Protein AF-0000000076197130 (afdb_homodimer)

Radius of gyration: 29.04 Å; Cα contacts (8 Å, |Δi|>4): 1076; chains: 2; bounding box: 96×72×107 Å

Secondary structure (DSSP, 8-state):
----------------------------GGG--HHHHHHTTEEE-SSPPPHHHHHHHHHT--SS----THHHHHHHHHHHH------GGG-----SSS-HHHHHHHHHHHHHHHHHHHHHHHHHHHTT--TTTTHHHHHHHHHHHHHHHHHHHHHHHHHHHHHHHHHH--S--SS---TTTTS-HHHHHHHHHHHHHTTT---EE----EEEETTEEEE--S-EEEE----TT--SPP-EEEEEEESPPP---SS-SSHHHHHS-HHHHHHHHHHHHHHHHH-TTTTEEEEEEEETTEEEEEEEE--HHHHHHHHTT---TT--EEEEE---EETTSHHHHHHHHHHHHHHHHHH-HHHHHHHHT-/----------------------------GGG--HHHHHHTTEEE-SSPPPHHHHHHHHHT--SS----HHHHHHHHHHHHH------GGG-----SSSSHHHHHHHHHHHHHHHHHHHHHHHHHHHTTS-TTTTHHHHHHHHHHHHHHHHHHHHHHHHHHHHHHHHHH--S---S---TTTTS-HHHHHHHHHHHHHTTT---BPPPEEEEEETTEEEEEE-SEEE-----TT--SPP-EEEEEEESSPP---SS-SSHHHHHS-HHHHHHHHHHHHHHHHH-TTTTEEEEEEEETTEEEEEEEE--HHHHHHHHTT---TT--EEEEE---EETTSHHHHHHHHHHHHHHHHHSIIIIIHHHHT-

Foldseek 3Di:
DCCVVPPPVVPPPPPCPVVPPCPVPPFELLPFFQVNCVQLFEAADQDADALVVVVVVLVPAPDPFDDDPCLVVLLVVCLVQVPFFDDQQPQQAPDPPPPSVVSLVVLLVVLVVSLVSLVVVLVVVVVPDDCVVCVLVNVLSVQLSVLSNVLSVLVSVLSVVLRVVVVVPPPDPPDPPGRCLVPDQVSLVVSVQSLLVSLVFHWDFDDFDWDDQDPHTNTDDGKTWFWQDDDPPRPGATEIEIEDTDQAFQAAAPPDNGPVVRGDPSSVVSNVSSVQLRCQQPPPRDDWYWYWYHHSQKIKIKIKDADPVSNVCSVVVHDSPPDHIYIHMHDIAGSSGSVRCSSCSSVSNSVSSRRPCPSCVSVPVD/DCVVVVPPVVPPPPPCCVVPPCPVPPQALLPFAQVNCVVLFEAADQDADALVVVVVVLVPAPPPQDDDPCLVVLLVVCLVQVPFFDDQQPQQAPPPPDPSVVSLVVLLVVLVVSLVSLVVVLVVVVVPDDCVVCVLVNVLSVQLSVLSNVLSVLVSVLSVVLRVVVVVPPPDPPDPPGRCLVPDQVSLLVSVQSLLVSLVFHWDQDDWDWDDQDPHINTDRFRTKTWADDPPPRPAAIEIETEDTDQAFQAQAPPDNGPNVRGDPSSVVSNVSSVQLRCQQPPPRDDKYWYWYHHSQKIKIKIKGADPVSNVCRVVVHDSPPGHIYIHMHDIAGSSGSVRCSSCSSVSNSVSSSNCPTSVVSVVVD

Organism: Mytilus galloprovincialis (NCBI:txid29158)

Solvent-accessible surface area (backbone atoms only — not comparable to full-atom values): 40113 Å² total; per-residue (Å²): 133,76,72,68,68,72,73,70,74,74,72,76,73,74,75,72,75,71,68,83,74,70,71,64,66,81,54,57,16,81,64,49,42,60,67,56,35,48,73,71,27,40,40,72,51,70,58,75,37,56,66,64,58,56,39,47,53,60,68,62,46,83,58,94,56,63,80,54,77,66,52,57,56,51,47,53,44,46,60,71,61,55,62,67,64,51,56,78,87,68,53,74,61,76,50,90,85,58,79,24,68,51,55,48,44,43,49,47,46,50,47,48,48,48,46,50,49,46,52,54,46,48,56,57,54,57,70,70,54,49,68,83,85,34,40,65,58,50,53,52,45,42,45,31,51,51,25,47,43,50,33,46,51,48,50,41,48,52,53,50,48,51,51,48,51,54,60,68,47,67,64,68,74,80,60,95,62,61,78,55,71,79,48,42,44,46,44,32,43,47,50,50,48,33,50,42,29,46,34,58,36,70,73,37,46,38,52,62,49,68,35,74,56,88,94,37,26,33,37,43,72,72,26,38,29,36,64,37,65,65,61,87,84,58,85,63,68,31,56,39,35,34,32,47,64,36,67,47,70,76,39,89,44,85,86,45,90,32,62,66,59,15,31,40,59,67,72,56,52,18,45,52,53,41,41,52,52,41,47,46,70,71,32,92,26,39,54,44,39,38,36,34,42,27,29,43,58,29,35,28,49,33,37,41,50,50,53,70,66,53,50,47,18,61,73,68,68,41,81,60,78,90,55,73,26,41,33,40,31,34,64,78,33,37,69,45,26,41,74,41,38,60,72,45,40,64,50,45,38,51,50,11,28,49,28,32,53,39,69,40,50,71,50,59,75,103,130,85,74,70,72,70,72,70,72,72,74,73,75,70,75,71,76,73,71,83,74,71,72,65,66,81,56,57,18,78,66,46,42,62,68,54,35,48,73,72,27,39,40,71,52,71,59,75,38,56,67,65,56,54,39,49,53,60,69,63,44,83,58,92,58,66,82,55,76,64,52,57,54,52,48,52,44,45,58,70,61,56,63,66,64,52,56,76,86,65,53,75,62,75,53,88,86,59,81,24,71,52,54,49,44,43,50,48,46,50,46,49,50,48,47,50,49,47,50,54,46,48,58,57,55,57,69,72,53,50,67,81,85,33,39,66,58,50,52,52,46,44,47,32,52,50,25,47,44,50,33,47,51,49,50,41,48,52,52,50,48,49,50,47,51,55,60,68,47,68,64,69,76,79,61,95,62,62,78,54,71,77,48,38,43,46,42,35,45,46,50,49,46,33,50,42,29,47,34,42,36,71,73,36,44,39,52,71,48,68,35,76,55,88,93,38,32,30,23,45,66,39,56,28,26,36,67,37,72,63,61,86,85,56,86,65,62,28,62,39,36,34,29,43,61,38,67,47,69,76,36,90,46,83,85,46,90,30,62,66,58,15,32,41,58,68,71,55,51,17,46,51,53,38,38,50,52,38,47,49,70,70,33,92,26,40,53,45,39,38,35,33,42,24,29,44,57,29,34,27,49,33,37,41,51,46,52,70,67,52,50,48,19,61,73,67,67,42,81,60,77,88,51,74,27,40,33,41,32,36,63,80,34,37,70,45,25,41,76,39,38,58,71,46,40,63,48,44,38,52,52,8,32,52,24,33,80,46,49,30,52,65,52,63,76,102

Sequence (732 aa):
MAKLGTKRKEDSDRDHSSSFNCKKKQLSSSLMNQEDLNVIGVFYDTEVTAVTDLLKLLKNRKSRTSFPEVAQYFIDLTDEQLKFSLDLDNIPTLDEESAPAIEERELVEYLEEDSLNLEKFRLNEMNKWDYEKDALKLVLFSEWISSAKKFIELTRIMITQSILSKMENHEPPKSKTVANQDVGENIFSDIFTRFTEIFFLLPVTGRRKSVWMDDKIVGSINNTRYYEYIPRGAPNPVLLMFCEVKRFQVQESEDTDTWINRKLPKTVLEQVGAELVAECFSSAFLPNVLEVICMRTEIIFVYLTITSDHVKAIRNKEEIGNQKAYIHYTEAFDIMKRENRKQISELLFWLGCVQKCNLQGYYLKQMAKLGTKRKEDSDRDHSSSFNCKKKQLSSSLMNQEDLNVIGVFYDTEVTAVTDLLKLLKNRKSRTSFPEVAQYFIDLTDEQLKFSLDLDNIPTLDEESAPAIEERELVEYLEEDSLNLEKFRLNEMNKWDYEKDALKLVLFSEWISSAKKFIELTRIMITQSILSKMENHEPPKSKTVANQDVGENIFSDIFTRFTEIFFLLPVTGRRKSVWMDDKIVGSINNTRYYEYIPRGAPNPVLLMFCEVKRFQVQESEDTDTWINRKLPKTVLEQVGAELVAECFSSAFLPNVLEVICMRTEIIFVYLTITSDHVKAIRNKEEIGNQKAYIHYTEAFDIMKRENRKQISELLFWLGCVQKCNLQGYYLKQ

Nearest PDB structures (foldseek):
  7nqh-assembly1_Bw  TM=4.357E-01  e=1.958E-02  Sus scrofa
  7o9m-assembly1_s  TM=4.265E-01  e=1.199E-01  Homo sapiens

Structure (mmCIF, N/CA/C/O backbone):
data_AF-0000000076197130-model_v1
#
loop_
_entity.id
_entity.type
_entity.pdbx_description
1 polymer 'Uncharacterized protein'
#
loop_
_atom_site.group_PDB
_atom_site.id
_atom_site.type_symbol
_atom_site.label_atom_id
_atom_site.label_alt_id
_atom_site.label_comp_id
_atom_site.label_asym_id
_atom_site.label_entity_id
_atom_site.label_seq_id
_atom_site.pdbx_PDB_ins_code
_atom_site.Cartn_x
_atom_site.Cartn_y
_atom_site.Cartn_z
_atom_site.occupancy
_atom_site.B_iso_or_equiv
_atom_site.auth_seq_id
_atom_site.auth_comp_id
_atom_site.auth_asym_id
_atom_site.auth_atom_id
_atom_site.pdbx_PDB_model_num
ATOM 1 N N . MET A 1 1 ? 46.062 24.719 -75.688 1 21.23 1 MET A N 1
ATOM 2 C CA . MET A 1 1 ? 46.688 23.938 -74.625 1 21.23 1 MET A CA 1
ATOM 3 C C . MET A 1 1 ? 46.062 24.234 -73.312 1 21.23 1 MET A C 1
ATOM 5 O O . MET A 1 1 ? 46.312 25.281 -72.688 1 21.23 1 MET A O 1
ATOM 9 N N . ALA A 1 2 ? 44.906 24.156 -73.375 1 19.05 2 ALA A N 1
ATOM 10 C CA . ALA A 1 2 ? 43.688 24.719 -72.812 1 19.05 2 ALA A CA 1
ATOM 11 C C . ALA A 1 2 ? 43.531 24.359 -71.312 1 19.05 2 ALA A C 1
ATOM 13 O O . ALA A 1 2 ? 43.5 23.172 -71 1 19.05 2 ALA A O 1
ATOM 14 N N . LYS A 1 3 ? 44.375 25.141 -70.625 1 20.2 3 LYS A N 1
ATOM 15 C CA . LYS A 1 3 ? 44.656 25.141 -69.188 1 20.2 3 LYS A CA 1
ATOM 16 C C . LYS A 1 3 ? 43.344 25.016 -68.375 1 20.2 3 LYS A C 1
ATOM 18 O O . LYS A 1 3 ? 42.875 25.984 -67.75 1 20.2 3 LYS A O 1
ATOM 23 N N . LEU A 1 4 ? 42.406 24.562 -69.188 1 21.73 4 LEU A N 1
ATOM 24 C CA . LEU A 1 4 ? 41.094 24.781 -68.562 1 21.73 4 LEU A CA 1
ATOM 25 C C . LEU A 1 4 ? 41.062 24.203 -67.188 1 21.73 4 LEU A C 1
ATOM 27 O O . LEU A 1 4 ? 41.25 23.016 -67 1 21.73 4 LEU A O 1
ATOM 31 N N . GLY A 1 5 ? 41.75 24.984 -66.438 1 21.52 5 GLY A N 1
ATOM 32 C CA . GLY A 1 5 ? 42 24.781 -65 1 21.52 5 GLY A CA 1
ATOM 33 C C . GLY A 1 5 ? 40.781 24.234 -64.25 1 21.52 5 GLY A C 1
ATOM 34 O O . GLY A 1 5 ? 39.688 24.812 -64.312 1 21.52 5 GLY 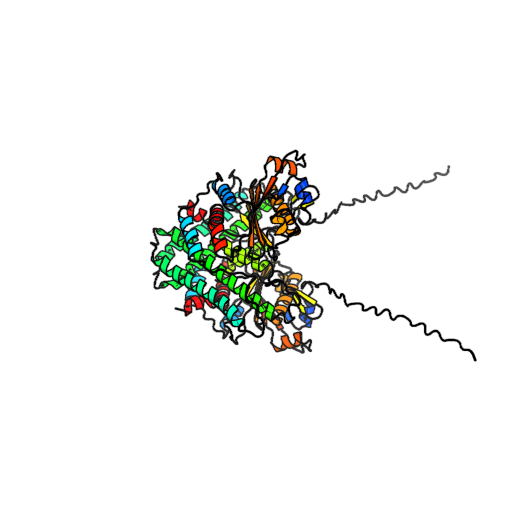A O 1
ATOM 35 N N . THR A 1 6 ? 40.656 22.984 -64.438 1 22.86 6 THR A N 1
ATOM 36 C CA . THR A 1 6 ? 39.5 22.203 -63.969 1 22.86 6 THR A CA 1
ATOM 37 C C . THR A 1 6 ? 39.219 22.438 -62.5 1 22.86 6 THR A C 1
ATOM 39 O O . THR A 1 6 ? 40.031 22.094 -61.625 1 22.86 6 THR A O 1
ATOM 42 N N . LYS A 1 7 ? 39 23.688 -62.219 1 22.41 7 LYS A N 1
ATOM 43 C CA . LYS A 1 7 ? 38.656 24.094 -60.844 1 22.41 7 LYS A CA 1
ATOM 44 C C . LYS A 1 7 ? 37.812 23.031 -60.156 1 22.41 7 LYS A C 1
ATOM 46 O O . LYS A 1 7 ? 36.719 22.688 -60.594 1 22.41 7 LYS A O 1
ATOM 51 N N . ARG A 1 8 ? 38.5 22.141 -59.531 1 22.95 8 ARG A N 1
ATOM 52 C CA . ARG A 1 8 ? 38.031 21 -58.75 1 22.95 8 ARG A CA 1
ATOM 53 C C . ARG A 1 8 ? 37 21.453 -57.719 1 22.95 8 ARG A C 1
ATOM 55 O O . ARG A 1 8 ? 37.312 22.219 -56.812 1 22.95 8 ARG A O 1
ATOM 62 N N . LYS A 1 9 ? 35.938 21.953 -58.156 1 23.62 9 LYS A N 1
ATOM 63 C CA . LYS A 1 9 ? 34.875 22.391 -57.25 1 23.62 9 LYS A CA 1
ATOM 64 C C . LYS A 1 9 ? 34.781 21.5 -56.031 1 23.62 9 LYS A C 1
ATOM 66 O O . LYS A 1 9 ? 34.5 20.297 -56.156 1 23.62 9 LYS A O 1
ATOM 71 N N . GLU A 1 10 ? 35.656 21.562 -55.156 1 22.7 10 GLU A N 1
ATOM 72 C CA . GLU A 1 10 ? 35.781 20.812 -53.906 1 22.7 10 GLU A CA 1
ATOM 73 C C . GLU A 1 10 ? 34.469 20.703 -53.188 1 22.7 10 GLU A C 1
ATOM 75 O O . GLU A 1 10 ? 33.906 21.719 -52.75 1 22.7 10 GLU A O 1
ATOM 80 N N . ASP A 1 11 ? 33.531 20.203 -53.688 1 21.42 11 ASP A N 1
ATOM 81 C CA . ASP A 1 11 ? 32.188 20 -53.188 1 21.42 11 ASP A CA 1
ATOM 82 C C . ASP A 1 11 ? 32.188 19.562 -51.719 1 21.42 11 ASP A C 1
ATOM 84 O O . ASP A 1 11 ? 32.812 18.547 -51.375 1 21.42 11 ASP A O 1
ATOM 88 N N . SER A 1 12 ? 32.438 20.5 -50.875 1 23.16 12 SER A N 1
ATOM 89 C CA . SER A 1 12 ? 32.375 20.5 -49.406 1 23.16 12 SER A CA 1
ATOM 90 C C . SER A 1 12 ? 31.359 19.484 -48.906 1 23.16 12 SER A C 1
ATOM 92 O O . SER A 1 12 ? 30.172 19.609 -49.188 1 23.16 12 SER A O 1
ATOM 94 N N . ASP A 1 13 ? 31.594 18.328 -48.844 1 23.7 13 ASP A N 1
ATOM 95 C CA . ASP A 1 13 ? 30.953 17.094 -48.406 1 23.7 13 ASP A CA 1
ATOM 96 C C . ASP A 1 13 ? 30.219 17.312 -47.094 1 23.7 13 ASP A C 1
ATOM 98 O O . ASP A 1 13 ? 30.844 17.578 -46.062 1 23.7 13 ASP A O 1
ATOM 102 N N . ARG A 1 14 ? 29.25 18.125 -47.094 1 24.67 14 ARG A N 1
ATOM 103 C CA . ARG A 1 14 ? 28.281 18.312 -46.031 1 24.67 14 ARG A CA 1
ATOM 104 C C . ARG A 1 14 ? 28.047 17.016 -45.25 1 24.67 14 ARG A C 1
ATOM 106 O O . ARG A 1 14 ? 27.422 16.094 -45.781 1 24.67 14 ARG A O 1
ATOM 113 N N . ASP A 1 15 ? 28.938 16.484 -44.688 1 23.64 15 ASP A N 1
ATOM 114 C CA . ASP A 1 15 ? 28.922 15.328 -43.781 1 23.64 15 ASP A CA 1
ATOM 115 C C . ASP A 1 15 ? 27.688 15.367 -42.875 1 23.64 15 ASP A C 1
ATOM 117 O O . ASP A 1 15 ? 27.625 16.188 -41.938 1 23.64 15 ASP A O 1
ATOM 121 N N . HIS A 1 16 ? 26.531 15.438 -43.406 1 23.92 16 HIS A N 1
ATOM 122 C CA . HIS A 1 16 ? 25.234 15.336 -42.75 1 23.92 16 HIS A CA 1
ATOM 123 C C . HIS A 1 16 ? 25.234 14.234 -41.688 1 23.92 16 HIS A C 1
ATOM 125 O O . HIS A 1 16 ? 25.031 13.062 -42 1 23.92 16 HIS A O 1
ATOM 131 N N . SER A 1 17 ? 26.219 14.141 -40.906 1 24.12 17 SER A N 1
ATOM 132 C CA . SER A 1 17 ? 26.203 13.289 -39.75 1 24.12 17 SER A CA 1
ATOM 133 C C . SER A 1 17 ? 24.828 13.281 -39.094 1 24.12 17 SER A C 1
ATOM 135 O O . SER A 1 17 ? 24.469 14.219 -38.375 1 24.12 17 SER A O 1
ATOM 137 N N . SER A 1 18 ? 23.797 13.125 -39.781 1 24.66 18 SER A N 1
ATOM 138 C CA . SER A 1 18 ? 22.422 12.82 -39.375 1 24.66 18 SER A CA 1
ATOM 139 C C . SER A 1 18 ? 22.391 11.891 -38.188 1 24.66 18 SER A C 1
ATOM 141 O O . SER A 1 18 ? 22.625 10.688 -38.312 1 24.66 18 SER A O 1
ATOM 143 N N . SER A 1 19 ? 23.016 12.234 -37.156 1 24.81 19 SER A N 1
ATOM 144 C CA . SER A 1 19 ? 22.938 11.711 -35.812 1 24.81 19 SER A CA 1
ATOM 145 C C . SER A 1 19 ? 21.562 11.094 -35.531 1 24.81 19 SER A C 1
ATOM 147 O O . SER A 1 19 ? 20.547 11.758 -35.656 1 24.81 19 SER A O 1
ATOM 149 N N . PHE A 1 20 ? 21.312 9.852 -35.844 1 25.47 20 PHE A N 1
ATOM 150 C CA . PHE A 1 20 ? 20.203 8.938 -35.594 1 25.47 20 PHE A CA 1
ATOM 151 C C . PHE A 1 20 ? 19.516 9.273 -34.281 1 25.47 20 PHE A C 1
ATOM 153 O O . PHE A 1 20 ? 20.031 8.961 -33.219 1 25.47 20 PHE A O 1
ATOM 160 N N . ASN A 1 21 ? 19.031 10.383 -33.906 1 27.27 21 ASN A N 1
ATOM 161 C CA . ASN A 1 21 ? 17.984 10.961 -33.062 1 27.27 21 ASN A CA 1
ATOM 162 C C . ASN A 1 21 ? 16.797 10.016 -32.938 1 27.27 21 ASN A C 1
ATOM 164 O O . ASN A 1 21 ? 15.703 10.297 -33.438 1 27.27 21 ASN A O 1
ATOM 168 N N . CYS A 1 22 ? 16.828 8.82 -33.375 1 25.91 22 CYS A N 1
ATOM 169 C CA . CYS A 1 22 ? 15.883 7.742 -33.156 1 25.91 22 CYS A CA 1
ATOM 170 C C . CYS A 1 22 ? 15.328 7.77 -31.75 1 25.91 22 CYS A C 1
ATOM 172 O O . CYS A 1 22 ? 15.922 7.195 -30.828 1 25.91 22 CYS A O 1
ATOM 174 N N . LYS A 1 23 ? 15.148 8.82 -31.172 1 29.02 23 LYS A N 1
ATOM 175 C CA . LYS A 1 23 ? 14.203 8.875 -30.078 1 29.02 23 LYS A CA 1
ATOM 176 C C . LYS A 1 23 ? 13.031 7.922 -30.297 1 29.02 23 LYS A C 1
ATOM 178 O O . LYS A 1 23 ? 12.031 8.297 -30.906 1 29.02 23 LYS A O 1
ATOM 183 N N . LYS A 1 24 ? 13.305 6.742 -30.922 1 30.88 24 LYS A N 1
ATOM 184 C CA . LYS A 1 24 ? 12.234 5.758 -31.047 1 30.88 24 LYS A CA 1
ATOM 185 C C . LYS A 1 24 ? 11.242 5.875 -29.891 1 30.88 24 LYS A C 1
ATOM 187 O O . LYS A 1 24 ? 11.633 5.891 -28.719 1 30.88 24 LYS A O 1
ATOM 192 N N . LYS A 1 25 ? 10.18 6.523 -30.125 1 31.22 25 LYS A N 1
ATOM 193 C CA . LYS A 1 25 ? 9.016 6.68 -29.25 1 31.22 25 LYS A CA 1
ATOM 194 C C . LYS A 1 25 ? 8.938 5.539 -28.234 1 31.22 25 LYS A C 1
ATOM 196 O O . LYS A 1 25 ? 8.977 4.367 -28.609 1 31.22 25 LYS A O 1
ATOM 201 N N . GLN A 1 26 ? 9.547 5.652 -27.172 1 33.91 26 GLN A N 1
ATOM 202 C CA . GLN A 1 26 ? 9.219 4.742 -26.078 1 33.91 26 GLN A CA 1
ATOM 203 C C . GLN A 1 26 ? 7.84 4.121 -26.266 1 33.91 26 GLN A C 1
ATOM 205 O O . GLN A 1 26 ? 6.82 4.77 -26.031 1 33.91 26 GLN A O 1
ATOM 210 N N . LEU A 1 27 ? 7.613 3.533 -27.438 1 34.81 27 LEU A N 1
ATOM 211 C CA . LEU A 1 27 ? 6.41 2.766 -27.734 1 34.81 27 LEU A CA 1
ATOM 212 C C . LEU A 1 27 ? 5.949 1.979 -26.516 1 34.81 27 LEU A C 1
ATOM 214 O O . LEU A 1 27 ? 6.73 1.247 -25.906 1 34.81 27 LEU A O 1
ATOM 218 N N . SER A 1 28 ? 5.066 2.463 -25.75 1 35.66 28 SER A N 1
ATOM 219 C CA . SER A 1 28 ? 4.379 1.931 -24.578 1 35.66 28 SER A CA 1
ATOM 220 C C . SER A 1 28 ? 4.047 0.452 -24.75 1 35.66 28 SER A C 1
ATOM 222 O O . SER A 1 28 ? 3.82 -0.008 -25.875 1 35.66 28 SER A O 1
ATOM 224 N N . SER A 1 29 ? 4.527 -0.44 -23.953 1 40.44 29 SER A N 1
ATOM 225 C CA . SER A 1 29 ? 4.156 -1.828 -23.703 1 40.44 29 SER A CA 1
ATOM 226 C C . SER A 1 29 ? 2.75 -2.127 -24.203 1 40.44 29 SER A C 1
ATOM 228 O O . SER A 1 29 ? 2.359 -3.289 -24.328 1 40.44 29 SER A O 1
ATOM 230 N N . SER A 1 30 ? 1.942 -1.109 -24.406 1 45.84 30 SER A N 1
ATOM 231 C CA . SER A 1 30 ? 0.511 -1.123 -24.688 1 45.84 30 SER A CA 1
ATOM 232 C C . SER A 1 30 ? 0.235 -1.561 -26.125 1 45.84 30 SER A C 1
ATOM 234 O O . SER A 1 30 ? -0.92 -1.625 -26.547 1 45.84 30 SER A O 1
ATOM 236 N N . LEU A 1 31 ? 1.382 -2.23 -26.703 1 56.78 31 LEU A N 1
ATOM 237 C CA . LEU A 1 31 ? 1 -2.316 -28.109 1 56.78 31 LEU A CA 1
ATOM 238 C C . LEU A 1 31 ? 0.925 -3.77 -28.562 1 56.78 31 LEU A C 1
ATOM 240 O O . LEU A 1 31 ? 0.643 -4.043 -29.734 1 56.78 31 LEU A O 1
ATOM 244 N N . MET A 1 32 ? 1.358 -4.777 -27.672 1 67.25 32 MET A N 1
ATOM 245 C CA . MET A 1 32 ? 1.181 -6.141 -28.156 1 67.25 32 MET A CA 1
ATOM 246 C C . MET A 1 32 ? -0.284 -6.559 -28.078 1 67.25 32 MET A C 1
ATOM 248 O O . MET A 1 32 ? -0.976 -6.234 -27.109 1 67.25 32 MET A O 1
ATOM 252 N N . ASN A 1 33 ? -0.602 -7.152 -29.156 1 75.31 33 ASN A N 1
ATOM 253 C CA . ASN A 1 33 ? -1.951 -7.711 -29.156 1 75.31 33 ASN A CA 1
ATOM 254 C C . ASN A 1 33 ? -1.928 -9.234 -29.188 1 75.31 33 ASN A C 1
ATOM 256 O O . ASN A 1 33 ? -0.86 -9.844 -29.109 1 75.31 33 ASN A O 1
ATOM 260 N N . GLN A 1 34 ? -3.049 -9.82 -29.188 1 78.69 34 GLN A N 1
ATOM 261 C CA . GLN A 1 34 ? -3.178 -11.273 -29.125 1 78.69 34 GLN A CA 1
ATOM 262 C C . GLN A 1 34 ? -2.533 -11.93 -30.344 1 78.69 34 GLN A C 1
ATOM 264 O O . GLN A 1 34 ? -1.962 -13.016 -30.234 1 78.69 34 GLN A O 1
ATOM 269 N N . GLU A 1 35 ? -2.611 -11.234 -31.453 1 82.12 35 GLU A N 1
ATOM 270 C CA . GLU A 1 35 ? -1.991 -11.766 -32.656 1 82.12 35 GLU A CA 1
ATOM 271 C C . GLU A 1 35 ? -0.475 -11.852 -32.531 1 82.12 35 GLU A C 1
ATOM 273 O O . GLU A 1 35 ? 0.148 -12.805 -32.969 1 82.12 35 GLU A O 1
ATOM 278 N N . ASP A 1 36 ? 0.008 -10.906 -31.875 1 82.44 36 ASP A N 1
ATOM 279 C CA . ASP A 1 36 ? 1.443 -10.906 -31.609 1 82.44 36 ASP A CA 1
ATOM 280 C C . ASP A 1 36 ? 1.834 -12.086 -30.719 1 82.44 36 ASP A C 1
ATOM 282 O O . ASP A 1 36 ? 2.867 -12.719 -30.938 1 82.44 36 ASP A O 1
ATOM 286 N N . LEU A 1 37 ? 1.056 -12.375 -29.766 1 87.19 37 LEU A N 1
ATOM 287 C CA . LEU A 1 37 ? 1.3 -13.508 -28.875 1 87.19 37 LEU A CA 1
ATOM 288 C C . LEU A 1 37 ? 1.247 -14.82 -29.641 1 87.19 37 LEU A C 1
ATOM 290 O O . LEU A 1 37 ? 2.111 -15.688 -29.469 1 87.19 37 LEU A O 1
ATOM 294 N N . ASN A 1 38 ? 0.361 -14.82 -30.531 1 86.69 38 ASN A N 1
ATOM 295 C CA . ASN A 1 38 ? 0.204 -16.031 -31.344 1 86.69 38 ASN A CA 1
ATOM 296 C C . ASN A 1 38 ? 1.412 -16.25 -32.25 1 86.69 38 ASN A C 1
ATOM 298 O O . ASN A 1 38 ? 1.825 -17.391 -32.469 1 86.69 38 ASN A O 1
ATOM 302 N N . VAL A 1 39 ? 1.951 -15.211 -32.656 1 85.94 39 VAL A N 1
ATOM 303 C CA . VAL A 1 39 ? 3.094 -15.281 -33.562 1 85.94 39 VAL A CA 1
ATOM 304 C C . VAL A 1 39 ? 4.289 -15.898 -32.844 1 85.94 39 VAL A C 1
ATOM 306 O O . VAL A 1 39 ? 5.082 -16.625 -33.438 1 85.94 39 VAL A O 1
ATOM 309 N N . ILE A 1 40 ? 4.32 -15.68 -31.594 1 86.94 40 ILE A N 1
ATOM 310 C CA . ILE A 1 40 ? 5.469 -16.203 -30.859 1 86.94 40 ILE A CA 1
ATOM 311 C C . ILE A 1 40 ? 5.086 -17.516 -30.172 1 86.94 40 ILE A C 1
ATOM 313 O O . ILE A 1 40 ? 5.781 -17.969 -29.266 1 86.94 40 ILE A O 1
ATOM 317 N N . GLY A 1 41 ? 3.98 -18.031 -30.484 1 90.69 41 GLY A N 1
ATOM 318 C CA . GLY A 1 41 ? 3.588 -19.344 -30.031 1 90.69 41 GLY A CA 1
ATOM 319 C C . GLY A 1 41 ? 3.045 -19.359 -28.609 1 90.69 41 GLY A C 1
ATOM 320 O O . GLY A 1 41 ? 3.189 -20.344 -27.891 1 90.69 41 GLY A O 1
ATOM 321 N N . VAL A 1 42 ? 2.549 -18.234 -28.141 1 91.12 42 VAL A N 1
ATOM 322 C CA . VAL A 1 42 ? 1.951 -18.141 -26.812 1 91.12 42 VAL A CA 1
ATOM 323 C C . VAL A 1 42 ? 0.445 -17.922 -26.938 1 91.12 42 VAL A C 1
ATOM 325 O O . VAL A 1 42 ? 0.001 -16.953 -27.562 1 91.12 42 VAL A O 1
ATOM 328 N N . PHE A 1 43 ? -0.352 -18.859 -26.281 1 92.69 43 PHE A N 1
ATOM 329 C CA . PHE A 1 43 ? -1.801 -18.844 -26.453 1 92.69 43 PHE A CA 1
ATOM 330 C C . PHE A 1 43 ? -2.494 -18.922 -25.094 1 92.69 43 PHE A C 1
ATOM 332 O O . PHE A 1 43 ? -1.996 -19.562 -24.172 1 92.69 43 PHE A O 1
ATOM 339 N N . TYR A 1 44 ? -3.605 -18.203 -24.984 1 93.62 44 TYR A N 1
ATOM 340 C CA . TYR A 1 44 ? -4.477 -18.5 -23.844 1 93.62 44 TYR A CA 1
ATOM 341 C C . TYR A 1 44 ? -5.141 -19.859 -24.016 1 93.62 44 TYR A C 1
ATOM 343 O O . TYR A 1 44 ? -5.57 -20.219 -25.109 1 93.62 44 TYR A O 1
ATOM 351 N N . ASP A 1 45 ? -5.27 -20.484 -22.922 1 93.75 45 ASP A N 1
ATOM 352 C CA . ASP A 1 45 ? -5.957 -21.781 -22.938 1 93.75 45 ASP A CA 1
ATOM 353 C C . ASP A 1 45 ? -7.438 -21.609 -23.281 1 93.75 45 ASP A C 1
ATOM 355 O O . ASP A 1 45 ? -7.992 -20.516 -23.125 1 93.75 45 ASP A O 1
ATOM 359 N N . THR A 1 46 ? -8.047 -22.641 -23.797 1 91.06 46 THR A N 1
ATOM 360 C CA . THR A 1 46 ? -9.445 -22.578 -24.188 1 91.06 46 THR A CA 1
ATOM 361 C C . THR A 1 46 ? -10.352 -22.906 -23 1 91.06 46 THR A C 1
ATOM 363 O O . THR A 1 46 ? -11.531 -22.531 -23 1 91.06 46 THR A O 1
ATOM 366 N N . GLU A 1 47 ? -9.758 -23.609 -22.141 1 91.88 47 GLU A N 1
ATOM 367 C CA . GLU A 1 47 ? -10.555 -24.047 -21 1 91.88 47 GLU A CA 1
ATOM 368 C C . GLU A 1 47 ? -10.047 -23.422 -19.703 1 91.88 47 GLU A C 1
ATOM 370 O O . GLU A 1 47 ? -8.867 -23.094 -19.578 1 91.88 47 GLU A O 1
ATOM 375 N N . VAL A 1 48 ? -10.992 -23.375 -18.797 1 95 48 VAL A N 1
ATOM 376 C CA . VAL A 1 48 ? -10.672 -22.891 -17.469 1 95 48 VAL A CA 1
ATOM 377 C C . VAL A 1 48 ? -9.906 -23.953 -16.688 1 95 48 VAL A C 1
ATOM 379 O O . VAL A 1 48 ? -10.25 -25.141 -16.734 1 95 48 VAL A O 1
ATOM 382 N N . THR A 1 49 ? -8.836 -23.547 -16.078 1 95.19 49 THR A N 1
ATOM 383 C CA . THR A 1 49 ? -8.07 -24.422 -15.188 1 95.19 49 THR A CA 1
ATOM 384 C C . THR A 1 49 ? -8.594 -24.328 -13.758 1 95.19 49 THR A C 1
ATOM 386 O O . THR A 1 49 ? -8.781 -23.234 -13.227 1 95.19 49 THR A O 1
ATOM 389 N N . ALA A 1 50 ? -8.742 -25.516 -13.203 1 94.81 50 ALA A N 1
ATOM 390 C CA . ALA A 1 50 ? -9.203 -25.516 -11.82 1 94.81 50 ALA A CA 1
ATOM 391 C C . ALA A 1 50 ? -8.133 -24.953 -10.883 1 94.81 50 ALA A C 1
ATOM 393 O O . ALA A 1 50 ? -6.945 -25.234 -11.047 1 94.81 50 ALA A O 1
ATOM 394 N N . VAL A 1 51 ? -8.562 -24.219 -9.891 1 94.62 51 VAL A N 1
ATOM 395 C CA . VAL A 1 51 ? -7.641 -23.641 -8.922 1 94.62 51 VAL A CA 1
ATOM 396 C C . VAL A 1 51 ? -6.844 -24.766 -8.242 1 94.62 51 VAL A C 1
ATOM 398 O O . VAL A 1 51 ? -5.672 -24.578 -7.906 1 94.62 51 VAL A O 1
ATOM 401 N N . THR A 1 52 ? -7.371 -25.938 -8.148 1 93.5 52 THR A N 1
ATOM 402 C CA . THR A 1 52 ? -6.711 -27.078 -7.527 1 93.5 52 THR A CA 1
ATOM 403 C C . THR A 1 52 ? -5.523 -27.531 -8.367 1 93.5 52 THR A C 1
ATOM 405 O O . THR A 1 52 ? -4.547 -28.062 -7.832 1 93.5 52 THR A O 1
ATOM 408 N N . ASP A 1 53 ? -5.617 -27.344 -9.609 1 91.31 53 ASP A N 1
ATOM 409 C CA . ASP A 1 53 ? -4.496 -27.719 -10.477 1 91.31 53 ASP A CA 1
ATOM 410 C C . ASP A 1 53 ? -3.307 -26.797 -10.258 1 91.31 53 ASP A C 1
ATOM 412 O O . ASP A 1 53 ? -2.156 -27.234 -10.25 1 91.31 53 ASP A O 1
ATOM 416 N N . LEU A 1 54 ? -3.639 -25.516 -10.047 1 89.38 54 LEU A N 1
ATOM 417 C CA . LEU A 1 54 ? -2.582 -24.562 -9.719 1 89.38 54 LEU A CA 1
ATOM 418 C C . LEU A 1 54 ? -1.951 -24.906 -8.367 1 89.38 54 LEU A C 1
ATOM 420 O O . LEU A 1 54 ? -0.73 -24.828 -8.219 1 89.38 54 LEU A O 1
ATOM 424 N N . LEU A 1 55 ? -2.758 -25.281 -7.477 1 90.75 55 LEU A N 1
ATOM 425 C CA . LEU A 1 55 ? -2.283 -25.672 -6.16 1 90.75 55 LEU A CA 1
ATOM 426 C C . LEU A 1 55 ? -1.369 -26.891 -6.258 1 90.75 55 LEU A C 1
ATOM 428 O O . LEU A 1 55 ? -0.325 -26.938 -5.605 1 90.75 55 LEU A O 1
ATOM 432 N N . LYS A 1 56 ? -1.729 -27.812 -7.082 1 87.81 56 LYS A N 1
ATOM 433 C CA . LYS A 1 56 ? -0.909 -29 -7.297 1 87.81 56 LYS A CA 1
ATOM 434 C C . LYS A 1 56 ? 0.455 -28.625 -7.871 1 87.81 56 LYS A C 1
ATOM 436 O O . LYS A 1 56 ? 1.476 -29.188 -7.48 1 87.81 56 LYS A O 1
ATOM 441 N N . LEU A 1 57 ? 0.381 -27.703 -8.727 1 80.94 57 LEU A N 1
ATOM 442 C CA . LEU A 1 57 ? 1.631 -27.234 -9.312 1 80.94 57 LEU A CA 1
ATOM 443 C C . LEU A 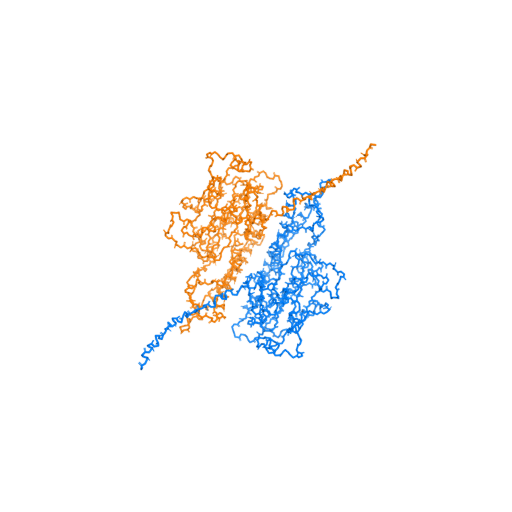1 57 ? 2.553 -26.656 -8.25 1 80.94 57 LEU A C 1
ATOM 445 O O . LEU A 1 57 ? 3.756 -26.922 -8.25 1 80.94 57 LEU A O 1
ATOM 449 N N . LEU A 1 58 ? 2.012 -25.906 -7.367 1 81.25 58 LEU A N 1
ATOM 450 C CA . LEU A 1 58 ? 2.797 -25.312 -6.293 1 81.25 58 LEU A CA 1
ATOM 451 C C . LEU A 1 58 ? 3.314 -26.375 -5.34 1 81.25 58 LEU A C 1
ATOM 453 O O . LEU A 1 58 ? 4.473 -26.328 -4.918 1 81.25 58 LEU A O 1
ATOM 457 N N . LYS A 1 59 ? 2.537 -27.312 -5.074 1 81.88 59 LYS A N 1
ATOM 458 C CA . LYS A 1 59 ? 2.877 -28.375 -4.141 1 81.88 59 LYS A CA 1
ATOM 459 C C . LYS A 1 59 ? 3.943 -29.297 -4.727 1 81.88 59 LYS A C 1
ATOM 461 O O . LYS A 1 59 ? 4.699 -29.938 -3.986 1 81.88 59 LYS A O 1
ATOM 466 N N . ASN A 1 60 ? 4.035 -29.328 -5.938 1 76.81 60 ASN A N 1
ATOM 467 C CA . ASN A 1 60 ? 4.969 -30.219 -6.617 1 76.81 60 ASN A CA 1
ATOM 468 C C . ASN A 1 60 ? 6.32 -29.562 -6.84 1 76.81 60 ASN A C 1
ATOM 470 O O . ASN A 1 60 ? 7.262 -30.188 -7.316 1 76.81 60 ASN A O 1
ATOM 474 N N . ARG A 1 61 ? 6.293 -28.281 -6.535 1 68.31 61 ARG A N 1
ATOM 475 C CA . ARG A 1 61 ? 7.574 -27.594 -6.68 1 68.31 61 ARG A CA 1
ATOM 476 C C . ARG A 1 61 ? 8.625 -28.203 -5.75 1 68.31 61 ARG A C 1
ATOM 478 O O . ARG A 1 61 ? 8.336 -28.484 -4.59 1 68.31 61 ARG A O 1
ATOM 485 N N . LYS A 1 62 ? 9.586 -28.812 -6.289 1 58.91 62 LYS A N 1
ATOM 486 C CA . LYS A 1 62 ? 10.68 -29.438 -5.555 1 58.91 62 LYS A CA 1
ATOM 487 C C . LYS A 1 62 ? 11.312 -28.453 -4.574 1 58.91 62 LYS A C 1
ATOM 489 O O . LYS A 1 62 ? 12.133 -28.844 -3.736 1 58.91 62 LYS A O 1
ATOM 494 N N . SER A 1 63 ? 10.992 -27.219 -4.938 1 55.56 63 SER A N 1
ATOM 495 C CA . SER A 1 63 ? 11.672 -26.203 -4.129 1 55.56 63 SER A CA 1
ATOM 496 C C . SER A 1 63 ? 11.383 -26.391 -2.645 1 55.56 63 SER A C 1
ATOM 498 O O . SER A 1 63 ? 10.414 -27.062 -2.277 1 55.56 63 SER A O 1
ATOM 500 N N . ARG A 1 64 ? 12.273 -25.828 -1.78 1 58.12 64 ARG A N 1
ATOM 501 C CA . ARG A 1 64 ? 12.523 -25.812 -0.343 1 58.12 64 ARG A CA 1
ATOM 502 C C . ARG A 1 64 ? 11.383 -25.125 0.407 1 58.12 64 ARG A C 1
ATOM 504 O O . ARG A 1 64 ? 11.602 -24.516 1.455 1 58.12 64 ARG A O 1
ATOM 511 N N . THR A 1 65 ? 10.227 -25.312 -0.343 1 61.94 65 THR A N 1
ATOM 512 C CA . THR A 1 65 ? 9.164 -24.672 0.419 1 61.94 65 THR A CA 1
ATOM 513 C C . THR A 1 65 ? 8.383 -25.688 1.241 1 61.94 65 THR A C 1
ATOM 515 O O . THR A 1 65 ? 7.98 -26.734 0.723 1 61.94 65 THR A O 1
ATOM 518 N N . SER A 1 66 ? 8.469 -25.625 2.545 1 70.19 66 SER A N 1
ATOM 519 C CA . SER A 1 66 ? 7.598 -26.422 3.414 1 70.19 66 SER A CA 1
ATOM 520 C C . SER A 1 66 ? 6.344 -25.641 3.789 1 70.19 66 SER A C 1
ATOM 522 O O . SER A 1 66 ? 6.398 -24.438 4.008 1 70.19 66 SER A O 1
ATOM 524 N N . PHE A 1 67 ? 5.254 -26.375 3.527 1 77.75 67 PHE A N 1
ATOM 525 C CA . PHE A 1 67 ? 3.988 -25.844 4.027 1 77.75 67 PHE A CA 1
ATOM 526 C C . PHE A 1 67 ? 3.848 -26.109 5.52 1 77.75 67 PHE A C 1
ATOM 528 O O . PHE A 1 67 ? 3.682 -27.25 5.945 1 77.75 67 PHE A O 1
ATOM 535 N N . PRO A 1 68 ? 3.924 -25.156 6.301 1 76.69 68 PRO A N 1
ATOM 536 C CA . PRO A 1 68 ? 3.906 -25.375 7.75 1 76.69 68 PRO A CA 1
ATOM 537 C C . PRO A 1 68 ? 2.566 -25.922 8.242 1 76.69 68 PRO A C 1
ATOM 539 O O . PRO A 1 68 ? 1.517 -25.578 7.688 1 76.69 68 PRO A O 1
ATOM 542 N N . GLU A 1 69 ? 2.688 -26.688 9.242 1 77.81 69 GLU A N 1
ATOM 543 C CA . GLU A 1 69 ? 1.482 -27.234 9.867 1 77.81 69 GLU A CA 1
ATOM 544 C C . GLU A 1 69 ? 0.561 -26.109 10.352 1 77.81 69 GLU A C 1
ATOM 546 O O . GLU A 1 69 ? -0.664 -26.234 10.273 1 77.81 69 GLU A O 1
ATOM 551 N N . VAL A 1 70 ? 1.176 -25.078 10.664 1 81.44 70 VAL A N 1
ATOM 552 C CA . VAL A 1 70 ? 0.431 -23.953 11.227 1 81.44 70 VAL A CA 1
ATOM 553 C C . VAL A 1 70 ? -0.419 -23.297 10.141 1 81.44 70 VAL A C 1
ATOM 555 O O . VAL A 1 70 ? -1.369 -22.578 10.438 1 81.44 70 VAL A O 1
ATOM 558 N N . ALA A 1 71 ? -0.049 -23.609 8.867 1 84.5 71 ALA A N 1
ATOM 559 C CA . ALA A 1 71 ? -0.762 -22.984 7.762 1 84.5 71 ALA A CA 1
ATOM 560 C C . ALA A 1 71 ? -2.24 -23.359 7.77 1 84.5 71 ALA A C 1
ATOM 562 O O . ALA A 1 71 ? -3.104 -22.531 7.477 1 84.5 71 ALA A O 1
ATOM 563 N N . GLN A 1 72 ? -2.514 -24.625 8.219 1 88.56 72 GLN A N 1
ATOM 564 C CA . GLN A 1 72 ? -3.9 -25.078 8.25 1 88.56 72 GLN A CA 1
ATOM 565 C C . GLN A 1 72 ? -4.711 -24.281 9.281 1 88.56 72 GLN A C 1
ATOM 567 O O . GLN A 1 72 ? -5.875 -23.969 9.047 1 88.56 72 GLN A O 1
ATOM 572 N N . TYR A 1 73 ? -4.113 -24 10.305 1 88.25 73 TYR A N 1
ATOM 573 C CA . TYR A 1 73 ? -4.766 -23.203 11.336 1 88.25 73 TYR A CA 1
ATOM 574 C C . TYR A 1 73 ? -5.23 -21.859 10.773 1 88.25 73 TYR A C 1
ATOM 576 O O . TYR A 1 73 ? -6.355 -21.422 11.039 1 88.25 73 TYR A O 1
ATOM 584 N N . PHE A 1 74 ? -4.453 -21.266 9.992 1 90.38 74 PHE A N 1
ATOM 585 C CA . PHE A 1 74 ? -4.777 -19.938 9.492 1 90.38 74 PHE A CA 1
ATOM 586 C C . PHE A 1 74 ? -5.766 -20.016 8.336 1 90.38 74 PHE A C 1
ATOM 588 O O . PHE A 1 74 ? -6.57 -19.094 8.133 1 90.38 74 PHE A O 1
ATOM 595 N N . ILE A 1 75 ? -5.719 -21.109 7.641 1 92.94 75 ILE A N 1
ATOM 596 C CA . ILE A 1 75 ? -6.742 -21.344 6.625 1 92.94 75 ILE A CA 1
ATOM 597 C C . ILE A 1 75 ? -8.117 -21.438 7.289 1 92.94 75 ILE A C 1
ATOM 599 O O . ILE A 1 75 ? -9.047 -20.719 6.895 1 92.94 75 ILE A O 1
ATOM 603 N N . ASP A 1 76 ? -8.211 -22.219 8.328 1 92.38 76 ASP A N 1
ATOM 604 C CA . ASP A 1 76 ? -9.453 -22.375 9.062 1 92.38 76 ASP A CA 1
ATOM 605 C C . ASP A 1 76 ? -9.883 -21.078 9.734 1 92.38 76 ASP A C 1
ATOM 607 O O . ASP A 1 76 ? -11.055 -20.703 9.695 1 92.38 76 ASP A O 1
ATOM 611 N N . LEU A 1 77 ? -8.867 -20.438 10.258 1 91.81 77 LEU A N 1
ATOM 612 C CA . LEU A 1 77 ? -9.117 -19.172 10.93 1 91.81 77 LEU A CA 1
ATOM 613 C C . LEU A 1 77 ? -9.711 -18.156 9.969 1 91.81 77 LEU A C 1
ATOM 615 O O . LEU A 1 77 ? -10.648 -17.422 10.32 1 91.81 77 LEU A O 1
ATOM 619 N N . THR A 1 78 ? -9.164 -18.016 8.828 1 92.69 78 THR A N 1
ATOM 620 C CA . THR A 1 78 ? -9.633 -17.078 7.82 1 92.69 78 THR A CA 1
ATOM 621 C C . THR A 1 78 ? -11.078 -17.391 7.43 1 92.69 78 THR A C 1
ATOM 623 O O . THR A 1 78 ? -11.906 -16.484 7.336 1 92.69 78 THR A O 1
ATOM 626 N N . ASP A 1 79 ? -11.352 -18.578 7.293 1 92.75 79 ASP A N 1
ATOM 627 C CA . ASP A 1 79 ? -12.703 -18.984 6.926 1 92.75 79 ASP A CA 1
ATOM 628 C C . ASP A 1 79 ? -13.688 -18.719 8.062 1 92.75 79 ASP A C 1
ATOM 630 O O . ASP A 1 79 ? -14.812 -18.266 7.82 1 92.75 79 ASP A O 1
ATOM 634 N N . GLU A 1 80 ? -13.312 -18.859 9.258 1 91 80 GLU A N 1
ATOM 635 C CA . GLU A 1 80 ? -14.195 -18.781 10.414 1 91 80 GLU A CA 1
ATOM 636 C C . GLU A 1 80 ? -14.383 -17.344 10.867 1 91 80 GLU A C 1
ATOM 638 O O . GLU A 1 80 ? -15.453 -16.984 11.367 1 91 80 GLU A O 1
ATOM 643 N N . GLN A 1 81 ? -13.32 -16.578 10.68 1 89.75 81 GLN A N 1
ATOM 644 C CA . GLN A 1 81 ? -13.359 -15.289 11.352 1 89.75 81 GLN A CA 1
ATOM 645 C C . GLN A 1 81 ? -13.516 -14.148 10.352 1 89.75 81 GLN A C 1
ATOM 647 O O . GLN A 1 81 ? -13.93 -13.047 10.719 1 89.75 81 GLN A O 1
ATOM 652 N N . LEU A 1 82 ? -13.023 -14.305 9.164 1 89.56 82 LEU A N 1
ATOM 653 C CA . LEU A 1 82 ? -13.297 -13.312 8.133 1 89.56 82 LEU A CA 1
ATOM 654 C C . LEU A 1 82 ? -14.633 -13.594 7.449 1 89.56 82 LEU A C 1
ATOM 656 O O . LEU A 1 82 ? -14.664 -14.078 6.316 1 89.56 82 LEU A O 1
ATOM 660 N N . LYS A 1 83 ? -15.703 -13.125 7.977 1 87.12 83 LYS A N 1
ATOM 661 C CA . LYS A 1 83 ? -17.031 -13.664 7.691 1 87.12 83 LYS A CA 1
ATOM 662 C C . LYS A 1 83 ? -17.781 -12.773 6.703 1 87.12 83 LYS A C 1
ATOM 664 O O . LYS A 1 83 ? -18.75 -13.211 6.074 1 87.12 83 LYS A O 1
ATOM 669 N N . PHE A 1 84 ? -17.344 -11.609 6.602 1 86.5 84 PHE A N 1
ATOM 670 C CA . PHE A 1 84 ? -18.141 -10.719 5.758 1 86.5 84 PHE A CA 1
ATOM 671 C C . PHE A 1 84 ? -18.188 -11.234 4.324 1 86.5 84 PHE A C 1
ATOM 673 O O . PHE A 1 84 ? -17.25 -11.906 3.867 1 86.5 84 PHE A O 1
ATOM 680 N N . SER A 1 85 ? -19.359 -11.023 3.703 1 88.12 85 SER A N 1
ATOM 681 C CA . SER A 1 85 ? -19.578 -11.32 2.291 1 88.12 85 SER A CA 1
ATOM 682 C C . SER A 1 85 ? -20.359 -10.211 1.604 1 88.12 85 SER A C 1
ATOM 684 O O . SER A 1 85 ? -21.5 -9.922 1.976 1 88.12 85 SER A O 1
ATOM 686 N N . LEU A 1 86 ? -19.609 -9.617 0.672 1 86.56 86 LEU A N 1
ATOM 687 C CA . LEU A 1 86 ? -20.156 -8.438 0.014 1 86.56 86 LEU A CA 1
ATOM 688 C C . LEU A 1 86 ? -20.172 -8.617 -1.5 1 86.56 86 LEU A C 1
ATOM 690 O O . LEU A 1 86 ? -19.266 -9.234 -2.062 1 86.56 86 LEU A O 1
ATOM 694 N N . ASP A 1 87 ? -21.266 -8.133 -2.072 1 81.31 87 ASP A N 1
ATOM 695 C CA . ASP A 1 87 ? -21.359 -7.977 -3.521 1 81.31 87 ASP A CA 1
ATOM 696 C C . ASP A 1 87 ? -21.359 -6.504 -3.918 1 81.31 87 ASP A C 1
ATOM 698 O O . ASP A 1 87 ? -22.375 -5.812 -3.754 1 81.31 87 ASP A O 1
ATOM 702 N N . LEU A 1 88 ? -20.219 -6.117 -4.461 1 76.5 88 LEU A N 1
ATOM 703 C CA . LEU A 1 88 ? -20.047 -4.691 -4.73 1 76.5 88 LEU A CA 1
ATOM 704 C C . LEU A 1 88 ? -21.031 -4.211 -5.793 1 76.5 88 LEU A C 1
ATOM 706 O O . LEU A 1 88 ? -21.328 -3.018 -5.879 1 76.5 88 LEU A O 1
ATOM 710 N N . ASP A 1 89 ? -21.422 -5.023 -6.629 1 72.75 89 ASP A N 1
ATOM 711 C CA . ASP A 1 89 ? -22.344 -4.633 -7.688 1 72.75 89 ASP A CA 1
ATOM 712 C C . ASP A 1 89 ? -23.766 -4.484 -7.148 1 72.75 89 ASP A C 1
ATOM 714 O O . ASP A 1 89 ? -24.625 -3.891 -7.801 1 72.75 89 ASP A O 1
ATOM 718 N N . ASN A 1 90 ? -23.953 -4.945 -6.074 1 68.56 90 ASN A N 1
ATOM 719 C CA . ASN A 1 90 ? -25.281 -4.879 -5.488 1 68.56 90 ASN A CA 1
ATOM 720 C C . ASN A 1 90 ? -25.297 -4.082 -4.188 1 68.56 90 ASN A C 1
ATOM 722 O O . ASN A 1 90 ? -26.016 -4.422 -3.25 1 68.56 90 ASN A O 1
ATOM 726 N N . ILE A 1 91 ? -24.328 -3.203 -4.16 1 59.97 91 ILE A N 1
ATOM 727 C CA . ILE A 1 91 ? -24.375 -2.32 -3 1 59.97 91 ILE A CA 1
ATOM 728 C C . ILE A 1 91 ? -25.531 -1.328 -3.145 1 59.97 91 ILE A C 1
ATOM 730 O O . ILE A 1 91 ? -25.656 -0.662 -4.176 1 59.97 91 ILE A O 1
ATOM 734 N N . PRO A 1 92 ? -26.562 -1.462 -2.363 1 50.53 92 PRO A N 1
ATOM 735 C CA . PRO A 1 92 ? -27.719 -0.568 -2.484 1 50.53 92 PRO A CA 1
ATOM 736 C C . PRO A 1 92 ? -27.312 0.896 -2.654 1 50.53 92 PRO A C 1
ATOM 738 O O . PRO A 1 92 ? -26.391 1.37 -1.975 1 50.53 92 PRO A O 1
ATOM 741 N N . THR A 1 93 ? -27.5 1.383 -3.836 1 43.69 93 THR A N 1
ATOM 742 C CA . THR A 1 93 ? -27.25 2.777 -4.18 1 43.69 93 THR A CA 1
ATOM 743 C C . THR A 1 93 ? -28.125 3.709 -3.359 1 43.69 93 THR A C 1
ATOM 745 O O . THR A 1 93 ? -29.203 3.309 -2.9 1 43.69 93 THR A O 1
ATOM 748 N N . LEU A 1 94 ? -27.547 5 -2.977 1 38.12 94 LEU A N 1
ATOM 749 C CA . LEU A 1 94 ? -28.328 6.082 -2.395 1 38.12 94 LEU A CA 1
ATOM 750 C C . LEU A 1 94 ? -29.562 6.391 -3.25 1 38.12 94 LEU A C 1
ATOM 752 O O . LEU A 1 94 ? -29.453 7.066 -4.277 1 38.12 94 LEU A O 1
ATOM 756 N N . ASP A 1 95 ? -30.328 5.695 -3.766 1 36.88 95 ASP A N 1
ATOM 757 C CA . ASP A 1 95 ? -31.531 6.344 -4.297 1 36.88 95 ASP A CA 1
ATOM 758 C C . ASP A 1 95 ? -32.188 7.234 -3.244 1 36.88 95 ASP A C 1
ATOM 760 O O . ASP A 1 95 ? -32.219 6.883 -2.061 1 36.88 95 ASP A O 1
ATOM 764 N N . GLU A 1 96 ? -32.469 8.578 -3.572 1 38.19 96 GLU A N 1
ATOM 765 C CA . GLU A 1 96 ? -33.094 9.688 -2.859 1 38.19 96 GLU A CA 1
ATOM 766 C C . GLU A 1 96 ? -34.188 9.195 -1.893 1 38.19 96 GLU A C 1
ATOM 768 O O . GLU A 1 96 ? -34.344 9.734 -0.795 1 38.19 96 GLU A O 1
ATOM 773 N N . GLU A 1 97 ? -35.281 8.625 -2.402 1 36.72 97 GLU A N 1
ATOM 774 C CA . GLU A 1 97 ? -36.531 8.438 -1.68 1 36.72 97 GLU A CA 1
ATOM 775 C C . GLU A 1 97 ? -36.406 7.379 -0.594 1 36.72 97 GLU A C 1
ATOM 777 O O . GLU A 1 97 ? -37.219 7.312 0.329 1 36.72 97 GLU A O 1
ATOM 782 N N . SER A 1 98 ? -36.031 6.207 -0.942 1 35.75 98 SER A N 1
ATOM 783 C CA . SER A 1 98 ? -36.062 5.133 0.044 1 35.75 98 SER A CA 1
ATOM 784 C C . SER A 1 98 ? -34.812 5.184 0.943 1 35.75 98 SER A C 1
ATOM 786 O O . SER A 1 98 ? -33.781 5.66 0.527 1 35.75 98 SER A O 1
ATOM 788 N N . ALA A 1 99 ? -34.812 4.875 2.377 1 35.44 99 ALA A N 1
ATOM 789 C CA . ALA A 1 99 ? -33.906 4.902 3.543 1 35.44 99 ALA A CA 1
ATOM 790 C C . ALA A 1 99 ? -32.531 4.383 3.191 1 35.44 99 ALA A C 1
ATOM 792 O O . ALA A 1 99 ? -32.25 3.191 3.355 1 35.44 99 ALA A O 1
ATOM 793 N N . PRO A 1 100 ? -31.844 4.52 2.084 1 43.5 100 PRO A N 1
ATOM 794 C CA . PRO A 1 100 ? -30.578 4.117 1.468 1 43.5 1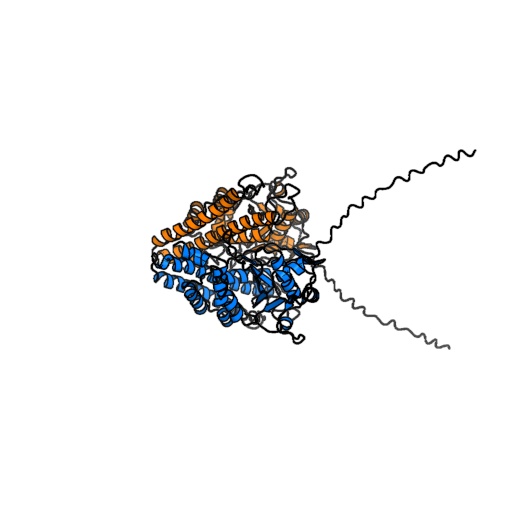00 PRO A CA 1
ATOM 795 C C . PRO A 1 100 ? -29.391 4.223 2.428 1 43.5 100 PRO A C 1
ATOM 797 O O . PRO A 1 100 ? -28.469 3.404 2.373 1 43.5 100 PRO A O 1
ATOM 800 N N . ALA A 1 101 ? -29.344 5.316 3.131 1 45.06 101 ALA A N 1
ATOM 801 C CA . ALA A 1 101 ? -28.422 5.633 4.215 1 45.06 101 ALA A CA 1
ATOM 802 C C . ALA A 1 101 ? -28.406 4.531 5.27 1 45.06 101 ALA A C 1
ATOM 804 O O . ALA A 1 101 ? -27.375 4.266 5.883 1 45.06 101 ALA A O 1
ATOM 805 N N . ILE A 1 102 ? -29.594 3.877 5.215 1 43.06 102 ILE A N 1
ATOM 806 C CA . ILE A 1 102 ? -29.719 2.857 6.254 1 43.06 102 ILE A CA 1
ATOM 807 C C . ILE A 1 102 ? -28.906 1.623 5.863 1 43.06 102 ILE A C 1
ATOM 809 O O . ILE A 1 102 ? -28.156 1.083 6.68 1 43.06 102 ILE A O 1
ATOM 813 N N . GLU A 1 103 ? -29.031 1.241 4.438 1 53.38 103 GLU A N 1
ATOM 814 C CA . GLU A 1 103 ? -28.359 0.001 4.055 1 53.38 103 GLU A CA 1
ATOM 815 C C . GLU A 1 103 ? -26.844 0.185 4 1 53.38 103 GLU A C 1
ATOM 817 O O . GLU A 1 103 ? -26.094 -0.693 4.43 1 53.38 103 GLU A O 1
ATOM 822 N N . GLU A 1 104 ? -26.484 1.373 3.527 1 57.69 104 GLU A N 1
ATOM 823 C CA . GLU A 1 104 ? -25.062 1.7 3.592 1 57.69 104 GLU A CA 1
ATOM 824 C C . GLU A 1 104 ? -24.562 1.71 5.031 1 57.69 104 GLU A C 1
ATOM 826 O O . GLU A 1 104 ? -23.5 1.173 5.328 1 57.69 104 GLU A O 1
ATOM 831 N N . ARG A 1 105 ? -25.422 2.275 5.766 1 61 105 ARG A N 1
ATOM 832 C CA . ARG A 1 105 ? -25.094 2.33 7.184 1 61 105 ARG A CA 1
ATOM 833 C C . ARG A 1 105 ? -25.031 0.932 7.789 1 61 105 ARG A C 1
ATOM 835 O O . ARG A 1 105 ? -24.156 0.635 8.594 1 61 105 ARG A O 1
ATOM 842 N N . GLU A 1 106 ? -25.922 0.252 7.117 1 66.56 106 GLU A N 1
ATOM 843 C CA . GLU A 1 106 ? -25.953 -1.114 7.633 1 66.56 106 GLU A CA 1
ATOM 844 C C . GLU A 1 106 ? -24.703 -1.891 7.234 1 66.56 106 GLU A C 1
ATOM 846 O O . GLU A 1 106 ? -24.156 -2.646 8.039 1 66.56 106 GLU A O 1
ATOM 851 N N . LEU A 1 107 ? -24.188 -1.528 5.988 1 71.62 107 LEU A N 1
ATOM 852 C CA . LEU A 1 107 ? -22.984 -2.223 5.531 1 71.62 107 LEU A CA 1
ATOM 853 C C . LEU A 1 107 ? -21.766 -1.755 6.305 1 71.62 107 LEU A C 1
ATOM 855 O O . LEU A 1 107 ? -20.906 -2.564 6.668 1 71.62 107 LEU A O 1
ATOM 859 N N . VAL A 1 108 ? -21.75 -0.524 6.527 1 71.56 108 VAL A N 1
ATOM 860 C CA . VAL A 1 108 ? -20.641 0.037 7.293 1 71.56 108 VAL A CA 1
ATOM 861 C C . VAL A 1 108 ? -20.672 -0.491 8.727 1 71.56 108 VAL A C 1
ATOM 863 O O . VAL A 1 108 ? -19.641 -0.878 9.281 1 71.56 108 VAL A O 1
ATOM 866 N N . GLU A 1 109 ? -21.844 -0.621 9.211 1 72.25 109 GLU A N 1
ATOM 867 C CA . GLU A 1 109 ? -22.016 -1.139 10.562 1 72.25 109 GLU A CA 1
ATOM 868 C C . GLU A 1 109 ? -21.672 -2.623 10.633 1 72.25 109 GLU A C 1
ATOM 870 O O . GLU A 1 109 ? -21.047 -3.074 11.594 1 72.25 109 GLU A O 1
ATOM 875 N N . TYR A 1 110 ? -22.047 -3.262 9.586 1 77.12 110 TYR A N 1
ATOM 876 C CA . TYR A 1 110 ? -21.719 -4.684 9.508 1 77.12 110 TYR A CA 1
ATOM 877 C C . TYR A 1 110 ? -20.219 -4.902 9.492 1 77.12 110 TYR A C 1
ATOM 879 O O . TYR A 1 110 ? -19.703 -5.766 10.211 1 77.12 110 TYR A O 1
ATOM 887 N N . LEU A 1 111 ? -19.531 -4.098 8.773 1 78.69 111 LEU A N 1
ATOM 888 C CA . LEU A 1 111 ? -18.094 -4.223 8.688 1 78.69 111 LEU A CA 1
ATOM 889 C C . LEU A 1 111 ? -17.438 -3.785 9.992 1 78.69 111 LEU A C 1
ATOM 891 O O . LEU A 1 111 ? -16.422 -4.359 10.406 1 78.69 111 LEU A O 1
ATOM 895 N N . GLU A 1 112 ? -18.047 -2.867 10.625 1 75.19 112 GLU A N 1
ATOM 896 C CA . GLU A 1 112 ? -17.547 -2.443 11.93 1 75.19 112 GLU A CA 1
ATOM 897 C C . GLU A 1 112 ? -17.719 -3.547 12.969 1 75.19 112 GLU A C 1
ATOM 899 O O . GLU A 1 112 ? -16.812 -3.799 13.766 1 75.19 112 GLU A O 1
ATOM 904 N N . GLU A 1 113 ? -18.797 -4.148 12.906 1 77.19 113 GLU A N 1
ATOM 905 C CA . GLU A 1 113 ? -19.078 -5.254 13.82 1 77.19 113 GLU A CA 1
ATOM 906 C C . GLU A 1 113 ? -18.125 -6.422 13.578 1 77.19 113 GLU A C 1
ATOM 908 O O . GLU A 1 113 ? -17.625 -7.035 14.523 1 77.19 113 GLU A O 1
ATOM 913 N N . ASP A 1 114 ? -17.875 -6.668 12.344 1 79.44 114 ASP A N 1
ATOM 914 C CA . ASP A 1 114 ? -16.922 -7.727 12 1 79.44 114 ASP A CA 1
ATOM 915 C C . ASP A 1 114 ? -15.531 -7.418 12.539 1 79.44 114 ASP A C 1
ATOM 917 O O . ASP A 1 114 ? -14.844 -8.305 13.039 1 79.44 114 ASP A O 1
ATOM 921 N N . SER A 1 115 ? -15.164 -6.215 12.445 1 76.12 115 SER A N 1
ATOM 922 C CA . SER A 1 115 ? -13.867 -5.781 12.961 1 76.12 115 SER A CA 1
ATOM 923 C C . SER A 1 115 ? -13.797 -5.918 14.477 1 76.12 115 SER A C 1
ATOM 925 O O . SER A 1 115 ? -12.789 -6.371 15.016 1 76.12 115 SER A O 1
ATOM 927 N N . LEU A 1 116 ? -14.906 -5.602 15.102 1 76.56 116 LEU A N 1
ATOM 928 C CA . LEU A 1 116 ? -14.977 -5.723 16.562 1 76.56 116 LEU A CA 1
ATOM 929 C C . LEU A 1 116 ? -14.938 -7.184 16.984 1 76.56 116 LEU A C 1
ATOM 931 O O . LEU A 1 116 ? -14.297 -7.531 17.969 1 76.56 116 LEU A O 1
ATOM 935 N N . ASN A 1 117 ? -15.578 -7.949 16.25 1 80.56 117 ASN A N 1
ATOM 936 C CA . ASN A 1 117 ? -15.578 -9.383 16.531 1 80.56 117 ASN A CA 1
ATOM 937 C C . ASN A 1 117 ? -14.18 -9.984 16.391 1 80.56 117 ASN A C 1
ATOM 939 O O . ASN A 1 117 ? -13.797 -10.844 17.188 1 80.56 117 ASN A O 1
ATOM 943 N N . LEU A 1 118 ? -13.492 -9.461 15.461 1 81.56 118 LEU A N 1
ATOM 944 C CA . LEU A 1 118 ? -12.125 -9.922 15.281 1 81.56 118 LEU A CA 1
ATOM 945 C C . LEU A 1 118 ? -11.258 -9.531 16.469 1 81.56 118 LEU A C 1
ATOM 947 O O . LEU A 1 118 ? -10.414 -10.312 16.906 1 81.56 118 LEU A O 1
ATOM 951 N N . GLU A 1 119 ? -11.523 -8.398 17 1 76.06 119 GLU A N 1
ATOM 952 C CA . GLU A 1 119 ? -10.758 -7.945 18.156 1 76.06 119 GLU A CA 1
ATOM 953 C C . GLU A 1 119 ? -11.094 -8.766 19.391 1 76.06 119 GLU A C 1
ATOM 955 O O . GLU A 1 119 ? -10.203 -9.109 20.172 1 76.06 119 GLU A O 1
ATOM 960 N N . LYS A 1 120 ? -12.297 -9.047 19.578 1 76.12 120 LYS A N 1
ATOM 961 C CA . LYS A 1 120 ? -12.719 -9.898 20.672 1 76.12 120 LYS A CA 1
ATOM 962 C C . LYS A 1 120 ? -12.117 -11.297 20.547 1 76.12 120 LYS A C 1
ATOM 964 O O . LYS A 1 120 ? -11.672 -11.883 21.531 1 76.12 120 LYS A O 1
ATOM 969 N N . PHE A 1 121 ? -12.133 -11.734 19.344 1 82.25 121 PHE A N 1
ATOM 970 C CA . PHE A 1 121 ? -11.531 -13.039 19.062 1 82.25 121 PHE A CA 1
ATOM 971 C C . PHE A 1 121 ? -10.047 -13.023 19.391 1 82.25 121 PHE A C 1
ATOM 973 O O . PHE A 1 121 ? -9.523 -13.977 19.969 1 82.25 121 PHE A O 1
ATOM 980 N N . ARG A 1 122 ? -9.383 -11.961 19 1 79.06 122 ARG A N 1
ATOM 981 C CA . ARG A 1 122 ? -7.957 -11.805 19.281 1 79.06 122 ARG A CA 1
ATOM 982 C C . ARG A 1 122 ? -7.664 -11.984 20.766 1 79.06 122 ARG A C 1
ATOM 984 O O . ARG A 1 122 ? -6.82 -12.797 21.141 1 79.06 122 ARG A O 1
ATOM 991 N N . LEU A 1 123 ? -8.375 -11.32 21.562 1 75.31 123 LEU A N 1
ATOM 992 C CA . LEU A 1 123 ? -8.156 -11.344 23 1 75.31 123 LEU A CA 1
ATOM 993 C C . LEU A 1 123 ? -8.43 -12.727 23.578 1 75.31 123 LEU A C 1
ATOM 995 O O . LEU A 1 123 ? -7.648 -13.234 24.391 1 75.31 123 LEU A O 1
ATOM 999 N N . ASN A 1 124 ? -9.461 -13.32 23.094 1 79.38 124 ASN A N 1
ATOM 1000 C CA . ASN A 1 124 ? -9.82 -14.656 23.562 1 79.38 124 ASN A CA 1
ATOM 1001 C C . ASN A 1 124 ? -8.805 -15.703 23.125 1 79.38 124 ASN A C 1
ATOM 1003 O O . ASN A 1 124 ? -8.453 -16.594 23.906 1 79.38 124 ASN A O 1
ATOM 1007 N N . GLU A 1 125 ? -8.375 -15.562 21.906 1 80 125 GLU A N 1
ATOM 1008 C CA . GLU A 1 125 ? -7.418 -16.516 21.359 1 80 125 GLU A CA 1
ATOM 1009 C C . GLU A 1 125 ? -6.055 -16.391 22.031 1 80 125 GLU A C 1
ATOM 1011 O O . GLU A 1 125 ? -5.398 -17.391 22.328 1 80 125 GLU A O 1
ATOM 1016 N N . MET A 1 126 ? -5.629 -15.195 22.312 1 74.38 126 MET A N 1
ATOM 1017 C CA . MET A 1 126 ? -4.32 -14.945 22.922 1 74.38 126 MET A CA 1
ATOM 1018 C C . MET A 1 126 ? -4.262 -15.492 24.344 1 74.38 126 MET A C 1
ATOM 1020 O O . MET A 1 126 ? -3.203 -15.906 24.797 1 74.38 126 MET A O 1
ATOM 1024 N N . ASN A 1 127 ? -5.367 -15.586 24.906 1 75.5 127 ASN A N 1
ATOM 1025 C CA . ASN A 1 127 ? -5.445 -16.094 26.281 1 75.5 127 ASN A CA 1
ATOM 1026 C C . ASN A 1 127 ? -5.227 -17.594 26.328 1 75.5 127 ASN A C 1
ATOM 1028 O O . ASN A 1 127 ? -4.918 -18.141 27.391 1 75.5 127 ASN A O 1
ATOM 1032 N N . LYS A 1 128 ? -5.293 -18.188 25.234 1 77.5 128 LYS A N 1
ATOM 1033 C CA . LYS A 1 128 ? -5.195 -19.641 25.188 1 77.5 128 LYS A CA 1
ATOM 1034 C C . LYS A 1 128 ? -3.75 -20.094 24.984 1 77.5 128 LYS A C 1
ATOM 1036 O O . LYS A 1 128 ? -3.418 -21.266 25.203 1 77.5 128 LYS A O 1
ATOM 1041 N N . TRP A 1 129 ? -2.91 -19.234 24.641 1 73.19 129 TRP A N 1
ATOM 1042 C CA . TRP A 1 129 ? -1.602 -19.672 24.172 1 73.19 129 TRP A CA 1
ATOM 1043 C C . TRP A 1 129 ? -0.533 -19.438 25.234 1 73.19 129 TRP A C 1
ATOM 1045 O O . TRP A 1 129 ? -0.608 -18.469 26 1 73.19 129 TRP A O 1
ATOM 1055 N N . ASP A 1 130 ? 0.299 -20.469 25.219 1 73.31 130 ASP A N 1
ATOM 1056 C CA . ASP A 1 130 ? 1.524 -20.344 26 1 73.31 130 ASP A CA 1
ATOM 1057 C C . ASP A 1 130 ? 2.592 -19.578 25.234 1 73.31 130 ASP A C 1
ATOM 1059 O O . ASP A 1 130 ? 3.051 -20.016 24.172 1 73.31 130 ASP A O 1
ATOM 1063 N N . TYR A 1 131 ? 2.979 -18.484 25.719 1 66.88 131 TYR A N 1
ATOM 1064 C CA . TYR A 1 131 ? 3.846 -17.547 25.016 1 66.88 131 TYR A CA 1
ATOM 1065 C C . TYR A 1 131 ? 5.176 -18.188 24.656 1 66.88 131 TYR A C 1
ATOM 1067 O O . TYR A 1 131 ? 5.773 -17.859 23.625 1 66.88 131 TYR A O 1
ATOM 1075 N N . GLU A 1 132 ? 5.664 -19.078 25.562 1 69.12 132 GLU A N 1
ATOM 1076 C CA . GLU A 1 132 ? 6.934 -19.734 25.297 1 69.12 132 GLU A CA 1
ATOM 1077 C C . GLU A 1 132 ? 6.762 -20.859 24.266 1 69.12 132 GLU A C 1
ATOM 1079 O O . GLU A 1 132 ? 7.492 -20.922 23.281 1 69.12 132 GLU A O 1
ATOM 1084 N N . LYS A 1 133 ? 5.742 -21.625 24.406 1 75.25 133 LYS A N 1
ATOM 1085 C CA . LYS A 1 133 ? 5.559 -22.812 23.578 1 75.25 133 LYS A CA 1
ATOM 1086 C C . LYS A 1 133 ? 4.914 -22.453 22.25 1 75.25 133 LYS A C 1
ATOM 1088 O O . LYS A 1 133 ? 5.148 -23.125 21.234 1 75.25 133 LYS A O 1
ATOM 1093 N N . ASP A 1 134 ? 4.172 -21.375 22.281 1 75.38 134 ASP A N 1
ATOM 1094 C CA . ASP A 1 134 ? 3.389 -21.047 21.094 1 75.38 134 ASP A CA 1
ATOM 1095 C C . ASP A 1 134 ? 3.848 -19.719 20.484 1 75.38 134 ASP A C 1
ATOM 1097 O O . ASP A 1 134 ? 3.051 -19.016 19.859 1 75.38 134 ASP A O 1
ATOM 1101 N N . ALA A 1 135 ? 5.055 -19.469 20.656 1 71.38 135 ALA A N 1
ATOM 1102 C CA . ALA A 1 135 ? 5.586 -18.156 20.266 1 71.38 135 ALA A CA 1
ATOM 1103 C C . ALA A 1 135 ? 5.332 -17.906 18.781 1 71.38 135 ALA A C 1
ATOM 1105 O O . ALA A 1 135 ? 4.848 -16.828 18.406 1 71.38 135 ALA A O 1
ATOM 1106 N N . LEU A 1 136 ? 5.562 -18.891 17.938 1 72.88 136 LEU A N 1
ATOM 1107 C CA . LEU A 1 136 ? 5.387 -18.734 16.5 1 72.88 136 LEU A CA 1
ATOM 1108 C C . LEU A 1 136 ? 3.92 -18.5 16.156 1 72.88 136 LEU A C 1
ATOM 1110 O O . LEU A 1 136 ? 3.602 -17.594 15.367 1 72.88 136 LEU A O 1
ATOM 1114 N N . LYS A 1 137 ? 3.152 -19.25 16.719 1 78.44 137 LYS A N 1
ATOM 1115 C CA . LYS A 1 137 ? 1.72 -19.125 16.469 1 78.44 137 LYS A CA 1
ATOM 1116 C C . LYS A 1 137 ? 1.215 -17.734 16.891 1 78.44 137 LYS A C 1
ATOM 1118 O O . LYS A 1 137 ? 0.4 -17.141 16.188 1 78.44 137 LYS A O 1
ATOM 1123 N N . LEU A 1 138 ? 1.759 -17.328 17.938 1 77.94 138 LEU A N 1
ATOM 1124 C CA . LEU A 1 138 ? 1.34 -16.031 18.453 1 77.94 138 LEU A CA 1
ATOM 1125 C C . LEU A 1 138 ? 1.765 -14.906 17.516 1 77.94 138 LEU A C 1
ATOM 1127 O O . LEU A 1 138 ? 0.988 -13.984 17.25 1 77.94 138 LEU A O 1
ATOM 1131 N N . VAL A 1 139 ? 2.934 -15.023 16.984 1 77.75 139 VAL A N 1
ATOM 1132 C CA . VAL A 1 139 ? 3.453 -14.008 16.078 1 77.75 139 VAL A CA 1
ATOM 1133 C C . VAL A 1 139 ? 2.623 -14 14.789 1 77.75 139 VAL A C 1
ATOM 1135 O O . VAL A 1 139 ? 2.164 -12.945 14.352 1 77.75 139 VAL A O 1
ATOM 1138 N N . LEU A 1 140 ? 2.398 -15.172 14.266 1 82.19 140 LEU A N 1
ATOM 1139 C CA . LEU A 1 140 ? 1.649 -15.289 13.023 1 82.19 140 LEU A CA 1
ATOM 1140 C C . LEU A 1 140 ? 0.198 -14.867 13.219 1 82.19 140 LEU A C 1
ATOM 1142 O O . LEU A 1 140 ? -0.391 -14.227 12.344 1 82.19 140 LEU A O 1
ATOM 1146 N N . PHE A 1 141 ? -0.239 -15.219 14.367 1 86.44 141 PHE A N 1
ATOM 1147 C CA . PHE A 1 141 ? -1.613 -14.844 14.688 1 86.44 141 PHE A CA 1
ATOM 1148 C C . PHE A 1 141 ? -1.762 -13.328 14.758 1 86.44 141 PHE A C 1
ATOM 1150 O O . PHE A 1 141 ? -2.711 -12.773 14.203 1 86.44 141 PHE A O 1
ATOM 1157 N N . SER A 1 142 ? -0.898 -12.711 15.359 1 80.19 142 SER A N 1
ATOM 1158 C CA . SER A 1 142 ? -0.922 -11.258 15.461 1 80.19 142 SER A CA 1
ATOM 1159 C C . SER A 1 142 ? -0.826 -10.602 14.094 1 80.19 142 SER A C 1
ATOM 1161 O O . SER A 1 142 ? -1.513 -9.617 13.82 1 80.19 142 SER A O 1
ATOM 1163 N N . GLU A 1 143 ? -0.006 -11.141 13.289 1 83.56 143 GLU A N 1
ATOM 1164 C CA . GLU A 1 143 ? 0.135 -10.625 11.938 1 83.56 143 GLU A CA 1
ATOM 1165 C C . GLU A 1 143 ? -1.146 -10.828 11.133 1 83.56 143 GLU A C 1
ATOM 1167 O O . GLU A 1 143 ? -1.583 -9.93 10.406 1 83.56 143 GLU A O 1
ATOM 1172 N N . TRP A 1 144 ? -1.671 -11.984 11.297 1 89.56 144 TRP A N 1
ATOM 1173 C CA . TRP A 1 144 ? -2.896 -12.312 10.578 1 89.56 144 TRP A CA 1
ATOM 1174 C C . TRP A 1 144 ? -4.035 -11.383 10.984 1 89.56 144 TRP A C 1
ATOM 1176 O O . TRP A 1 144 ? -4.715 -10.812 10.133 1 89.56 144 TRP A O 1
ATOM 1186 N N . ILE A 1 145 ? -4.207 -11.188 12.266 1 88.06 145 ILE A N 1
ATOM 1187 C CA . ILE A 1 145 ? -5.305 -10.375 12.766 1 88.06 145 ILE A CA 1
ATOM 1188 C C . ILE A 1 145 ? -5.133 -8.93 12.305 1 88.06 145 ILE A C 1
ATOM 1190 O O . ILE A 1 145 ? -6.105 -8.273 11.922 1 88.06 145 ILE A O 1
ATOM 1194 N N . SER A 1 146 ? -3.961 -8.453 12.398 1 83.94 146 SER A N 1
ATOM 1195 C CA . SER A 1 146 ? -3.678 -7.09 11.953 1 83.94 146 SER A CA 1
ATOM 1196 C C . SER A 1 146 ? -4.004 -6.91 10.477 1 83.94 146 SER A C 1
ATOM 1198 O O . SER A 1 146 ? -4.609 -5.91 10.086 1 83.94 146 SER A O 1
ATOM 1200 N N . SER A 1 147 ? -3.611 -7.848 9.711 1 88.69 147 SER A N 1
ATOM 1201 C CA . SER A 1 147 ? -3.859 -7.789 8.273 1 88.69 147 SER A CA 1
ATOM 1202 C C . SER A 1 147 ? -5.348 -7.879 7.965 1 88.69 147 SER A C 1
ATOM 1204 O O . SER A 1 147 ? -5.859 -7.137 7.121 1 88.69 147 SER A O 1
ATOM 1206 N N . ALA A 1 148 ? -6.008 -8.781 8.648 1 90.88 148 ALA A N 1
ATOM 1207 C CA . ALA A 1 148 ? -7.445 -8.953 8.445 1 90.88 148 ALA A CA 1
ATOM 1208 C C . ALA A 1 148 ? -8.211 -7.688 8.812 1 90.88 148 ALA A C 1
ATOM 1210 O O . ALA A 1 148 ? -9.086 -7.246 8.062 1 90.88 148 ALA A O 1
ATOM 1211 N N . LYS A 1 149 ? -7.879 -7.094 9.852 1 85.44 149 LYS A N 1
ATOM 1212 C CA . LYS A 1 149 ? -8.531 -5.863 10.297 1 85.44 149 LYS A CA 1
ATOM 1213 C C . LYS A 1 149 ? -8.32 -4.734 9.289 1 85.44 149 LYS A C 1
ATOM 1215 O O . LYS A 1 149 ? -9.258 -4 8.969 1 85.44 149 LYS A O 1
ATOM 1220 N N . LYS A 1 150 ? -7.141 -4.613 8.891 1 85 150 LYS A N 1
ATOM 1221 C CA . LYS A 1 150 ? -6.836 -3.574 7.918 1 85 150 LYS A CA 1
ATOM 1222 C C . LYS A 1 150 ? -7.621 -3.779 6.625 1 85 150 LYS A C 1
ATOM 1224 O O . LYS A 1 150 ? -8.062 -2.814 6 1 85 150 LYS A O 1
ATOM 1229 N N . PHE A 1 151 ? -7.781 -5 6.172 1 90.44 151 PHE A N 1
ATOM 1230 C CA . PHE A 1 151 ? -8.562 -5.328 4.988 1 90.44 151 PHE A CA 1
ATOM 1231 C C . PHE A 1 151 ? -10.016 -4.898 5.164 1 90.44 151 PHE A C 1
ATOM 1233 O O . PHE A 1 151 ? -10.594 -4.262 4.277 1 90.44 151 PHE A O 1
ATOM 1240 N N . ILE A 1 152 ? -10.555 -5.164 6.344 1 87.88 152 ILE A N 1
ATOM 1241 C CA . ILE A 1 152 ? -11.938 -4.805 6.645 1 87.88 152 ILE A CA 1
ATOM 1242 C C . ILE A 1 152 ? -12.078 -3.285 6.684 1 87.88 152 ILE A C 1
ATOM 1244 O O . ILE A 1 152 ? -13.023 -2.73 6.121 1 87.88 152 ILE A O 1
ATOM 1248 N N . GLU A 1 153 ? -11.156 -2.697 7.301 1 82.12 153 GLU A N 1
ATOM 1249 C CA . GLU A 1 153 ? -11.203 -1.244 7.426 1 82.12 153 GLU A CA 1
ATOM 1250 C C . GLU A 1 153 ? -11.125 -0.571 6.059 1 82.12 153 GLU A C 1
ATOM 1252 O O . GLU A 1 153 ? -11.859 0.382 5.789 1 82.12 153 GLU A O 1
ATOM 1257 N N . LEU A 1 154 ? -10.25 -1.026 5.211 1 83.75 154 LEU A N 1
ATOM 1258 C CA . LEU A 1 154 ? -10.125 -0.455 3.877 1 83.75 154 LEU A CA 1
ATOM 1259 C C . LEU A 1 154 ? -11.383 -0.709 3.057 1 83.75 154 LEU A C 1
ATOM 1261 O O . LEU A 1 154 ? -11.781 0.132 2.248 1 83.75 154 LEU A O 1
ATOM 1265 N N . THR A 1 155 ? -11.898 -1.862 3.236 1 84.44 155 THR A N 1
ATOM 1266 C CA . THR A 1 155 ? -13.156 -2.168 2.566 1 84.44 155 THR A CA 1
ATOM 1267 C C . THR A 1 155 ? -14.25 -1.19 2.996 1 84.44 155 THR A C 1
ATOM 1269 O O . THR A 1 155 ? -14.984 -0.667 2.156 1 84.44 155 THR A O 1
ATOM 1272 N N . ARG A 1 156 ? -14.297 -0.921 4.199 1 80.38 156 ARG A N 1
ATOM 1273 C CA . ARG A 1 156 ? -15.25 0.043 4.734 1 80.38 156 ARG A CA 1
ATOM 1274 C C . ARG A 1 156 ? -15.039 1.424 4.125 1 80.38 156 ARG A C 1
ATOM 1276 O O . ARG A 1 156 ? -15.992 2.086 3.721 1 80.38 156 ARG A O 1
ATOM 1283 N N . ILE A 1 157 ? -13.859 1.826 4.117 1 75 157 ILE A N 1
ATOM 1284 C CA . ILE A 1 157 ? -13.516 3.133 3.568 1 75 157 ILE A CA 1
ATOM 1285 C C . ILE A 1 157 ? -13.914 3.197 2.096 1 75 157 ILE A C 1
ATOM 1287 O O . ILE A 1 157 ? -14.477 4.195 1.64 1 75 157 ILE A O 1
ATOM 1291 N N . MET A 1 158 ? -13.562 2.186 1.37 1 77.12 158 MET A N 1
ATOM 1292 C CA . MET A 1 158 ? -13.906 2.129 -0.048 1 77.12 158 MET A CA 1
ATOM 1293 C C . MET A 1 158 ? -15.414 2.268 -0.251 1 77.12 158 MET A C 1
ATOM 1295 O O . MET A 1 158 ? -15.859 3.008 -1.13 1 77.12 158 MET A O 1
ATOM 1299 N N . ILE A 1 159 ? -16.156 1.601 0.555 1 75.81 159 ILE A N 1
ATOM 1300 C CA . ILE A 1 159 ? -17.609 1.661 0.469 1 75.81 159 ILE A CA 1
ATOM 1301 C C . ILE A 1 159 ? -18.078 3.074 0.794 1 75.81 159 ILE A C 1
ATOM 1303 O O . ILE A 1 159 ? -18.922 3.629 0.087 1 75.81 159 ILE A O 1
ATOM 1307 N N . THR A 1 160 ? -17.531 3.574 1.818 1 69.12 160 THR A N 1
ATOM 1308 C CA . THR A 1 160 ? -17.891 4.922 2.23 1 69.12 160 THR A CA 1
ATOM 1309 C C . THR A 1 160 ? -17.562 5.934 1.137 1 69.12 160 THR A C 1
ATOM 1311 O O . THR A 1 160 ? -18.359 6.816 0.835 1 69.12 160 THR A O 1
ATOM 1314 N N . GLN A 1 161 ? -16.391 5.836 0.598 1 66.44 161 GLN A N 1
ATOM 1315 C CA . GLN A 1 161 ? -15.984 6.73 -0.476 1 66.44 161 GLN A CA 1
ATOM 1316 C C . GLN A 1 161 ? -16.875 6.57 -1.703 1 66.44 161 GLN A C 1
ATOM 1318 O O . GLN A 1 161 ? -17.172 7.547 -2.395 1 66.44 161 GLN A O 1
ATOM 1323 N N . SER A 1 162 ? -17.188 5.438 -2.016 1 62.69 162 SER A N 1
ATOM 1324 C CA . SER A 1 162 ? -18.078 5.176 -3.135 1 62.69 162 SER A CA 1
ATOM 1325 C C . SER A 1 162 ? -19.422 5.859 -2.938 1 62.69 162 SER A C 1
ATOM 1327 O O . SER A 1 162 ? -20.016 6.383 -3.889 1 62.69 162 SER A O 1
ATOM 1329 N N . ILE A 1 163 ? -19.734 5.891 -1.733 1 60.09 163 ILE A N 1
ATOM 1330 C CA . ILE A 1 163 ? -21.016 6.52 -1.385 1 60.09 163 ILE A CA 1
ATOM 1331 C C . ILE A 1 163 ? -20.875 8.039 -1.469 1 60.09 163 ILE A C 1
ATOM 1333 O O . ILE A 1 163 ? -21.734 8.711 -2.047 1 60.09 163 ILE A O 1
ATOM 1337 N N . LEU A 1 164 ? -19.844 8.547 -0.903 1 57.53 164 LEU A N 1
ATOM 1338 C CA . LEU A 1 164 ? -19.609 9.984 -0.874 1 57.53 164 LEU A CA 1
ATOM 1339 C C . LEU A 1 164 ? -19.422 10.531 -2.285 1 57.53 164 LEU A C 1
ATOM 1341 O O . LEU A 1 164 ? -19.906 11.625 -2.598 1 57.53 164 LEU A O 1
ATOM 1345 N N . SER A 1 165 ? -18.703 9.938 -3.078 1 56.03 165 SER A N 1
ATOM 1346 C CA . SER A 1 165 ? -18.5 10.367 -4.457 1 56.03 165 SER A CA 1
ATOM 1347 C C . SER A 1 165 ? -19.812 10.492 -5.203 1 56.03 165 SER A C 1
ATOM 1349 O O . SER A 1 165 ? -19.984 11.398 -6.023 1 56.03 165 SER A O 1
ATOM 1351 N N . LYS A 1 166 ? -20.641 9.695 -4.945 1 55.94 166 LYS A N 1
ATOM 1352 C CA . LYS A 1 166 ? -21.953 9.758 -5.559 1 55.94 166 LYS A CA 1
ATOM 1353 C C . LYS A 1 166 ? -22.734 10.984 -5.07 1 55.94 166 LYS A C 1
ATOM 1355 O O . LYS A 1 166 ? -23.531 11.555 -5.816 1 55.94 166 LYS A O 1
ATOM 1360 N N . MET A 1 167 ? -22.406 11.219 -3.852 1 48.41 167 MET A N 1
ATOM 1361 C CA . MET A 1 167 ? -23.078 12.375 -3.273 1 48.41 167 MET A CA 1
ATOM 1362 C C . MET A 1 167 ? -22.531 13.672 -3.852 1 48.41 167 MET A C 1
ATOM 1364 O O . MET A 1 167 ? -23.266 14.641 -4.027 1 48.41 167 MET A O 1
ATOM 1368 N N . GLU A 1 168 ? -21.266 13.719 -3.893 1 48.25 168 GLU A N 1
ATOM 1369 C CA . GLU A 1 168 ? -20.625 14.922 -4.422 1 48.25 168 GLU A CA 1
ATOM 1370 C C . GLU A 1 168 ? -20.969 15.125 -5.895 1 48.25 168 GLU A C 1
ATOM 1372 O O . GLU A 1 168 ? -21 16.266 -6.379 1 48.25 168 GLU A O 1
ATOM 1377 N N . ASN A 1 169 ? -20.906 14.023 -6.633 1 46.34 169 ASN A N 1
ATOM 1378 C CA . ASN A 1 169 ? -21.234 14.164 -8.047 1 46.34 169 ASN A CA 1
ATOM 1379 C C . ASN A 1 169 ? -22.734 14.398 -8.242 1 46.34 169 ASN A C 1
ATOM 1381 O O . ASN A 1 169 ? -23.547 13.484 -8.039 1 46.34 169 ASN A O 1
ATOM 1385 N N . HIS A 1 170 ? -23.062 15.555 -7.965 1 41.69 170 HIS A N 1
ATOM 1386 C CA . HIS A 1 170 ? -24.422 16.047 -8.148 1 41.69 170 HIS A CA 1
ATOM 1387 C C . HIS A 1 170 ? -24.984 15.633 -9.5 1 41.69 170 HIS A C 1
ATOM 1389 O O . HIS A 1 170 ? -26.156 15.891 -9.797 1 41.69 170 HIS A O 1
ATOM 1395 N N . GLU A 1 171 ? -24.172 15.562 -10.523 1 40.09 171 GLU A N 1
ATOM 1396 C CA . GLU A 1 171 ? -24.922 15.305 -11.758 1 40.09 171 GLU A CA 1
ATOM 1397 C C . GLU A 1 171 ? -25.484 13.891 -11.781 1 40.09 171 GLU A C 1
ATOM 1399 O O . GLU A 1 171 ? -24.797 12.938 -11.398 1 40.09 171 GLU A O 1
ATOM 1404 N N . PRO A 1 172 ? -26.812 13.805 -11.797 1 40.72 172 PRO A N 1
ATOM 1405 C CA . PRO A 1 172 ? -27.453 12.492 -11.953 1 40.72 172 PRO A CA 1
ATOM 1406 C C . PRO A 1 172 ? -26.656 11.555 -12.859 1 40.72 172 PRO A C 1
ATOM 1408 O O . PRO A 1 172 ? -26.172 11.977 -13.906 1 40.72 172 PRO A O 1
ATOM 1411 N N . PRO A 1 173 ? -26.078 10.516 -12.203 1 39.22 173 PRO A N 1
ATOM 1412 C CA . PRO A 1 173 ? -25.422 9.633 -13.164 1 39.22 173 PRO A CA 1
ATOM 1413 C C . PRO A 1 173 ? -26.219 9.469 -14.453 1 39.22 173 PRO A C 1
ATOM 1415 O O . PRO A 1 173 ? -27.422 9.195 -14.406 1 39.22 173 PRO A O 1
ATOM 1418 N N . LYS A 1 174 ? -26 10.242 -15.391 1 37.09 174 LYS A N 1
ATOM 1419 C CA . LYS A 1 174 ? -26.812 10 -16.594 1 37.09 174 LYS A CA 1
ATOM 1420 C C . LYS A 1 174 ? -27.031 8.5 -16.812 1 37.09 174 LYS A C 1
ATOM 1422 O O . LYS A 1 174 ? -28.031 8.094 -17.391 1 37.09 174 LYS A O 1
ATOM 1427 N N . SER A 1 175 ? -26.047 7.742 -17.375 1 34.84 175 SER A N 1
ATOM 1428 C CA . SER A 1 175 ? -26.203 6.336 -17.734 1 34.84 175 SER A CA 1
ATOM 1429 C C . SER A 1 175 ? -25.906 5.422 -16.547 1 34.84 175 SER A C 1
ATOM 1431 O O . SER A 1 175 ? -25.203 5.82 -15.609 1 34.84 175 SER A O 1
ATOM 1433 N N . LYS A 1 176 ? -26.734 4.383 -16.406 1 37.28 176 LYS A N 1
ATOM 1434 C CA . LYS A 1 176 ? -26.531 3.246 -15.516 1 37.28 176 LYS A CA 1
ATOM 1435 C C . LYS A 1 176 ? -25.047 3.002 -15.258 1 37.28 176 LYS A C 1
ATOM 1437 O O . LYS A 1 176 ? -24.438 2.146 -15.906 1 37.28 176 LYS A O 1
ATOM 1442 N N . THR A 1 177 ? -24.25 3.92 -15.18 1 38.97 177 THR A N 1
ATOM 1443 C CA . THR A 1 177 ? -22.812 3.668 -15.086 1 38.97 177 THR A CA 1
ATOM 1444 C C . THR A 1 177 ? -22.484 2.875 -13.828 1 38.97 177 THR A C 1
ATOM 1446 O O . THR A 1 177 ? -23.094 3.068 -12.781 1 38.97 177 THR A O 1
ATOM 1449 N N . VAL A 1 178 ? -21.703 1.806 -14.016 1 40.19 178 VAL A N 1
ATOM 1450 C CA . VAL A 1 178 ? -21.203 0.791 -13.086 1 40.19 178 VAL A CA 1
ATOM 1451 C C . VAL A 1 178 ? -20.844 1.438 -11.75 1 40.19 178 VAL A C 1
ATOM 1453 O O . VAL A 1 178 ? -20.219 2.502 -11.719 1 40.19 178 VAL A O 1
ATOM 1456 N N . ALA A 1 179 ? -21.625 0.933 -10.852 1 43.59 179 ALA A N 1
ATOM 1457 C CA . ALA A 1 179 ? -21.312 1.271 -9.469 1 43.59 179 ALA A CA 1
ATOM 1458 C C . ALA A 1 179 ? -19.812 1.296 -9.234 1 43.59 179 ALA A C 1
ATOM 1460 O O . ALA A 1 179 ? -19.094 0.409 -9.695 1 43.59 179 ALA A O 1
ATOM 1461 N N . ASN A 1 180 ? -19.25 2.383 -8.695 1 48.59 180 ASN A N 1
ATOM 1462 C CA . ASN A 1 180 ? -17.859 2.588 -8.289 1 48.59 180 ASN A CA 1
ATOM 1463 C C . ASN A 1 180 ? -16.984 2.986 -9.477 1 48.59 180 ASN A C 1
ATOM 1465 O O . ASN A 1 180 ? -15.781 2.715 -9.477 1 48.59 180 ASN A O 1
ATOM 1469 N N . GLN A 1 181 ? -17.609 3.289 -10.578 1 53.47 181 GLN A N 1
ATOM 1470 C CA . GLN A 1 181 ? -16.859 3.744 -11.742 1 53.47 181 GLN A CA 1
ATOM 1471 C C . GLN A 1 181 ? -15.906 4.875 -11.383 1 53.47 181 GLN A C 1
ATOM 1473 O O . GLN A 1 181 ? -14.875 5.051 -12.031 1 53.47 181 GLN A O 1
ATOM 1478 N N . ASP A 1 182 ? -16.297 5.395 -10.281 1 52.59 182 ASP A N 1
ATOM 1479 C CA . ASP A 1 182 ? -15.508 6.574 -9.938 1 52.59 182 ASP A CA 1
ATOM 1480 C C . ASP A 1 182 ? -14.359 6.215 -8.992 1 52.59 182 ASP A C 1
ATOM 1482 O O . ASP A 1 182 ? -13.523 7.062 -8.672 1 52.59 182 ASP A O 1
ATOM 1486 N N . VAL A 1 183 ? -14.477 4.887 -8.742 1 62.88 183 VAL A N 1
ATOM 1487 C CA . VAL A 1 183 ? -13.375 4.477 -7.879 1 62.88 183 VAL A CA 1
ATOM 1488 C C . VAL A 1 183 ? -12.148 4.156 -8.727 1 62.88 183 VAL A C 1
ATOM 1490 O O . VAL A 1 183 ? -12.227 3.389 -9.688 1 62.88 183 VAL A O 1
ATOM 1493 N N . GLY A 1 184 ? -11.102 4.773 -8.422 1 66.31 184 GLY A N 1
ATOM 1494 C CA . GLY A 1 184 ? -9.883 4.602 -9.195 1 66.31 184 GLY A CA 1
ATOM 1495 C C . GLY A 1 184 ? -9.242 3.242 -9 1 66.31 184 GLY A C 1
ATOM 1496 O O . GLY A 1 184 ? -9.492 2.564 -8.008 1 66.31 184 GLY A O 1
ATOM 1497 N N . GLU A 1 185 ? -8.484 2.84 -9.953 1 73.94 185 GLU A N 1
ATOM 1498 C CA . GLU A 1 185 ? -7.77 1.567 -9.961 1 73.94 185 GLU A CA 1
ATOM 1499 C C . GLU A 1 185 ? -6.891 1.422 -8.719 1 73.94 185 GLU A C 1
ATOM 1501 O O . GLU A 1 185 ? -6.703 0.315 -8.211 1 73.94 185 GLU A O 1
ATOM 1506 N N . ASN A 1 186 ? -6.535 2.475 -8.188 1 73.31 186 ASN A N 1
ATOM 1507 C CA . ASN A 1 186 ? -5.605 2.465 -7.066 1 73.31 186 ASN A CA 1
ATOM 1508 C C . ASN A 1 186 ? -6.266 1.939 -5.793 1 73.31 186 ASN A C 1
ATOM 1510 O O . ASN A 1 186 ? -5.617 1.286 -4.977 1 73.31 186 ASN A O 1
ATOM 1514 N N . ILE A 1 187 ? -7.48 2.234 -5.672 1 77.88 187 ILE A N 1
ATOM 1515 C CA . ILE A 1 187 ? -8.188 1.766 -4.484 1 77.88 187 ILE A CA 1
ATOM 1516 C C . ILE A 1 187 ? -8.273 0.241 -4.504 1 77.88 187 ILE A C 1
ATOM 1518 O O . ILE A 1 187 ? -8.086 -0.411 -3.475 1 77.88 187 ILE A O 1
ATOM 1522 N N . PHE A 1 188 ? -8.484 -0.266 -5.66 1 82.62 188 PHE A N 1
ATOM 1523 C CA . PHE A 1 188 ? -8.578 -1.717 -5.781 1 82.62 188 PHE A CA 1
ATOM 1524 C C . PHE A 1 188 ? -7.215 -2.369 -5.594 1 82.62 188 PHE A C 1
ATOM 1526 O O . PHE A 1 188 ? -7.113 -3.457 -5.027 1 82.62 188 PHE A O 1
ATOM 1533 N N . SER A 1 189 ? -6.211 -1.714 -6.012 1 83.94 189 SER A N 1
ATOM 1534 C CA . SER A 1 189 ? -4.852 -2.191 -5.77 1 83.94 189 SER A CA 1
ATOM 1535 C C . SER A 1 189 ? -4.547 -2.252 -4.277 1 83.94 189 SER A C 1
ATOM 1537 O O . SER A 1 189 ? -3.951 -3.221 -3.799 1 83.94 189 SER A O 1
ATOM 1539 N N . ASP A 1 190 ? -5.043 -1.299 -3.574 1 82.44 190 ASP A N 1
ATOM 1540 C CA . ASP A 1 190 ? -4.824 -1.26 -2.131 1 82.44 190 ASP A CA 1
ATOM 1541 C C . ASP A 1 190 ? -5.586 -2.383 -1.429 1 82.44 190 ASP A C 1
ATOM 1543 O O . ASP A 1 190 ? -5.039 -3.055 -0.551 1 82.44 190 ASP A O 1
ATOM 1547 N N . ILE A 1 191 ? -6.746 -2.502 -1.865 1 88.69 191 ILE A N 1
ATOM 1548 C CA . ILE A 1 191 ? -7.582 -3.539 -1.271 1 88.69 191 ILE A CA 1
ATOM 1549 C C . ILE A 1 191 ? -6.961 -4.91 -1.526 1 88.69 191 ILE A C 1
ATOM 1551 O O . ILE A 1 191 ? -6.863 -5.734 -0.613 1 88.69 191 ILE A O 1
ATOM 1555 N N . PHE A 1 192 ? -6.504 -5.082 -2.689 1 90.88 192 PHE A N 1
ATOM 1556 C CA . PHE A 1 192 ? -5.891 -6.363 -3.027 1 90.88 192 PHE A CA 1
ATOM 1557 C C . PHE A 1 192 ? -4.617 -6.582 -2.219 1 90.88 192 PHE A C 1
ATOM 1559 O O . PHE A 1 192 ? -4.367 -7.688 -1.734 1 90.88 192 PHE A O 1
ATOM 1566 N N . THR A 1 193 ? -3.836 -5.594 -2.086 1 88.12 193 THR A N 1
ATOM 1567 C CA . THR A 1 193 ? -2.596 -5.672 -1.321 1 88.12 193 THR A CA 1
ATOM 1568 C C . THR A 1 193 ? -2.877 -6.062 0.126 1 88.12 193 THR A C 1
ATOM 1570 O O . THR A 1 193 ? -2.215 -6.949 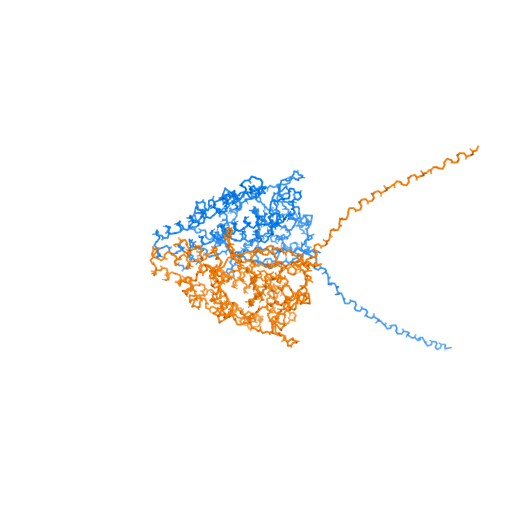0.673 1 88.12 193 THR A O 1
ATOM 1573 N N . ARG A 1 194 ? -3.842 -5.414 0.686 1 89.56 194 ARG A N 1
ATOM 1574 C CA . ARG A 1 194 ? -4.188 -5.734 2.068 1 89.56 194 ARG A CA 1
ATOM 1575 C C . ARG A 1 194 ? -4.766 -7.141 2.178 1 89.56 194 ARG A C 1
ATOM 1577 O O . ARG A 1 194 ? -4.516 -7.848 3.158 1 89.56 194 ARG A O 1
ATOM 1584 N N . PHE A 1 195 ? -5.52 -7.562 1.227 1 94.56 195 PHE A N 1
ATOM 1585 C CA . PHE A 1 195 ? -6.074 -8.906 1.18 1 94.56 195 PHE A CA 1
ATOM 1586 C C . PHE A 1 195 ? -4.961 -9.953 1.157 1 94.56 195 PHE A C 1
ATOM 1588 O O . PHE A 1 195 ? -4.996 -10.922 1.92 1 94.56 195 PHE A O 1
ATOM 1595 N N . THR A 1 196 ? -3.984 -9.766 0.338 1 93.62 196 THR A N 1
ATOM 1596 C CA . THR A 1 196 ? -2.943 -10.773 0.187 1 93.62 196 THR A CA 1
ATOM 1597 C C . THR A 1 196 ? -2.088 -10.867 1.448 1 93.62 196 THR A C 1
ATOM 1599 O O . THR A 1 196 ? -1.56 -11.93 1.773 1 93.62 196 THR A O 1
ATOM 1602 N N . GLU A 1 197 ? -2.029 -9.797 2.201 1 90.44 197 GLU A N 1
ATOM 1603 C CA . GLU A 1 197 ? -1.255 -9.797 3.439 1 90.44 197 GLU A CA 1
ATOM 1604 C C . GLU A 1 197 ? -1.857 -10.75 4.465 1 90.44 197 GLU A C 1
ATOM 1606 O O . GLU A 1 197 ? -1.153 -11.25 5.348 1 90.44 197 GLU A O 1
ATOM 1611 N N . ILE A 1 198 ? -3.117 -10.992 4.387 1 93.38 198 ILE A N 1
ATOM 1612 C CA . ILE A 1 198 ? -3.77 -11.969 5.246 1 93.38 198 ILE A CA 1
ATOM 1613 C C . ILE A 1 198 ? -3.113 -13.336 5.062 1 93.38 198 ILE A C 1
ATOM 1615 O O . ILE A 1 198 ? -3.059 -14.141 5.996 1 93.38 198 ILE A O 1
ATOM 1619 N N . PHE A 1 199 ? -2.613 -13.531 3.908 1 92.62 199 PHE A N 1
ATOM 1620 C CA . PHE A 1 199 ? -2.023 -14.82 3.562 1 92.62 199 PHE A CA 1
ATOM 1621 C C . PHE A 1 199 ? -0.502 -14.758 3.627 1 92.62 199 PHE A C 1
ATOM 1623 O O . PHE A 1 199 ? 0.187 -15.57 3.008 1 92.62 199 PHE A O 1
ATOM 1630 N N . PHE A 1 200 ? 0.039 -13.68 4.266 1 87.94 200 PHE A N 1
ATOM 1631 C CA . PHE A 1 200 ? 1.443 -13.453 4.59 1 87.94 200 PHE A CA 1
ATOM 1632 C C . PHE A 1 200 ? 2.248 -13.156 3.332 1 87.94 200 PHE A C 1
ATOM 1634 O O . PHE A 1 200 ? 3.441 -13.461 3.266 1 87.94 200 PHE A O 1
ATOM 1641 N N . LEU A 1 201 ? 1.54 -12.758 2.32 1 88.38 201 LEU A N 1
ATOM 1642 C CA . LEU A 1 201 ? 2.229 -12.234 1.146 1 88.38 201 LEU A CA 1
ATOM 1643 C C . LEU A 1 201 ? 2.648 -10.781 1.365 1 88.38 201 LEU A C 1
ATOM 1645 O O . LEU A 1 201 ? 1.892 -9.992 1.932 1 88.38 201 LEU A O 1
ATOM 1649 N N . LEU A 1 202 ? 3.855 -10.477 0.977 1 82.44 202 LEU A N 1
ATOM 1650 C CA . LEU A 1 202 ? 4.355 -9.109 1.077 1 82.44 202 LEU A CA 1
ATOM 1651 C C . LEU A 1 202 ? 4.43 -8.453 -0.299 1 82.44 202 LEU A C 1
ATOM 1653 O O . LEU A 1 202 ? 5.438 -8.578 -0.996 1 82.44 202 LEU A O 1
ATOM 1657 N N . PRO A 1 203 ? 3.377 -7.75 -0.581 1 79.81 203 PRO A N 1
ATOM 1658 C CA . PRO A 1 203 ? 3.354 -7.102 -1.895 1 79.81 203 PRO A CA 1
ATOM 1659 C C . PRO A 1 203 ? 4.32 -5.922 -1.988 1 79.81 203 PRO A C 1
ATOM 1661 O O . PRO A 1 203 ? 4.469 -5.164 -1.025 1 79.81 203 PRO A O 1
ATOM 1664 N N . VAL A 1 204 ? 5.031 -5.93 -3.076 1 71.88 204 VAL A N 1
ATOM 1665 C CA . VAL A 1 204 ? 5.895 -4.797 -3.4 1 71.88 204 VAL A CA 1
ATOM 1666 C C . VAL A 1 204 ? 5.527 -4.242 -4.773 1 71.88 204 VAL A C 1
ATOM 1668 O O . VAL A 1 204 ? 5.348 -5 -5.73 1 71.88 204 VAL A O 1
ATOM 1671 N N . THR A 1 205 ? 5.246 -2.939 -4.734 1 65 205 THR A N 1
ATOM 1672 C CA . THR A 1 205 ? 4.969 -2.379 -6.055 1 65 205 THR A CA 1
ATOM 1673 C C . THR A 1 205 ? 6.25 -2.287 -6.879 1 65 205 THR A C 1
ATOM 1675 O O . THR A 1 205 ? 7.301 -1.907 -6.363 1 65 205 THR A O 1
ATOM 1678 N N . GLY A 1 206 ? 6.328 -3.055 -7.961 1 59.25 206 GLY A N 1
ATOM 1679 C CA . GLY A 1 206 ? 7.504 -3.076 -8.812 1 59.25 206 GLY A CA 1
ATOM 1680 C C . GLY A 1 206 ? 7.539 -1.935 -9.812 1 59.25 206 GLY A C 1
ATOM 1681 O O . GLY A 1 206 ? 6.719 -1.016 -9.742 1 59.25 206 GLY A O 1
ATOM 1682 N N . ARG A 1 207 ? 8.719 -1.848 -10.492 1 53.94 207 ARG A N 1
ATOM 1683 C CA . ARG A 1 207 ? 8.938 -0.905 -11.586 1 53.94 207 ARG A CA 1
ATOM 1684 C C . ARG A 1 207 ? 8.141 -1.308 -12.82 1 53.94 207 ARG A C 1
ATOM 1686 O O . ARG A 1 207 ? 7.883 -2.494 -13.047 1 53.94 207 ARG A O 1
ATOM 1693 N N . ARG A 1 208 ? 7.77 -0.241 -13.414 1 52.78 208 ARG A N 1
ATOM 1694 C CA . ARG A 1 208 ? 7.281 -0.511 -14.758 1 52.78 208 ARG A CA 1
ATOM 1695 C C . ARG A 1 208 ? 8.375 -1.133 -15.625 1 52.78 208 ARG A C 1
ATOM 1697 O O . ARG A 1 208 ? 9.508 -0.654 -15.641 1 52.78 208 ARG A O 1
ATOM 1704 N N . LYS A 1 209 ? 8.289 -2.396 -15.922 1 55.5 209 LYS A N 1
ATOM 1705 C CA . LYS A 1 209 ? 9.258 -2.994 -16.844 1 55.5 209 LYS A CA 1
ATOM 1706 C C . LYS A 1 209 ? 8.742 -2.963 -18.281 1 55.5 209 LYS A C 1
ATOM 1708 O O . LYS A 1 209 ? 7.539 -3.102 -18.516 1 55.5 209 LYS A O 1
ATOM 1713 N N . SER A 1 210 ? 9.578 -2.355 -19.062 1 54.88 210 SER A N 1
ATOM 1714 C CA . SER A 1 210 ? 9.266 -2.449 -20.484 1 54.88 210 SER A CA 1
ATOM 1715 C C . SER A 1 210 ? 10.242 -3.379 -21.203 1 54.88 210 SER A C 1
ATOM 1717 O O . SER A 1 210 ? 11.438 -3.387 -20.906 1 54.88 210 SER A O 1
ATOM 1719 N N . VAL A 1 211 ? 9.797 -4.352 -21.766 1 56.12 211 VAL A N 1
ATOM 1720 C CA . VAL A 1 211 ? 10.641 -5.25 -22.562 1 56.12 211 VAL A CA 1
ATOM 1721 C C . VAL A 1 211 ? 10.352 -5.059 -24.047 1 56.12 211 VAL A C 1
ATOM 1723 O O . VAL A 1 211 ? 9.195 -4.867 -24.438 1 56.12 211 VAL A O 1
ATOM 1726 N N . TRP A 1 212 ? 11.469 -4.965 -24.656 1 55.09 212 TRP A N 1
ATOM 1727 C CA . TRP A 1 212 ? 11.359 -4.934 -26.109 1 55.09 212 TRP A CA 1
ATOM 1728 C C . TRP A 1 212 ? 11.172 -6.336 -26.672 1 55.09 212 TRP A C 1
ATOM 1730 O O . TRP A 1 212 ? 11.93 -7.25 -26.359 1 55.09 212 TRP A O 1
ATOM 1740 N N . MET A 1 213 ? 10.094 -6.539 -27.156 1 56.75 213 MET A N 1
ATOM 1741 C CA . MET A 1 213 ? 9.906 -7.766 -27.922 1 56.75 213 MET A CA 1
ATOM 1742 C C . MET A 1 213 ? 9.742 -7.457 -29.406 1 56.75 213 MET A C 1
ATOM 1744 O O . MET A 1 213 ? 8.672 -7.023 -29.844 1 56.75 213 MET A O 1
ATOM 1748 N N . ASP A 1 214 ? 10.766 -7.668 -30.125 1 58.44 214 ASP A N 1
ATOM 1749 C CA . ASP A 1 214 ? 10.859 -7.297 -31.531 1 58.44 214 ASP A CA 1
ATOM 1750 C C . ASP A 1 214 ? 10.781 -5.785 -31.703 1 58.44 214 ASP A C 1
ATOM 1752 O O . ASP A 1 214 ? 11.664 -5.055 -31.266 1 58.44 214 ASP A O 1
ATOM 1756 N N . ASP A 1 215 ? 9.734 -5.422 -32.281 1 58.31 215 ASP A N 1
ATOM 1757 C CA . ASP A 1 215 ? 9.602 -3.996 -32.562 1 58.31 215 ASP A CA 1
ATOM 1758 C C . ASP A 1 215 ? 8.57 -3.344 -31.656 1 58.31 215 ASP A C 1
ATOM 1760 O O . ASP A 1 215 ? 8.164 -2.201 -31.875 1 58.31 215 ASP A O 1
ATOM 1764 N N . LYS A 1 216 ? 8.297 -4.309 -30.734 1 62.69 216 LYS A N 1
ATOM 1765 C CA . LYS A 1 216 ? 7.254 -3.799 -29.859 1 62.69 216 LYS A CA 1
ATOM 1766 C C . LYS A 1 216 ? 7.754 -3.703 -28.406 1 62.69 216 LYS A C 1
ATOM 1768 O O . LYS A 1 216 ? 8.641 -4.457 -28 1 62.69 216 LYS A O 1
ATOM 1773 N N . ILE A 1 217 ? 7.367 -2.672 -27.75 1 57.16 217 ILE A N 1
ATOM 1774 C CA . ILE A 1 217 ? 7.684 -2.516 -26.328 1 57.16 217 ILE A CA 1
ATOM 1775 C C . ILE A 1 217 ? 6.496 -2.967 -25.484 1 57.16 217 ILE A C 1
ATOM 1777 O O . ILE A 1 217 ? 5.363 -2.531 -25.719 1 57.16 217 ILE A O 1
ATOM 1781 N N . VAL A 1 218 ? 6.734 -4.012 -24.781 1 53.72 218 VAL A N 1
ATOM 1782 C CA . VAL A 1 218 ? 5.742 -4.523 -23.844 1 53.72 218 VAL A CA 1
ATOM 1783 C C . VAL A 1 218 ? 6.023 -3.967 -22.453 1 53.72 218 VAL A C 1
ATOM 1785 O O . VAL A 1 218 ? 7.141 -4.078 -21.938 1 53.72 218 VAL A O 1
ATOM 1788 N N . GLY A 1 219 ? 5.121 -2.977 -21.922 1 53.69 219 GLY A N 1
ATOM 1789 C CA . GLY A 1 219 ? 5.375 -2.477 -20.578 1 53.69 219 GLY A CA 1
ATOM 1790 C C . GLY A 1 219 ? 4.219 -2.713 -19.625 1 53.69 219 GLY A C 1
ATOM 1791 O O . GLY A 1 219 ? 3.088 -2.943 -20.062 1 53.69 219 GLY A O 1
ATOM 1792 N N . SER A 1 220 ? 4.527 -3.297 -18.531 1 51 220 SER A N 1
ATOM 1793 C CA . SER A 1 220 ? 3.543 -3.426 -17.453 1 51 220 SER A CA 1
ATOM 1794 C C . SER A 1 220 ? 3.48 -2.16 -16.609 1 51 220 SER A C 1
ATOM 1796 O O . SER A 1 220 ? 4.492 -1.479 -16.422 1 51 220 SER A O 1
ATOM 1798 N N . ILE A 1 221 ? 2.287 -1.553 -16.5 1 51.97 221 ILE A N 1
ATOM 1799 C CA . ILE A 1 221 ? 2.098 -0.493 -15.516 1 51.97 221 ILE A CA 1
ATOM 1800 C C . ILE A 1 221 ? 2.074 -1.092 -14.109 1 51.97 221 ILE A C 1
ATOM 1802 O O . ILE A 1 221 ? 1.471 -2.143 -13.883 1 51.97 221 ILE A O 1
ATOM 1806 N N . ASN A 1 222 ? 2.52 -0.465 -13.109 1 55.53 222 ASN A N 1
ATOM 1807 C CA . ASN A 1 222 ? 2.646 -0.59 -11.664 1 55.53 222 ASN A CA 1
ATOM 1808 C C . ASN A 1 222 ? 2.045 -1.898 -11.156 1 55.53 222 ASN A C 1
ATOM 1810 O O . ASN A 1 222 ? 0.955 -1.903 -10.586 1 55.53 222 ASN A O 1
ATOM 1814 N N . ASN A 1 223 ? 2.678 -2.99 -11.414 1 65.12 223 ASN A N 1
ATOM 1815 C CA . ASN A 1 223 ? 2.264 -4.301 -10.922 1 65.12 223 ASN A CA 1
ATOM 1816 C C . ASN A 1 223 ? 2.719 -4.527 -9.477 1 65.12 223 ASN A C 1
ATOM 1818 O O . ASN A 1 223 ? 3.73 -3.971 -9.047 1 65.12 223 ASN A O 1
ATOM 1822 N N . THR A 1 224 ? 1.72 -5.062 -8.781 1 76.12 224 THR A N 1
ATOM 1823 C CA . THR A 1 224 ? 2.164 -5.637 -7.512 1 76.12 224 THR A CA 1
ATOM 1824 C C . THR A 1 224 ? 2.99 -6.898 -7.75 1 76.12 224 THR A C 1
ATOM 1826 O O . THR A 1 224 ? 2.635 -7.73 -8.586 1 76.12 224 THR A O 1
ATOM 1829 N N . ARG A 1 225 ? 4.156 -6.98 -7.121 1 78.88 225 ARG A N 1
ATOM 1830 C CA . ARG A 1 225 ? 5.039 -8.133 -7.289 1 78.88 225 ARG A CA 1
ATOM 1831 C C . ARG A 1 225 ? 5.281 -8.836 -5.961 1 78.88 225 ARG A C 1
ATOM 1833 O O . ARG A 1 225 ? 5.297 -8.195 -4.906 1 78.88 225 ARG A O 1
ATOM 1840 N N . TYR A 1 226 ? 5.355 -10.094 -6.16 1 77.88 226 TYR A N 1
ATOM 1841 C CA . TYR A 1 226 ? 5.77 -10.977 -5.074 1 77.88 226 TYR A CA 1
ATOM 1842 C C . TYR A 1 226 ? 7.016 -11.766 -5.453 1 77.88 226 TYR A C 1
ATOM 1844 O O . TYR A 1 226 ? 7.027 -12.469 -6.461 1 77.88 226 TYR A O 1
ATOM 1852 N N . TYR A 1 227 ? 8.102 -11.547 -4.676 1 70.69 227 TYR A N 1
ATOM 1853 C CA . TYR A 1 227 ? 9.359 -12.227 -4.977 1 70.69 227 TYR A CA 1
ATOM 1854 C C . TYR A 1 227 ? 9.602 -13.375 -4.012 1 70.69 227 TYR A C 1
ATOM 1856 O O . TYR A 1 227 ? 9.414 -13.234 -2.801 1 70.69 227 TYR A O 1
ATOM 1864 N N . GLU A 1 228 ? 9.93 -14.461 -4.727 1 69.12 228 GLU A N 1
ATOM 1865 C CA . GLU A 1 228 ? 10.43 -15.539 -3.875 1 69.12 228 GLU A CA 1
ATOM 1866 C C . GLU A 1 228 ? 11.844 -15.242 -3.381 1 69.12 228 GLU A C 1
ATOM 1868 O O . GLU A 1 228 ? 12.711 -14.867 -4.168 1 69.12 228 GLU A O 1
ATOM 1873 N N . TYR A 1 229 ? 11.914 -15.195 -2.088 1 56.62 229 TYR A N 1
ATOM 1874 C CA . TYR A 1 229 ? 13.273 -15.062 -1.562 1 56.62 229 TYR A CA 1
ATOM 1875 C C . TYR A 1 229 ? 14.164 -16.188 -2.068 1 56.62 229 TYR A C 1
ATOM 1877 O O . TYR A 1 229 ? 13.82 -17.375 -1.942 1 56.62 229 TYR A O 1
ATOM 1885 N N . ILE A 1 230 ? 15.141 -15.836 -2.85 1 56.5 230 ILE A N 1
ATOM 1886 C CA . ILE A 1 230 ? 16.078 -16.844 -3.322 1 56.5 230 ILE A CA 1
ATOM 1887 C C . ILE A 1 230 ? 17.406 -16.703 -2.598 1 56.5 230 ILE A C 1
ATOM 1889 O O . ILE A 1 230 ? 18.094 -15.688 -2.754 1 56.5 230 ILE A O 1
ATOM 1893 N N . PRO A 1 231 ? 17.484 -17.609 -1.621 1 49.19 231 PRO A N 1
ATOM 1894 C CA . PRO A 1 231 ? 18.828 -17.562 -1.067 1 49.19 231 PRO A CA 1
ATOM 1895 C C . PRO A 1 231 ? 19.906 -17.516 -2.148 1 49.19 231 PRO A C 1
ATOM 1897 O O . PRO A 1 231 ? 19.719 -18.062 -3.24 1 49.19 231 PRO A O 1
ATOM 1900 N N . ARG A 1 232 ? 20.844 -16.781 -1.951 1 45.47 232 ARG A N 1
ATOM 1901 C CA . ARG A 1 232 ? 21.984 -16.703 -2.861 1 45.47 232 ARG A CA 1
ATOM 1902 C C . ARG A 1 232 ? 22.453 -18.109 -3.256 1 45.47 232 ARG A C 1
ATOM 1904 O O . ARG A 1 232 ? 22.641 -18.969 -2.398 1 45.47 232 ARG A O 1
ATOM 1911 N N . GLY A 1 233 ? 22.562 -18.328 -4.586 1 48.22 233 GLY A N 1
ATOM 1912 C CA . GLY A 1 233 ? 23.078 -19.594 -5.09 1 48.22 233 GLY A CA 1
ATOM 1913 C C . GLY A 1 233 ? 21.984 -20.641 -5.293 1 48.22 233 GLY A C 1
ATOM 1914 O O . GLY A 1 233 ? 22.281 -21.781 -5.668 1 48.22 233 GLY A O 1
ATOM 1915 N N . ALA A 1 234 ? 20.844 -20.203 -4.887 1 50.41 234 ALA A N 1
ATOM 1916 C CA . ALA A 1 234 ? 19.828 -21.234 -5.023 1 50.41 234 ALA A CA 1
ATOM 1917 C C . ALA A 1 234 ? 19.562 -21.547 -6.492 1 50.41 234 ALA A C 1
ATOM 1919 O O . ALA A 1 234 ? 19.391 -20.641 -7.309 1 50.41 234 ALA A O 1
ATOM 1920 N N . PRO A 1 235 ? 19.828 -22.781 -6.895 1 50.19 235 PRO A N 1
ATOM 1921 C CA . PRO A 1 235 ? 19.719 -23.219 -8.289 1 50.19 235 PRO A CA 1
ATOM 1922 C C . PRO A 1 235 ? 18.281 -23.281 -8.773 1 50.19 235 PRO A C 1
ATOM 1924 O O . PRO A 1 235 ? 18.031 -23.547 -9.953 1 50.19 235 PRO A O 1
ATOM 1927 N N . ASN A 1 236 ? 17.328 -23.172 -7.887 1 55.31 236 ASN A N 1
ATOM 1928 C CA . ASN A 1 236 ? 15.984 -23.531 -8.32 1 55.31 236 ASN A CA 1
ATOM 1929 C C . ASN A 1 236 ? 15.25 -22.328 -8.914 1 55.31 236 ASN A C 1
ATOM 1931 O O . ASN A 1 236 ? 15.516 -21.188 -8.531 1 55.31 236 ASN A O 1
ATOM 1935 N N . PRO A 1 237 ? 14.398 -22.75 -9.828 1 59.31 237 PRO A N 1
ATOM 1936 C CA . PRO A 1 237 ? 13.602 -21.688 -10.461 1 59.31 237 PRO A CA 1
ATOM 1937 C C . PRO A 1 237 ? 12.789 -20.875 -9.453 1 59.31 237 PRO A C 1
ATOM 1939 O O . PRO A 1 237 ? 12.297 -21.438 -8.469 1 59.31 237 PRO A O 1
ATOM 1942 N N . VAL A 1 238 ? 12.773 -19.656 -9.625 1 64.75 238 VAL A N 1
ATOM 1943 C CA . VAL A 1 238 ? 12.07 -18.719 -8.758 1 64.75 238 VAL A CA 1
ATOM 1944 C C . VAL A 1 238 ? 10.688 -18.438 -9.336 1 64.75 238 VAL A C 1
ATOM 1946 O O . VAL A 1 238 ? 10.539 -18.234 -10.539 1 64.75 238 VAL A O 1
ATOM 1949 N N . LEU A 1 239 ? 9.602 -18.703 -8.477 1 71.44 239 LEU A N 1
ATOM 1950 C CA . LEU A 1 239 ? 8.266 -18.266 -8.883 1 71.44 239 LEU A CA 1
ATOM 1951 C C . LEU A 1 239 ? 8.133 -16.75 -8.781 1 71.44 239 LEU A C 1
ATOM 1953 O O . LEU A 1 239 ? 8.281 -16.188 -7.703 1 71.44 239 LEU A O 1
ATOM 1957 N N . LEU A 1 240 ? 7.941 -16.188 -9.906 1 75.19 240 LEU A N 1
ATOM 1958 C CA . LEU A 1 240 ? 7.578 -14.773 -9.906 1 75.19 240 LEU A CA 1
ATOM 1959 C C . LEU A 1 240 ? 6.062 -14.602 -9.922 1 75.19 240 LEU A C 1
ATOM 1961 O O . LEU A 1 240 ? 5.367 -15.234 -10.719 1 75.19 240 LEU A O 1
ATOM 1965 N N . MET A 1 241 ? 5.559 -13.82 -8.961 1 81.12 241 MET A N 1
ATOM 1966 C CA . MET A 1 241 ? 4.137 -13.5 -8.898 1 81.12 241 MET A CA 1
ATOM 1967 C C . MET A 1 241 ? 3.912 -11.992 -9.023 1 81.12 241 MET A C 1
ATOM 1969 O O . MET A 1 241 ? 4.633 -11.203 -8.406 1 81.12 241 MET A O 1
ATOM 1973 N N . PHE A 1 242 ? 3.033 -11.648 -9.883 1 82.12 242 PHE A N 1
ATOM 1974 C CA . PHE A 1 242 ? 2.674 -10.234 -9.938 1 82.12 242 PHE A CA 1
ATOM 1975 C C . PHE A 1 242 ? 1.178 -10.07 -10.172 1 82.12 242 PHE A C 1
ATOM 1977 O O . PHE A 1 242 ? 0.463 -11.047 -10.391 1 82.12 242 PHE A O 1
ATOM 1984 N N . CYS A 1 243 ? 0.668 -8.898 -9.969 1 86.31 243 CYS A N 1
ATOM 1985 C CA . CYS A 1 243 ? -0.761 -8.625 -10.062 1 86.31 243 CYS A CA 1
ATOM 1986 C C . CYS A 1 243 ? -1.022 -7.387 -10.922 1 86.31 243 CYS A C 1
ATOM 1988 O O . CYS A 1 243 ? -0.402 -6.34 -10.711 1 86.31 243 CYS A O 1
ATOM 1990 N N . GLU A 1 244 ? -1.887 -7.57 -11.867 1 83.81 244 GLU A N 1
ATOM 1991 C CA . GLU A 1 244 ? -2.432 -6.465 -12.648 1 83.81 244 GLU A CA 1
ATOM 1992 C C . GLU A 1 244 ? -3.844 -6.109 -12.188 1 83.81 244 GLU A C 1
ATOM 1994 O O . GLU A 1 244 ? -4.746 -6.949 -12.234 1 83.81 244 GLU A O 1
ATOM 1999 N N . VAL A 1 245 ? -3.969 -4.895 -11.789 1 83.06 245 VAL A N 1
ATOM 2000 C CA . VAL A 1 245 ? -5.273 -4.465 -11.305 1 83.06 245 VAL A CA 1
ATOM 2001 C C . VAL A 1 245 ? -5.926 -3.535 -12.32 1 83.06 245 VAL A C 1
ATOM 2003 O O . VAL A 1 245 ? -5.289 -2.605 -12.82 1 83.06 245 VAL A O 1
ATOM 2006 N N . LYS A 1 246 ? -7.172 -3.865 -12.648 1 81.06 246 LYS A N 1
ATOM 2007 C CA . LYS A 1 246 ? -7.961 -3.021 -13.539 1 81.06 246 LYS A CA 1
ATOM 2008 C C . LYS A 1 246 ? -9.25 -2.557 -12.859 1 81.06 246 LYS A C 1
ATOM 2010 O O . LYS A 1 246 ? -9.805 -3.27 -12.023 1 81.06 246 LYS A O 1
ATOM 2015 N N . ARG A 1 247 ? -9.766 -1.372 -13.297 1 81.38 247 ARG A N 1
ATOM 2016 C CA . ARG A 1 247 ? -10.977 -0.806 -12.719 1 81.38 247 ARG A CA 1
ATOM 2017 C C . ARG A 1 247 ? -12.227 -1.442 -13.32 1 81.38 247 ARG A C 1
ATOM 2019 O O . ARG A 1 247 ? -13.352 -1.123 -12.922 1 81.38 247 ARG A O 1
ATOM 2026 N N . PHE A 1 248 ? -12.078 -2.375 -14.258 1 78.81 248 PHE A N 1
ATOM 2027 C CA . PHE A 1 248 ? -13.188 -3 -14.969 1 78.81 248 PHE A CA 1
ATOM 2028 C C . PHE A 1 248 ? -13.781 -4.137 -14.141 1 78.81 248 PHE A C 1
ATOM 2030 O O . PHE A 1 248 ? -13.094 -4.734 -13.312 1 78.81 248 PHE A O 1
ATOM 2037 N N . GLN A 1 249 ? -15.047 -4.305 -14.461 1 83.38 249 GLN A N 1
ATOM 2038 C CA . GLN A 1 249 ? -15.688 -5.488 -13.898 1 83.38 249 GLN A CA 1
ATOM 2039 C C . GLN A 1 249 ? -15.531 -6.688 -14.828 1 83.38 249 GLN A C 1
ATOM 2041 O O . GLN A 1 249 ? -15.375 -6.527 -16.047 1 83.38 249 GLN A O 1
ATOM 2046 N N . VAL A 1 250 ? -15.508 -7.801 -14.172 1 85.94 250 VAL A N 1
ATOM 2047 C CA . VAL A 1 250 ? -15.633 -9.016 -14.969 1 85.94 250 VAL A CA 1
ATOM 2048 C C . VAL A 1 250 ? -16.984 -9.031 -15.688 1 85.94 250 VAL A C 1
ATOM 2050 O O . VAL A 1 250 ? -18.016 -8.727 -15.086 1 85.94 250 VAL A O 1
ATOM 2053 N N . GLN A 1 251 ? -16.906 -9.172 -16.938 1 81.5 251 GLN A N 1
ATOM 2054 C CA . GLN A 1 251 ? -18.125 -9.086 -17.719 1 81.5 251 GLN A CA 1
ATOM 2055 C C . GLN A 1 251 ? -18.469 -10.43 -18.359 1 81.5 251 GLN A C 1
ATOM 2057 O O . GLN A 1 251 ? -17.594 -11.289 -18.5 1 81.5 251 GLN A O 1
ATOM 2062 N N . GLU A 1 252 ? -19.812 -10.477 -18.609 1 78.88 252 GLU A N 1
ATOM 2063 C CA . GLU A 1 252 ? -20.25 -11.625 -19.406 1 78.88 252 GLU A CA 1
ATOM 2064 C C . GLU A 1 252 ? -20.625 -11.211 -20.812 1 78.88 252 GLU A C 1
ATOM 2066 O O . GLU A 1 252 ? -21.547 -10.406 -21.016 1 78.88 252 GLU A O 1
ATOM 2071 N N . SER A 1 253 ? -19.594 -11.477 -21.641 1 75.56 253 SER A N 1
ATOM 2072 C CA . SER A 1 253 ? -19.906 -11.211 -23.031 1 75.56 253 SER A CA 1
ATOM 2073 C C . SER A 1 253 ? -20.203 -12.5 -23.797 1 75.56 253 SER A C 1
ATOM 2075 O O . SER A 1 253 ? -19.625 -13.547 -23.5 1 75.56 253 SER A O 1
ATOM 2077 N N . GLU A 1 254 ? -21.219 -12.484 -24.688 1 74.25 254 GLU A N 1
ATOM 2078 C CA . GLU A 1 254 ? -21.594 -13.688 -25.438 1 74.25 254 GLU A CA 1
ATOM 2079 C C . GLU A 1 254 ? -20.844 -13.758 -26.781 1 74.25 254 GLU A C 1
ATOM 2081 O O . GLU A 1 254 ? -20.891 -14.781 -27.453 1 74.25 254 GLU A O 1
ATOM 2086 N N . ASP A 1 255 ? -20.109 -12.898 -26.984 1 67.19 255 ASP A N 1
ATOM 2087 C CA . ASP A 1 255 ? -19.641 -12.734 -28.359 1 67.19 255 ASP A CA 1
ATOM 2088 C C . ASP A 1 255 ? -18.359 -13.547 -28.594 1 67.19 255 ASP A C 1
ATOM 2090 O O . ASP A 1 255 ? -17.828 -13.562 -29.719 1 67.19 255 ASP A O 1
ATOM 2094 N N . THR A 1 256 ? -17.828 -14.188 -27.547 1 68.75 256 THR A N 1
ATOM 2095 C CA . THR A 1 256 ? -16.531 -14.805 -27.828 1 68.75 256 THR A CA 1
ATOM 2096 C C . THR A 1 256 ? -16.516 -16.266 -27.375 1 68.75 256 THR A C 1
ATOM 2098 O O . THR A 1 256 ? -17.312 -16.656 -26.531 1 68.75 256 THR A O 1
ATOM 2101 N N . ASP A 1 257 ? -15.531 -17.016 -27.953 1 76.5 257 ASP A N 1
ATOM 2102 C CA . ASP A 1 257 ? -15.523 -18.469 -27.859 1 76.5 257 ASP A CA 1
ATOM 2103 C C . ASP A 1 257 ? -14.883 -18.938 -26.562 1 76.5 257 ASP A C 1
ATOM 2105 O O . ASP A 1 257 ? -15.242 -20 -26.031 1 76.5 257 ASP A O 1
ATOM 2109 N N . THR A 1 258 ? -13.875 -18.281 -26.125 1 87.31 258 THR A N 1
ATOM 2110 C CA . THR A 1 258 ? -13.234 -18.797 -24.922 1 87.31 258 THR A CA 1
ATOM 2111 C C . THR A 1 258 ? -13.766 -18.094 -23.688 1 87.31 258 THR A C 1
ATOM 2113 O O . THR A 1 258 ? -14.211 -16.953 -23.75 1 87.31 258 THR A O 1
ATOM 2116 N N . TRP A 1 259 ? -13.773 -18.812 -22.656 1 91.94 259 TRP A N 1
ATOM 2117 C CA . TRP A 1 259 ? -14.289 -18.281 -21.406 1 91.94 259 TRP A CA 1
ATOM 2118 C C . TRP A 1 259 ? -13.625 -16.953 -21.062 1 91.94 259 TRP A C 1
ATOM 2120 O O . TRP A 1 259 ? -14.305 -15.977 -20.734 1 91.94 259 TRP A O 1
ATOM 2130 N N . ILE A 1 260 ? -12.305 -16.922 -21.156 1 93.19 260 ILE A N 1
ATOM 2131 C CA . ILE A 1 260 ? -11.547 -15.758 -20.688 1 93.19 260 ILE A CA 1
ATOM 2132 C C . ILE A 1 260 ? -11.852 -14.555 -21.578 1 93.19 260 ILE A C 1
ATOM 2134 O O . ILE A 1 260 ? -11.914 -13.422 -21.094 1 93.19 260 ILE A O 1
ATOM 2138 N N . ASN A 1 261 ? -12.188 -14.797 -22.844 1 90.31 261 ASN A N 1
ATOM 2139 C CA . ASN A 1 261 ? -12.531 -13.727 -23.766 1 90.31 261 ASN A CA 1
ATOM 2140 C C . ASN A 1 261 ? -13.93 -13.172 -23.484 1 90.31 261 ASN A C 1
ATOM 2142 O O . ASN A 1 261 ? -14.227 -12.023 -23.812 1 90.31 261 ASN A O 1
ATOM 2146 N N . ARG A 1 262 ? -14.695 -14.008 -22.875 1 92.12 262 ARG A N 1
ATOM 2147 C CA . ARG A 1 262 ? -16.031 -13.555 -22.5 1 92.12 262 ARG A CA 1
ATOM 2148 C C . ARG A 1 262 ? -15.984 -12.734 -21.219 1 92.12 262 ARG A C 1
ATOM 2150 O O . ARG A 1 262 ? -16.891 -11.938 -20.953 1 92.12 262 ARG A O 1
ATOM 2157 N N . LYS A 1 263 ? -14.938 -12.914 -20.453 1 92.88 263 LYS A N 1
ATOM 2158 C CA . LYS A 1 263 ? -14.914 -12.367 -19.109 1 92.88 263 LYS A CA 1
ATOM 2159 C C . LYS A 1 263 ? -14.109 -11.07 -19.047 1 92.88 263 LYS A C 1
ATOM 2161 O O . LYS A 1 263 ? -14.383 -10.203 -18.219 1 92.88 263 LYS A O 1
ATOM 2166 N N . LEU A 1 264 ? -13.109 -11.031 -19.922 1 92.31 264 LEU A N 1
ATOM 2167 C CA . LEU A 1 264 ? -12.203 -9.883 -19.844 1 92.31 264 LEU A CA 1
ATOM 2168 C C . LEU A 1 264 ? -12.102 -9.18 -21.188 1 92.31 264 LEU A C 1
ATOM 2170 O O . LEU A 1 264 ? -12.141 -9.836 -22.234 1 92.31 264 LEU A O 1
ATOM 2174 N N . PRO A 1 265 ? -11.914 -7.879 -21.094 1 86.75 265 PRO A N 1
ATOM 2175 C CA . PRO A 1 265 ? -11.648 -7.152 -22.344 1 86.75 265 PRO A CA 1
ATOM 2176 C C . PRO A 1 265 ? -10.383 -7.629 -23.031 1 86.75 265 PRO A C 1
ATOM 2178 O O . PRO A 1 265 ? -9.391 -7.953 -22.375 1 86.75 265 PRO A O 1
ATOM 2181 N N . LYS A 1 266 ? -10.453 -7.516 -24.328 1 85.19 266 LYS A N 1
ATOM 2182 C CA . LYS A 1 266 ? -9.328 -7.941 -25.156 1 85.19 266 LYS A CA 1
ATOM 2183 C C . LYS A 1 266 ? -8.062 -7.156 -24.812 1 85.19 266 LYS A C 1
ATOM 2185 O O . LYS A 1 266 ? -6.969 -7.715 -24.781 1 85.19 266 LYS A O 1
ATOM 2190 N N . THR A 1 267 ? -8.227 -5.957 -24.5 1 82.44 267 THR A N 1
ATOM 2191 C CA . THR A 1 267 ? -7.094 -5.086 -24.203 1 82.44 267 THR A CA 1
ATOM 2192 C C . THR A 1 267 ? -6.391 -5.543 -22.922 1 82.44 267 THR A C 1
ATOM 2194 O O . THR A 1 267 ? -5.172 -5.43 -22.812 1 82.44 267 THR A O 1
ATOM 2197 N N . VAL A 1 268 ? -7.156 -6.023 -22.047 1 84.69 268 VAL A N 1
ATOM 2198 C CA . VAL A 1 268 ? -6.59 -6.512 -20.781 1 84.69 268 VAL A CA 1
ATOM 2199 C C . VAL A 1 268 ? -5.836 -7.816 -21.031 1 84.69 268 VAL A C 1
ATOM 2201 O O . VAL A 1 268 ? -4.715 -7.992 -20.547 1 84.69 268 VAL A O 1
ATOM 2204 N N . LEU A 1 269 ? -6.355 -8.648 -21.797 1 89.38 269 LEU A N 1
ATOM 2205 C CA . LEU A 1 269 ? -5.742 -9.938 -22.094 1 89.38 269 LEU A CA 1
ATOM 2206 C C . LEU A 1 269 ? -4.441 -9.766 -22.859 1 89.38 269 LEU A C 1
ATOM 2208 O O . LEU A 1 269 ? -3.455 -10.453 -22.594 1 89.38 269 LEU A O 1
ATOM 2212 N N . GLU A 1 270 ? -4.477 -8.906 -23.781 1 85.12 270 GLU A N 1
ATOM 2213 C CA . GLU A 1 270 ? -3.271 -8.609 -24.547 1 85.12 270 GLU A CA 1
ATOM 2214 C C . GLU A 1 270 ? -2.156 -8.094 -23.641 1 85.12 270 GLU A C 1
ATOM 2216 O O . GLU A 1 270 ? -1.012 -8.539 -23.734 1 85.12 270 GLU A O 1
ATOM 2221 N N . GLN A 1 271 ? -2.535 -7.23 -22.781 1 82.38 271 GLN A N 1
ATOM 2222 C CA . GLN A 1 271 ? -1.566 -6.668 -21.844 1 82.38 271 GLN A CA 1
ATOM 2223 C C . GLN A 1 271 ? -1.008 -7.742 -20.922 1 82.38 271 GLN A C 1
ATOM 2225 O O . GLN A 1 271 ? 0.208 -7.859 -20.766 1 82.38 271 GLN A O 1
ATOM 2230 N N . VAL A 1 272 ? -1.817 -8.492 -20.344 1 86.81 272 VAL A N 1
ATOM 2231 C CA . VAL A 1 272 ? -1.428 -9.523 -19.391 1 86.81 272 VAL A CA 1
ATOM 2232 C C . VAL A 1 272 ? -0.551 -10.562 -20.078 1 86.81 272 VAL A C 1
ATOM 2234 O O . VAL A 1 272 ? 0.488 -10.961 -19.547 1 86.81 272 VAL A O 1
ATOM 2237 N N . GLY A 1 273 ? -0.932 -10.992 -21.203 1 87.44 273 GLY A N 1
ATOM 2238 C CA . GLY A 1 273 ? -0.131 -11.953 -21.953 1 87.44 273 GLY A CA 1
ATOM 2239 C C . GLY A 1 273 ? 1.265 -11.445 -22.266 1 87.44 273 GLY A C 1
ATOM 2240 O O . GLY A 1 273 ? 2.248 -12.172 -22.094 1 87.44 273 GLY A O 1
ATOM 2241 N N . ALA A 1 274 ? 1.301 -10.25 -22.656 1 81.56 274 ALA A N 1
ATOM 2242 C CA . ALA A 1 274 ? 2.586 -9.633 -22.969 1 81.56 274 ALA A CA 1
ATOM 2243 C C . ALA A 1 274 ? 3.457 -9.508 -21.734 1 81.56 274 ALA A C 1
ATOM 2245 O O . ALA A 1 274 ? 4.668 -9.727 -21.781 1 81.56 274 ALA A O 1
ATOM 2246 N N . GLU A 1 275 ? 2.854 -9.148 -20.688 1 81.25 275 GLU A N 1
ATOM 2247 C CA . GLU A 1 275 ? 3.58 -9.008 -19.438 1 81.25 275 GLU A CA 1
ATOM 2248 C C . GLU A 1 275 ? 4.137 -10.344 -18.969 1 81.25 275 GLU A C 1
ATOM 2250 O O . GLU A 1 275 ? 5.27 -10.422 -18.484 1 81.25 275 GLU A O 1
ATOM 2255 N N . LEU A 1 276 ? 3.395 -11.344 -19.094 1 84.5 276 LEU A N 1
ATOM 2256 C CA . LEU A 1 276 ? 3.838 -12.68 -18.703 1 84.5 276 LEU A CA 1
ATOM 2257 C C . LEU A 1 276 ? 5.074 -13.094 -19.5 1 84.5 276 LEU A C 1
ATOM 2259 O O . LEU A 1 276 ? 6.051 -13.578 -18.922 1 84.5 276 LEU A O 1
ATOM 2263 N N . VAL A 1 277 ? 5.027 -12.812 -20.719 1 80.62 277 VAL A N 1
ATOM 2264 C CA . VAL A 1 277 ? 6.141 -13.18 -21.594 1 80.62 277 VAL A CA 1
ATOM 2265 C C . VAL A 1 277 ? 7.363 -12.328 -21.25 1 80.62 277 VAL A C 1
ATOM 2267 O O . VAL A 1 277 ? 8.477 -12.852 -21.125 1 80.62 277 VAL A O 1
ATOM 2270 N N . ALA A 1 278 ? 7.105 -11.023 -21.047 1 76.94 278 ALA A N 1
ATOM 2271 C CA . ALA A 1 278 ? 8.203 -10.117 -20.734 1 76.94 278 ALA A CA 1
ATOM 2272 C C . ALA A 1 278 ? 8.891 -10.531 -19.438 1 76.94 278 ALA A C 1
ATOM 2274 O O . ALA A 1 278 ? 10.125 -10.5 -19.344 1 76.94 278 ALA A O 1
ATOM 2275 N N . GLU A 1 279 ? 8.117 -10.844 -18.516 1 76.38 279 GLU A N 1
ATOM 227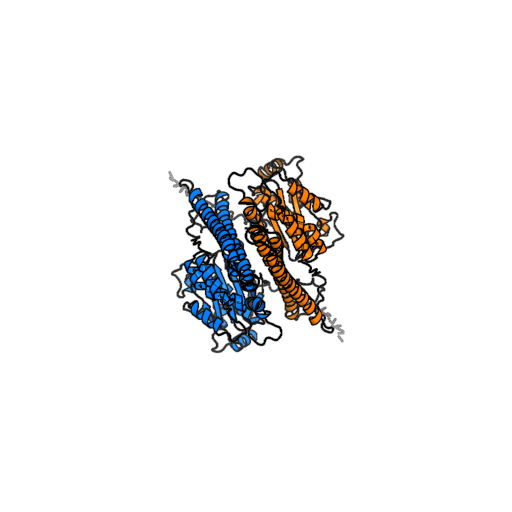6 C CA . GLU A 1 279 ? 8.672 -11.25 -17.219 1 76.38 279 GLU A CA 1
ATOM 2277 C C . GLU A 1 279 ? 9.445 -12.555 -17.344 1 76.38 279 GLU A C 1
ATOM 2279 O O . GLU A 1 279 ? 10.445 -12.758 -16.641 1 76.38 279 GLU A O 1
ATOM 2284 N N . CYS A 1 280 ? 9.078 -13.367 -18.156 1 72.44 280 CYS A N 1
ATOM 2285 C CA . CYS A 1 280 ? 9.781 -14.625 -18.391 1 72.44 280 CYS A CA 1
ATOM 2286 C C . CYS A 1 280 ? 11.156 -14.375 -19 1 72.44 280 CYS A C 1
ATOM 2288 O O . CYS A 1 280 ? 12.125 -15.055 -18.656 1 72.44 280 CYS A O 1
ATOM 2290 N N . PHE A 1 281 ? 11.219 -13.312 -19.797 1 65.56 281 PHE A N 1
ATOM 2291 C CA . PHE A 1 281 ? 12.461 -12.992 -20.469 1 65.56 281 PHE A CA 1
ATOM 2292 C C . PHE A 1 281 ? 13.453 -12.328 -19.516 1 65.56 281 PHE A C 1
ATOM 2294 O O . PHE A 1 281 ? 14.656 -12.594 -19.594 1 65.56 281 PHE A O 1
ATOM 2301 N N . SER A 1 282 ? 12.844 -11.453 -18.844 1 59.72 282 SER A N 1
ATOM 2302 C CA . SER A 1 282 ? 13.703 -10.562 -18.062 1 59.72 282 SER A CA 1
ATOM 2303 C C . SER A 1 282 ? 13.953 -11.117 -16.672 1 59.72 282 SER A C 1
ATOM 2305 O O . SER A 1 282 ? 14.758 -10.562 -15.906 1 59.72 282 SER A O 1
ATOM 2307 N N . SER A 1 283 ? 13.211 -12.078 -16.453 1 58.72 283 SER A N 1
ATOM 2308 C CA . SER A 1 283 ? 13.289 -12.445 -15.031 1 58.72 283 SER A CA 1
ATOM 2309 C C . SER A 1 283 ? 14.359 -13.508 -14.797 1 58.72 283 SER A C 1
ATOM 2311 O O . SER A 1 283 ? 14.477 -14.453 -15.578 1 58.72 283 SER A O 1
ATOM 2313 N N . ALA A 1 284 ? 15.141 -13.164 -13.891 1 51.47 284 ALA A N 1
ATOM 2314 C CA . ALA A 1 284 ? 16.062 -14.164 -13.359 1 51.47 284 ALA A CA 1
ATOM 2315 C C . ALA A 1 284 ? 15.297 -15.375 -12.836 1 51.47 284 ALA A C 1
ATOM 2317 O O . ALA A 1 284 ? 15.898 -16.406 -12.508 1 51.47 284 ALA A O 1
ATOM 2318 N N . PHE A 1 285 ? 14 -15.273 -12.961 1 57.47 285 PHE A N 1
ATOM 2319 C CA . PHE A 1 285 ? 13.211 -16.281 -12.258 1 57.47 285 PHE A CA 1
ATOM 2320 C C . PHE A 1 285 ? 12.492 -17.188 -13.242 1 57.47 285 PHE A C 1
ATOM 2322 O O . PHE A 1 285 ? 11.469 -17.781 -12.906 1 57.47 285 PHE A O 1
ATOM 2329 N N . LEU A 1 286 ? 12.961 -17.281 -14.383 1 61.88 286 LEU A N 1
ATOM 2330 C CA . LEU A 1 286 ? 12.453 -18.25 -15.352 1 61.88 286 LEU A CA 1
ATOM 2331 C C . LEU A 1 286 ? 12.422 -19.656 -14.75 1 61.88 286 LEU A C 1
ATOM 2333 O O . LEU A 1 286 ? 13.211 -19.969 -13.859 1 61.88 286 LEU A O 1
ATOM 2337 N N . PRO A 1 287 ? 11.234 -20.469 -15.07 1 65.19 287 PRO A N 1
ATOM 2338 C CA . PRO A 1 287 ? 10.305 -20.375 -16.203 1 65.19 287 PRO A CA 1
ATOM 2339 C C . PRO A 1 287 ? 8.859 -20.156 -15.758 1 65.19 287 PRO A C 1
ATOM 2341 O O . PRO A 1 287 ? 7.941 -20.234 -16.578 1 65.19 287 PRO A O 1
ATOM 2344 N N . ASN A 1 288 ? 8.656 -20.156 -14.484 1 70.56 288 ASN A N 1
ATOM 2345 C CA . ASN A 1 288 ? 7.285 -20.109 -13.992 1 70.56 288 ASN A CA 1
ATOM 2346 C C . ASN A 1 288 ? 6.891 -18.688 -13.578 1 70.56 288 ASN A C 1
ATOM 2348 O O . ASN A 1 288 ? 7.484 -18.125 -12.672 1 70.56 288 ASN A O 1
ATOM 2352 N N . VAL A 1 289 ? 5.887 -18.234 -14.336 1 81.31 289 VAL A N 1
ATOM 2353 C CA . VAL A 1 289 ? 5.398 -16.891 -14.031 1 81.31 289 VAL A CA 1
ATOM 2354 C C . VAL A 1 289 ? 3.908 -16.953 -13.695 1 81.31 289 VAL A C 1
ATOM 2356 O O . VAL A 1 289 ? 3.109 -17.469 -14.477 1 81.31 289 VAL A O 1
ATOM 2359 N N . LEU A 1 290 ? 3.633 -16.562 -12.5 1 88.81 290 LEU A N 1
ATOM 2360 C CA . LEU A 1 290 ? 2.248 -16.453 -12.055 1 88.81 290 LEU A CA 1
ATOM 2361 C C . LEU A 1 290 ? 1.804 -14.992 -12 1 88.81 290 LEU A C 1
ATOM 2363 O O . LEU A 1 290 ? 2.557 -14.125 -11.555 1 88.81 290 LEU A O 1
ATOM 2367 N N . GLU A 1 291 ? 0.677 -14.766 -12.516 1 90.12 291 GLU A N 1
ATOM 2368 C CA . GLU A 1 291 ? 0.082 -13.438 -12.445 1 90.12 291 GLU A CA 1
ATOM 2369 C C . GLU A 1 291 ? -1.357 -13.5 -11.938 1 90.12 291 GLU A C 1
ATOM 2371 O O . GLU A 1 291 ? -2.041 -14.508 -12.125 1 90.12 291 GLU A O 1
ATOM 2376 N N . VAL A 1 292 ? -1.695 -12.555 -11.258 1 92.69 292 VAL A N 1
ATOM 2377 C CA . VAL A 1 292 ? -3.082 -12.375 -10.836 1 92.69 292 VAL A CA 1
ATOM 2378 C C . VAL A 1 292 ? -3.688 -11.172 -11.562 1 92.69 292 VAL A C 1
ATOM 2380 O O . VAL A 1 292 ? -3.129 -10.07 -11.531 1 92.69 292 VAL A O 1
ATOM 2383 N N . ILE A 1 293 ? -4.738 -11.484 -12.281 1 92.38 293 ILE A N 1
ATOM 2384 C CA . ILE A 1 293 ? -5.539 -10.398 -12.828 1 92.38 293 ILE A CA 1
ATOM 2385 C C . ILE A 1 293 ? -6.625 -10 -11.828 1 92.38 293 ILE A C 1
ATOM 2387 O O . ILE A 1 293 ? -7.449 -10.836 -11.438 1 92.38 293 ILE A O 1
ATOM 2391 N N . CYS A 1 294 ? -6.582 -8.789 -11.438 1 92 294 CYS A N 1
ATOM 2392 C CA . CYS A 1 294 ? -7.578 -8.281 -10.5 1 92 294 CYS A CA 1
ATOM 2393 C C . CYS A 1 294 ? -8.5 -7.273 -11.18 1 92 294 CYS A C 1
ATOM 2395 O O . CYS A 1 294 ? -8.07 -6.168 -11.516 1 92 294 CYS A O 1
ATOM 2397 N N . MET A 1 295 ? -9.75 -7.688 -11.406 1 91.56 295 MET A N 1
ATOM 2398 C CA . MET A 1 295 ? -10.797 -6.809 -11.914 1 91.56 295 MET A CA 1
ATOM 2399 C C . MET A 1 295 ? -11.641 -6.254 -10.773 1 91.56 295 MET A C 1
ATOM 2401 O O . MET A 1 295 ? -12.594 -6.902 -10.336 1 91.56 295 MET A O 1
ATOM 2405 N N . ARG A 1 296 ? -11.234 -5.012 -10.289 1 88.5 296 ARG A N 1
ATOM 2406 C CA . ARG A 1 296 ? -11.805 -4.469 -9.062 1 88.5 296 ARG A CA 1
ATOM 2407 C C . ARG A 1 296 ? -11.539 -5.395 -7.879 1 88.5 296 ARG A C 1
ATOM 2409 O O . ARG A 1 296 ? -10.445 -5.387 -7.312 1 88.5 296 ARG A O 1
ATOM 2416 N N . THR A 1 297 ? -12.547 -6.273 -7.59 1 92.06 297 THR A N 1
ATOM 2417 C CA . THR A 1 297 ? -12.336 -7.164 -6.449 1 92.06 297 THR A CA 1
ATOM 2418 C C . THR A 1 297 ? -12.312 -8.625 -6.902 1 92.06 297 THR A C 1
ATOM 2420 O O . THR A 1 297 ? -12.094 -9.523 -6.09 1 92.06 297 THR A O 1
ATOM 2423 N N . GLU A 1 298 ? -12.461 -8.852 -8.172 1 94.12 298 GLU A N 1
ATOM 2424 C CA . GLU A 1 298 ? -12.43 -10.203 -8.719 1 94.12 298 GLU A CA 1
ATOM 2425 C C . GLU A 1 298 ? -11.047 -10.547 -9.266 1 94.12 298 GLU A C 1
ATOM 2427 O O . GLU A 1 298 ? -10.445 -9.758 -9.992 1 94.12 298 GLU A O 1
ATOM 2432 N N . ILE A 1 299 ? -10.625 -11.75 -8.852 1 96.19 299 ILE A N 1
ATOM 2433 C CA . ILE A 1 299 ? -9.266 -12.094 -9.266 1 96.19 299 ILE A CA 1
ATOM 2434 C C . ILE A 1 299 ? -9.297 -13.359 -10.117 1 96.19 299 ILE A C 1
ATOM 2436 O O . ILE A 1 299 ? -10.109 -14.258 -9.883 1 96.19 299 ILE A O 1
ATOM 2440 N N . ILE A 1 300 ? -8.484 -13.398 -11.086 1 96.38 300 ILE A N 1
ATOM 2441 C CA . ILE A 1 300 ? -8.203 -14.555 -11.93 1 96.38 300 ILE A CA 1
ATOM 2442 C C . ILE A 1 300 ? -6.711 -14.875 -11.875 1 96.38 300 ILE A C 1
ATOM 2444 O O . ILE A 1 300 ? -5.871 -14.008 -12.117 1 96.38 300 ILE A O 1
ATOM 2448 N N . PHE A 1 301 ? -6.402 -16.094 -11.516 1 96.25 301 PHE A N 1
ATOM 2449 C CA . PHE A 1 301 ? -5.012 -16.531 -11.578 1 96.25 301 PHE A CA 1
ATOM 2450 C C . PHE A 1 301 ? -4.637 -16.953 -12.992 1 96.25 301 PHE A C 1
ATOM 2452 O O . PHE A 1 301 ? -5.379 -17.688 -13.648 1 96.25 301 PHE A O 1
ATOM 2459 N N . VAL A 1 302 ? -3.508 -16.453 -13.406 1 94.19 302 VAL A N 1
ATOM 2460 C CA . VAL A 1 302 ? -2.986 -16.828 -14.719 1 94.19 302 VAL A CA 1
ATOM 2461 C C . VAL A 1 302 ? -1.56 -17.344 -14.578 1 94.19 302 VAL A C 1
ATOM 2463 O O . VAL A 1 302 ? -0.776 -16.828 -13.781 1 94.19 302 VAL A O 1
ATOM 2466 N N . TYR A 1 303 ? -1.292 -18.328 -15.312 1 91.75 303 TYR A N 1
ATOM 2467 C CA . TYR A 1 303 ? 0.004 -19 -15.234 1 91.75 303 TYR A CA 1
ATOM 2468 C C . TYR A 1 303 ? 0.529 -19.328 -16.625 1 91.75 303 TYR A C 1
ATOM 2470 O O . TYR A 1 303 ? -0.14 -20.016 -17.406 1 91.75 303 TYR A O 1
ATOM 2478 N N . LEU A 1 304 ? 1.725 -18.797 -16.875 1 91.19 304 LEU A N 1
ATOM 2479 C CA . LEU A 1 304 ? 2.371 -19.109 -18.141 1 91.19 304 LEU A CA 1
ATOM 2480 C C . LEU A 1 304 ? 3.32 -20.297 -17.984 1 91.19 304 LEU A C 1
ATOM 2482 O O . LEU A 1 304 ? 4.195 -20.297 -17.125 1 91.19 304 LEU A O 1
ATOM 2486 N N . THR A 1 305 ? 3.125 -21.297 -18.781 1 85.5 305 THR A N 1
ATOM 2487 C CA . THR A 1 305 ? 4.055 -22.406 -18.922 1 85.5 305 THR A CA 1
ATOM 2488 C C . THR A 1 305 ? 4.852 -22.312 -20.219 1 85.5 305 THR A C 1
ATOM 2490 O O . THR A 1 305 ? 4.293 -22.453 -21.297 1 85.5 305 THR A O 1
ATOM 2493 N N . ILE A 1 306 ? 6.086 -21.984 -20.094 1 84.44 306 ILE A N 1
ATOM 2494 C CA . ILE A 1 306 ? 6.938 -21.797 -21.266 1 84.44 306 ILE A CA 1
ATOM 2495 C C . ILE A 1 306 ? 8.289 -22.453 -21.031 1 84.44 306 ILE A C 1
ATOM 2497 O O . ILE A 1 306 ? 8.828 -22.422 -19.922 1 84.44 306 ILE A O 1
ATOM 2501 N N . THR A 1 307 ? 8.734 -23.125 -22.047 1 81.88 307 THR A N 1
ATOM 2502 C CA . THR A 1 307 ? 10.016 -23.812 -21.906 1 81.88 307 THR A CA 1
ATOM 2503 C C . THR A 1 307 ? 11.18 -22.844 -22.109 1 81.88 307 THR A C 1
ATOM 2505 O O . THR A 1 307 ? 11.016 -21.797 -22.75 1 81.88 307 THR A O 1
ATOM 2508 N N . SER A 1 308 ? 12.32 -23.266 -21.562 1 78.44 308 SER A N 1
ATOM 2509 C CA . SER A 1 308 ? 13.523 -22.453 -21.75 1 78.44 308 SER A CA 1
ATOM 2510 C C . SER A 1 308 ? 13.891 -22.344 -23.234 1 78.44 308 SER A C 1
ATOM 2512 O O . SER A 1 308 ? 14.359 -21.281 -23.672 1 78.44 308 SER A O 1
ATOM 2514 N N . ASP A 1 309 ? 13.68 -23.406 -23.938 1 82.56 309 ASP A N 1
ATOM 2515 C CA . ASP A 1 309 ? 13.977 -23.391 -25.375 1 82.56 309 ASP A CA 1
ATOM 2516 C C . ASP A 1 309 ? 13.055 -22.422 -26.109 1 82.56 309 ASP A C 1
ATOM 2518 O O . ASP A 1 309 ? 13.492 -21.75 -27.047 1 82.56 309 ASP A O 1
ATOM 2522 N N . HIS A 1 310 ? 11.859 -22.391 -25.672 1 85.5 310 HIS A N 1
ATOM 2523 C CA . HIS A 1 310 ? 10.906 -21.453 -26.266 1 85.5 310 HIS A CA 1
ATOM 2524 C C . HIS A 1 310 ? 11.328 -20.016 -26.031 1 85.5 310 HIS A C 1
ATOM 2526 O O . HIS A 1 310 ? 11.344 -19.203 -26.953 1 85.5 310 HIS A O 1
ATOM 2532 N N . VAL A 1 311 ? 11.742 -19.766 -24.844 1 78.88 311 VAL A N 1
ATOM 2533 C CA . VAL A 1 311 ? 12.188 -18.422 -24.484 1 78.88 311 VAL A CA 1
ATOM 2534 C C . VAL A 1 311 ? 13.422 -18.062 -25.297 1 78.88 311 VAL A C 1
ATOM 2536 O O . VAL A 1 311 ? 13.523 -16.938 -25.797 1 78.88 311 VAL A O 1
ATOM 2539 N N . LYS A 1 312 ? 14.305 -18.953 -25.406 1 79.25 312 LYS A N 1
ATOM 2540 C CA . LYS A 1 312 ? 15.523 -18.734 -26.172 1 79.25 312 LYS A CA 1
ATOM 2541 C C . LYS A 1 312 ? 15.203 -18.453 -27.641 1 79.25 312 LYS A C 1
ATOM 2543 O O . LYS A 1 312 ? 15.82 -17.562 -28.25 1 79.25 312 LYS A O 1
ATOM 2548 N N . ALA A 1 313 ? 14.32 -19.219 -28.094 1 84 313 ALA A N 1
ATOM 2549 C CA . ALA A 1 313 ? 13.922 -19.016 -29.484 1 84 313 ALA A CA 1
ATOM 2550 C C . ALA A 1 313 ? 13.367 -17.609 -29.703 1 84 313 ALA A C 1
ATOM 2552 O O . ALA A 1 313 ? 13.703 -16.938 -30.672 1 84 313 ALA A O 1
ATOM 2553 N N . ILE A 1 314 ? 12.469 -17.203 -28.797 1 78.06 314 ILE A N 1
ATOM 2554 C CA . ILE A 1 314 ? 11.883 -15.875 -28.891 1 78.06 314 ILE A CA 1
ATOM 2555 C C . ILE A 1 314 ? 12.984 -14.82 -28.781 1 78.06 314 ILE A C 1
ATOM 2557 O O . ILE A 1 314 ? 13.039 -13.891 -29.594 1 78.06 314 ILE A O 1
ATOM 2561 N N . ARG A 1 315 ? 13.828 -15.016 -27.828 1 73 315 ARG A N 1
ATOM 2562 C CA . ARG A 1 315 ? 14.875 -14.047 -27.531 1 73 315 ARG A CA 1
ATOM 2563 C C . ARG A 1 315 ? 15.828 -13.891 -28.719 1 73 315 ARG A C 1
ATOM 2565 O O . ARG A 1 315 ? 16.25 -12.781 -29.047 1 73 315 ARG A O 1
ATOM 2572 N N . ASN A 1 316 ? 16.188 -14.945 -29.25 1 77.25 316 ASN A N 1
ATOM 2573 C CA . ASN A 1 316 ? 17.188 -14.953 -30.312 1 77.25 316 ASN A CA 1
ATOM 2574 C C . ASN A 1 316 ? 16.531 -14.75 -31.672 1 77.25 316 ASN A C 1
ATOM 2576 O O . ASN A 1 316 ? 17.219 -14.781 -32.719 1 77.25 316 ASN A O 1
ATOM 2580 N N . LYS A 1 317 ? 15.305 -14.516 -31.578 1 78.62 317 LYS A N 1
ATOM 2581 C CA . LYS A 1 317 ? 14.555 -14.328 -32.812 1 78.62 317 LYS A CA 1
ATOM 2582 C C . LYS A 1 317 ? 14.742 -15.523 -33.75 1 78.62 317 LYS A C 1
ATOM 2584 O O . LYS A 1 317 ? 15 -15.344 -34.938 1 78.62 317 LYS A O 1
ATOM 2589 N N . GLU A 1 318 ? 14.867 -16.562 -33.125 1 82.44 318 GLU A N 1
ATOM 2590 C CA . GLU A 1 318 ? 14.961 -17.797 -33.875 1 82.44 318 GLU A CA 1
ATOM 2591 C C . GLU A 1 318 ? 13.586 -18.375 -34.188 1 82.44 318 GLU A C 1
ATOM 2593 O O . GLU A 1 318 ? 12.57 -17.875 -33.688 1 82.44 318 GLU A O 1
ATOM 2598 N N . GLU A 1 319 ? 13.578 -19.297 -35.125 1 84.44 319 GLU A N 1
ATOM 2599 C CA . GLU A 1 319 ? 12.32 -19.969 -35.469 1 84.44 319 GLU A CA 1
ATOM 2600 C C . GLU A 1 319 ? 11.742 -20.703 -34.25 1 84.44 319 GLU A C 1
ATOM 2602 O O . GLU A 1 319 ? 12.445 -21.469 -33.594 1 84.44 319 GLU A O 1
ATOM 2607 N N . ILE A 1 320 ? 10.5 -20.375 -33.938 1 86.56 320 ILE A N 1
ATOM 2608 C CA . ILE A 1 320 ? 9.812 -20.953 -32.781 1 86.56 320 ILE A CA 1
ATOM 2609 C C . ILE A 1 320 ? 9.477 -22.406 -33.062 1 86.56 320 ILE A C 1
ATOM 2611 O O . ILE A 1 320 ? 9.406 -23.219 -32.125 1 86.56 320 ILE A O 1
ATOM 2615 N N . GLY A 1 321 ? 9.43 -22.781 -34.344 1 82.06 321 GLY A N 1
ATOM 2616 C CA . GLY A 1 321 ? 9.062 -24.141 -34.719 1 82.06 321 GLY A CA 1
ATOM 2617 C C . GLY A 1 321 ? 7.672 -24.531 -34.281 1 82.06 321 GLY A C 1
ATOM 2618 O O . GLY A 1 321 ? 6.711 -23.797 -34.469 1 82.06 321 GLY A O 1
ATOM 2619 N N . ASN A 1 322 ? 7.586 -25.766 -33.75 1 85.75 322 ASN A N 1
ATOM 2620 C CA . ASN A 1 322 ? 6.301 -26.297 -33.312 1 85.75 322 ASN A CA 1
ATOM 2621 C C . ASN A 1 322 ? 6.102 -26.078 -31.812 1 85.75 322 ASN A C 1
ATOM 2623 O O . ASN A 1 322 ? 5.223 -26.703 -31.219 1 85.75 322 ASN A O 1
ATOM 2627 N N . GLN A 1 323 ? 6.926 -25.203 -31.281 1 87 323 GLN A N 1
ATOM 2628 C CA . GLN A 1 323 ? 6.816 -24.969 -29.844 1 87 323 GLN A CA 1
ATOM 2629 C C . GLN A 1 323 ? 5.594 -24.109 -29.531 1 87 323 GLN A C 1
ATOM 2631 O O . GLN A 1 323 ? 5.336 -23.109 -30.203 1 87 323 GLN A O 1
ATOM 2636 N N . LYS A 1 324 ? 4.781 -24.594 -28.609 1 91.31 324 LYS A N 1
ATOM 2637 C CA . LYS A 1 324 ? 3.619 -23.859 -28.141 1 91.31 324 LYS A CA 1
ATOM 2638 C C . LYS A 1 324 ? 3.658 -23.688 -26.609 1 91.31 324 LYS A C 1
ATOM 2640 O O . LYS A 1 324 ? 4.043 -24.609 -25.891 1 91.31 324 LYS A O 1
ATOM 2645 N N . ALA A 1 325 ? 3.432 -22.516 -26.203 1 91.81 325 ALA A N 1
ATOM 2646 C CA . ALA A 1 325 ? 3.264 -22.219 -24.781 1 91.81 325 ALA A CA 1
ATOM 2647 C C . ALA A 1 325 ? 1.842 -21.766 -24.484 1 91.81 325 ALA A C 1
ATOM 2649 O O . ALA A 1 325 ? 1.178 -21.172 -25.344 1 91.81 325 ALA A O 1
ATOM 2650 N N . TYR A 1 326 ? 1.399 -22.062 -23.281 1 92.31 326 TYR A N 1
ATOM 2651 C CA . TYR A 1 326 ? 0.012 -21.75 -22.953 1 92.31 326 TYR A CA 1
ATOM 2652 C C . TYR A 1 326 ? -0.077 -20.906 -21.688 1 92.31 326 TYR A C 1
ATOM 2654 O O . TYR A 1 326 ? 0.657 -21.156 -20.719 1 92.31 326 TYR A O 1
ATOM 2662 N N . ILE A 1 327 ? -0.962 -19.969 -21.688 1 93.69 327 ILE A N 1
ATOM 2663 C CA . ILE A 1 327 ? -1.395 -19.234 -20.5 1 93.69 327 ILE A CA 1
ATOM 2664 C C . ILE A 1 327 ? -2.656 -19.875 -19.922 1 93.69 327 ILE A C 1
ATOM 2666 O O . ILE A 1 327 ? -3.738 -19.75 -20.5 1 93.69 327 ILE A O 1
ATOM 2670 N N . HIS A 1 328 ? -2.484 -20.516 -18.891 1 94.25 328 HIS A N 1
ATOM 2671 C CA . HIS A 1 328 ? -3.605 -21.109 -18.156 1 94.25 328 HIS A CA 1
ATOM 2672 C C . HIS A 1 328 ? -4.27 -20.078 -17.25 1 94.25 328 HIS A C 1
ATOM 2674 O O . HIS A 1 328 ? -3.637 -19.094 -16.844 1 94.25 328 HIS A O 1
ATOM 2680 N N . TYR A 1 329 ? -5.52 -20.266 -17 1 96.06 329 TYR A N 1
ATOM 2681 C CA . TYR A 1 329 ? -6.227 -19.312 -16.156 1 96.06 329 TYR A CA 1
ATOM 2682 C C . TYR A 1 329 ? -7.34 -20.016 -15.375 1 96.06 329 TYR A C 1
ATOM 2684 O O . TYR A 1 329 ? -7.871 -21.031 -15.82 1 96.06 329 TYR A O 1
ATOM 2692 N N . THR A 1 330 ? -7.707 -19.484 -14.289 1 97.06 330 THR A N 1
ATOM 2693 C CA . THR A 1 330 ? -8.812 -19.984 -13.469 1 97.06 330 THR A CA 1
ATOM 2694 C C . THR A 1 330 ? -10.094 -19.219 -13.766 1 97.06 330 THR A C 1
ATOM 2696 O O . THR A 1 330 ? -10.078 -18.25 -14.531 1 97.06 330 THR A O 1
ATOM 2699 N N . GLU A 1 331 ? -11.18 -19.719 -13.18 1 95.88 331 GLU A N 1
ATOM 2700 C CA . GLU A 1 331 ? -12.367 -18.875 -13.117 1 95.88 331 GLU A CA 1
ATOM 2701 C C . GLU A 1 331 ? -12.125 -17.625 -12.258 1 95.88 331 GLU A C 1
ATOM 2703 O O . GLU A 1 331 ? -11.039 -17.469 -11.703 1 95.88 331 GLU A O 1
ATOM 2708 N N . ALA A 1 332 ? -13.102 -16.781 -12.203 1 95.94 332 ALA A N 1
ATOM 2709 C CA . ALA A 1 332 ? -12.992 -15.57 -11.398 1 95.94 332 ALA A CA 1
ATOM 2710 C C . ALA A 1 332 ? -13.438 -15.82 -9.961 1 95.94 332 ALA A C 1
ATOM 2712 O O . ALA A 1 332 ? -14.43 -16.516 -9.727 1 95.94 332 ALA A O 1
ATOM 2713 N N . PHE A 1 333 ? -12.695 -15.258 -9.008 1 96.81 333 PHE A N 1
ATOM 2714 C CA . PHE A 1 333 ? -13.047 -15.297 -7.594 1 96.81 333 PHE A CA 1
ATOM 2715 C C . PHE A 1 333 ? -13.156 -13.891 -7.027 1 96.81 333 PHE A C 1
ATOM 2717 O O . PHE A 1 333 ? -12.258 -13.062 -7.207 1 96.81 333 PHE A O 1
ATOM 2724 N N . ASP A 1 334 ? -14.227 -13.633 -6.359 1 95.94 334 ASP A N 1
ATOM 2725 C CA . ASP A 1 334 ? -14.43 -12.336 -5.719 1 95.94 334 ASP A CA 1
ATOM 2726 C C . ASP A 1 334 ? -13.914 -12.352 -4.281 1 95.94 334 ASP A C 1
ATOM 2728 O O . ASP A 1 334 ? -14.461 -13.055 -3.43 1 95.94 334 ASP A O 1
ATOM 2732 N N . ILE A 1 335 ? -12.898 -11.516 -4 1 95.81 335 ILE A N 1
ATOM 2733 C CA . ILE A 1 335 ? -12.242 -11.539 -2.697 1 95.81 335 ILE A CA 1
ATOM 2734 C C . ILE A 1 335 ? -13.18 -10.953 -1.641 1 95.81 335 ILE A C 1
ATOM 2736 O O . ILE A 1 335 ? -12.938 -11.094 -0.44 1 95.81 335 ILE A O 1
ATOM 2740 N N . MET A 1 336 ? -14.289 -10.328 -2.051 1 92.69 336 MET A N 1
ATOM 2741 C CA . MET A 1 336 ? -15.266 -9.781 -1.11 1 92.69 336 MET A CA 1
ATOM 2742 C C . MET A 1 336 ? -16.281 -10.852 -0.699 1 92.69 336 MET A C 1
ATOM 2744 O O . MET A 1 336 ? -17 -10.672 0.278 1 92.69 336 MET A O 1
ATOM 2748 N N . LYS A 1 337 ? -16.344 -11.875 -1.438 1 92.69 337 LYS A N 1
ATOM 2749 C CA . LYS A 1 337 ? -17.297 -12.953 -1.147 1 92.69 337 LYS A CA 1
ATOM 2750 C C . LYS A 1 337 ? -16.609 -14.07 -0.354 1 92.69 337 LYS A C 1
ATOM 2752 O O . LYS A 1 337 ? -15.586 -14.609 -0.776 1 92.69 337 LYS A O 1
ATOM 2757 N N . ARG A 1 338 ? -17.281 -14.477 0.672 1 93.56 338 ARG A N 1
ATOM 2758 C CA . ARG A 1 338 ? -16.719 -15.477 1.58 1 93.56 338 ARG A CA 1
ATOM 2759 C C . ARG A 1 338 ? -16.516 -16.812 0.866 1 93.56 338 ARG A C 1
ATOM 2761 O O . ARG A 1 338 ? -15.461 -17.438 1.017 1 93.56 338 ARG A O 1
ATOM 2768 N N . GLU A 1 339 ? -17.5 -17.266 0.105 1 94.06 339 GLU A N 1
ATOM 2769 C CA . GLU A 1 339 ? -17.438 -18.547 -0.586 1 94.06 339 GLU A CA 1
ATOM 2770 C C . GLU A 1 339 ? -16.266 -18.594 -1.556 1 94.06 339 GLU A C 1
ATOM 2772 O O . GLU A 1 339 ? -15.609 -19.625 -1.704 1 94.06 339 GLU A O 1
ATOM 2777 N N . ASN A 1 340 ? -16.016 -17.5 -2.172 1 96.19 340 ASN A N 1
ATOM 2778 C CA . ASN A 1 340 ? -14.875 -17.438 -3.086 1 96.19 340 ASN A CA 1
ATOM 2779 C C . ASN A 1 340 ? -13.555 -17.422 -2.332 1 96.19 340 ASN A C 1
ATOM 2781 O O . ASN A 1 340 ? -12.602 -18.094 -2.727 1 96.19 340 ASN A O 1
ATOM 2785 N N . ARG A 1 341 ? -13.43 -16.719 -1.237 1 95.62 341 ARG A N 1
ATOM 2786 C CA . ARG A 1 341 ? -12.219 -16.688 -0.418 1 95.62 341 ARG A CA 1
ATOM 2787 C C . ARG A 1 341 ? -11.875 -18.094 0.088 1 95.62 341 ARG A C 1
ATOM 2789 O O . ARG A 1 341 ? -10.711 -18.484 0.079 1 95.62 341 ARG A O 1
ATOM 2796 N N . LYS A 1 342 ? -12.859 -18.75 0.447 1 95.06 342 LYS A N 1
ATOM 2797 C CA . LYS A 1 342 ? -12.672 -20.109 0.937 1 95.06 342 LYS A CA 1
ATOM 2798 C C . LYS A 1 342 ? -12.016 -20.984 -0.125 1 95.06 342 LYS A C 1
ATOM 2800 O O . LYS A 1 342 ? -11.148 -21.812 0.187 1 95.06 342 LYS A O 1
ATOM 2805 N N . GLN A 1 343 ? -12.352 -20.812 -1.323 1 95.44 343 GLN A N 1
ATOM 2806 C CA . GLN A 1 343 ? -11.875 -21.656 -2.42 1 95.44 343 GLN A CA 1
ATOM 2807 C C . GLN A 1 343 ? -10.414 -21.359 -2.738 1 95.44 343 GLN A C 1
ATOM 2809 O O . GLN A 1 343 ? -9.688 -22.25 -3.199 1 95.44 343 GLN A O 1
ATOM 2814 N N . ILE A 1 344 ? -9.977 -20.172 -2.438 1 96.81 344 ILE A N 1
ATOM 2815 C CA . ILE A 1 344 ? -8.648 -19.812 -2.93 1 96.81 344 ILE A CA 1
ATOM 2816 C C . ILE A 1 344 ? -7.691 -19.641 -1.753 1 96.81 344 ILE A C 1
ATOM 2818 O O . ILE A 1 344 ? -6.488 -19.453 -1.945 1 96.81 344 ILE A O 1
ATOM 2822 N N . SER A 1 345 ? -8.094 -19.766 -0.524 1 95.81 345 SER A N 1
ATOM 2823 C CA . SER A 1 345 ? -7.293 -19.516 0.667 1 95.81 345 SER A CA 1
ATOM 2824 C C . SER A 1 345 ? -6.07 -20.422 0.717 1 95.81 345 SER A C 1
ATOM 2826 O O . SER A 1 345 ? -4.957 -19.953 0.989 1 95.81 345 SER A O 1
ATOM 2828 N N . GLU A 1 346 ? -6.305 -21.703 0.477 1 94.31 346 GLU A N 1
ATOM 2829 C CA . GLU A 1 346 ? -5.18 -22.625 0.541 1 94.31 346 GLU A CA 1
ATOM 2830 C C . GLU A 1 346 ? -4.102 -22.266 -0.475 1 94.31 346 GLU A C 1
ATOM 2832 O O . GLU A 1 346 ? -2.912 -22.25 -0.15 1 94.31 346 GLU A O 1
ATOM 2837 N N . LEU A 1 347 ? -4.551 -21.969 -1.652 1 94 347 LEU A N 1
ATOM 2838 C CA . LEU A 1 347 ? -3.605 -21.562 -2.686 1 94 347 LEU A CA 1
ATOM 2839 C C . LEU A 1 347 ? -2.811 -20.344 -2.242 1 94 347 LEU A C 1
ATOM 2841 O O . LEU A 1 347 ? -1.585 -20.312 -2.371 1 94 347 LEU A O 1
ATOM 2845 N N . LEU A 1 348 ? -3.459 -19.344 -1.718 1 93.88 348 LEU A N 1
ATOM 2846 C CA . LEU A 1 348 ? -2.816 -18.094 -1.308 1 93.88 348 LEU A CA 1
ATOM 2847 C C . LEU A 1 348 ? -1.842 -18.344 -0.16 1 93.88 348 LEU A C 1
ATOM 2849 O O . LEU A 1 348 ? -0.756 -17.766 -0.128 1 93.88 348 LEU A O 1
ATOM 2853 N N . PHE A 1 349 ? -2.148 -19.188 0.727 1 91.75 349 PHE A N 1
ATOM 2854 C CA . PHE A 1 349 ? -1.234 -19.516 1.816 1 91.75 349 PHE A CA 1
ATOM 2855 C C . PHE A 1 349 ? 0.002 -20.234 1.291 1 91.75 349 PHE A C 1
ATOM 2857 O O . PHE A 1 349 ? 1.116 -19.984 1.755 1 91.75 349 PHE A O 1
ATOM 2864 N N . TRP A 1 350 ? -0.205 -21.094 0.342 1 88.25 350 TRP A N 1
ATOM 2865 C CA . TRP A 1 350 ? 0.934 -21.734 -0.302 1 88.25 350 TRP A CA 1
ATOM 2866 C C . TRP A 1 350 ? 1.832 -20.703 -0.98 1 88.25 350 TRP A C 1
ATOM 2868 O O . TRP A 1 350 ? 3.059 -20.766 -0.872 1 88.25 350 TRP A O 1
ATOM 2878 N N . LEU A 1 351 ? 1.215 -19.812 -1.636 1 87.75 351 LEU A N 1
ATOM 2879 C CA . LEU A 1 351 ? 1.988 -18.75 -2.268 1 87.75 351 LEU A CA 1
ATOM 2880 C C . LEU A 1 351 ? 2.754 -17.938 -1.227 1 87.75 351 LEU A C 1
ATOM 2882 O O . LEU A 1 351 ? 3.914 -17.578 -1.443 1 87.75 351 LEU A O 1
ATOM 2886 N N . GLY A 1 352 ? 2.113 -17.656 -0.152 1 86.31 352 GLY A N 1
ATOM 2887 C CA . GLY A 1 352 ? 2.791 -17 0.954 1 86.31 352 GLY A CA 1
ATOM 2888 C C . GLY A 1 352 ? 3.99 -17.781 1.467 1 86.31 352 GLY A C 1
ATOM 2889 O O . GLY A 1 352 ? 5.043 -17.188 1.739 1 86.31 352 GLY A O 1
ATOM 2890 N N . CYS A 1 353 ? 3.865 -19.016 1.548 1 81.88 353 CYS A N 1
ATOM 2891 C CA . CYS A 1 353 ? 4.945 -19.875 2.008 1 81.88 353 CYS A CA 1
ATOM 2892 C C . CYS A 1 353 ? 6.105 -19.875 1.017 1 81.88 353 CYS A C 1
ATOM 2894 O O . CYS A 1 353 ? 7.27 -19.906 1.416 1 81.88 353 CYS A O 1
ATOM 2896 N N . VAL A 1 354 ? 5.719 -19.859 -0.216 1 78.44 354 VAL A N 1
ATOM 2897 C CA . VAL A 1 354 ? 6.738 -19.859 -1.262 1 78.44 354 VAL A CA 1
ATOM 2898 C C . VAL A 1 354 ? 7.496 -18.531 -1.244 1 78.44 354 VAL A C 1
ATOM 2900 O O . VAL A 1 354 ? 8.719 -18.5 -1.416 1 78.44 354 VAL A O 1
ATOM 2903 N N . GLN A 1 355 ? 6.762 -17.391 -1.177 1 75.31 355 GLN A N 1
ATOM 2904 C CA . GLN A 1 355 ? 7.414 -16.078 -1.181 1 75.31 355 GLN A CA 1
ATOM 2905 C C . GLN A 1 355 ? 8.398 -15.953 -0.024 1 75.31 355 GLN A C 1
ATOM 2907 O O . GLN A 1 355 ? 9.508 -15.445 -0.199 1 75.31 355 GLN A O 1
ATOM 2912 N N . LYS A 1 356 ? 7.762 -15.906 1.248 1 62.16 356 LYS A N 1
ATOM 2913 C CA . LYS A 1 356 ? 8.523 -15.672 2.471 1 62.16 356 LYS A CA 1
ATOM 2914 C C . LYS A 1 356 ? 9.18 -16.953 2.963 1 62.16 356 LYS A C 1
ATOM 2916 O O . LYS A 1 356 ? 8.539 -18.016 3.018 1 62.16 356 LYS A O 1
ATOM 2921 N N . CYS A 1 357 ? 10.32 -17.359 2.445 1 52.41 357 CYS A N 1
ATOM 2922 C CA . CYS A 1 357 ? 10.828 -18.406 3.314 1 52.41 357 CYS A CA 1
ATOM 2923 C C . CYS A 1 357 ? 10.336 -18.219 4.746 1 52.41 357 CYS A C 1
ATOM 2925 O O . CYS A 1 357 ? 10.727 -18.969 5.645 1 52.41 357 CYS A O 1
ATOM 2927 N N . ASN A 1 358 ? 9.781 -17.172 4.875 1 46.16 358 ASN A N 1
ATOM 2928 C CA . ASN A 1 358 ? 9.531 -16.562 6.184 1 46.16 358 ASN A CA 1
ATOM 2929 C C . ASN A 1 358 ? 8.641 -17.453 7.047 1 46.16 358 ASN A C 1
ATOM 2931 O O . ASN A 1 358 ? 8.727 -17.422 8.273 1 46.16 358 ASN A O 1
ATOM 2935 N N . LEU A 1 359 ? 7.367 -17.859 6.426 1 50.41 359 LEU A N 1
ATOM 2936 C CA . LEU A 1 359 ? 6.699 -18.75 7.375 1 50.41 359 LEU A CA 1
ATOM 2937 C C . LEU A 1 359 ? 7.676 -19.766 7.953 1 50.41 359 LEU A C 1
ATOM 2939 O O . LEU A 1 359 ? 7.582 -20.125 9.133 1 50.41 359 LEU A O 1
ATOM 2943 N N . GLN A 1 360 ? 8.5 -20.141 7.023 1 45.84 360 GLN A N 1
ATOM 2944 C CA . GLN A 1 360 ? 9.523 -21.094 7.445 1 45.84 360 GLN A CA 1
ATOM 2945 C C . GLN A 1 360 ? 10.609 -20.406 8.273 1 45.84 360 GLN A C 1
ATOM 2947 O O . GLN A 1 360 ? 11.102 -20.969 9.25 1 45.84 360 GLN A O 1
ATOM 2952 N N . GLY A 1 361 ? 11.156 -19.328 7.656 1 45.47 361 GLY A N 1
ATOM 2953 C CA . GLY A 1 361 ? 12.211 -18.688 8.422 1 45.47 361 GLY A CA 1
ATOM 2954 C C . GLY A 1 361 ? 11.789 -18.312 9.828 1 45.47 361 GLY A C 1
ATOM 2955 O O . GLY A 1 361 ? 12.617 -18.266 10.742 1 45.47 361 GLY A O 1
ATOM 2956 N N . TYR A 1 362 ? 10.656 -17.734 9.852 1 43.44 362 TYR A N 1
ATOM 2957 C CA . TYR A 1 362 ? 10.133 -17.656 11.211 1 43.44 362 TYR A CA 1
ATOM 2958 C C . TYR A 1 362 ? 10.164 -19.031 11.883 1 43.44 362 TYR A C 1
ATOM 2960 O O . TYR A 1 362 ? 10.359 -19.125 13.102 1 43.44 362 TYR A O 1
ATOM 2968 N N . TYR A 1 363 ? 9.977 -20.125 11.18 1 37.84 363 TYR A N 1
ATOM 2969 C CA . TYR A 1 363 ? 9.961 -21.5 11.664 1 37.84 363 TYR A CA 1
ATOM 2970 C C . TYR A 1 363 ? 11.375 -22.031 11.867 1 37.84 363 TYR A C 1
ATOM 2972 O O . TYR A 1 363 ? 11.617 -22.844 12.75 1 37.84 363 TYR A O 1
ATOM 2980 N N . LEU A 1 364 ? 12.094 -21.859 10.891 1 34.75 364 LEU A N 1
ATOM 2981 C CA . LEU A 1 364 ? 13.305 -22.672 10.875 1 34.75 364 LEU A CA 1
ATOM 2982 C C . LEU A 1 364 ? 14.344 -22.125 11.852 1 34.75 364 LEU A C 1
ATOM 2984 O O . LEU A 1 364 ? 15.344 -22.797 12.133 1 34.75 364 LEU A O 1
ATOM 2988 N N . LYS A 1 365 ? 14.461 -20.875 12.023 1 33.53 365 LYS A N 1
ATOM 2989 C CA . LYS A 1 365 ? 15.586 -20.609 12.914 1 33.53 365 LYS A CA 1
ATOM 2990 C C . LYS A 1 365 ? 15.242 -20.953 14.359 1 33.53 365 LYS A C 1
ATOM 2992 O O . LYS A 1 365 ? 15.984 -20.625 15.281 1 33.53 365 LYS A O 1
ATOM 2997 N N . GLN A 1 366 ? 14.148 -21.391 14.641 1 31.11 366 GLN A N 1
ATOM 2998 C CA . GLN A 1 366 ? 14.102 -22 15.969 1 31.11 366 GLN A CA 1
ATOM 2999 C C . GLN A 1 366 ? 14.719 -23.391 15.945 1 31.11 366 GLN A C 1
ATOM 3001 O O . GLN A 1 366 ? 14.523 -24.156 14.992 1 31.11 366 GLN A O 1
ATOM 3006 N N . MET B 1 1 ? -50.656 37.406 -67.375 1 21.39 1 MET B N 1
ATOM 3007 C CA . MET B 1 1 ? -49.688 38.031 -66.438 1 21.39 1 MET B CA 1
ATOM 3008 C C . MET B 1 1 ? -48.938 37 -65.625 1 21.39 1 MET B C 1
ATOM 3010 O O . MET B 1 1 ? -49.531 36.062 -65.125 1 21.39 1 MET B O 1
ATOM 3014 N N . ALA B 1 2 ? -47.75 36.938 -66.062 1 21.48 2 ALA B N 1
ATOM 3015 C CA . ALA B 1 2 ? -46.75 35.844 -66 1 21.48 2 ALA B CA 1
ATOM 3016 C C . ALA B 1 2 ? -46.406 35.5 -64.562 1 21.48 2 ALA B C 1
ATOM 3018 O O . ALA B 1 2 ? -45.969 36.375 -63.781 1 21.48 2 ALA B O 1
ATOM 3019 N N . LYS B 1 3 ? -47.344 34.812 -63.969 1 21.97 3 LYS B N 1
ATOM 3020 C CA . LYS B 1 3 ? -47.469 34.281 -62.625 1 21.97 3 LYS B CA 1
ATOM 3021 C C . LYS B 1 3 ? -46.188 33.594 -62.188 1 21.97 3 LYS B C 1
ATOM 3023 O O . LYS B 1 3 ? -45.844 32.5 -62.625 1 21.97 3 LYS B O 1
ATOM 3028 N N . LEU B 1 4 ? -45.188 34.438 -62.406 1 22.7 4 LEU B N 1
ATOM 3029 C CA . LEU B 1 4 ? -43.781 34 -62.188 1 22.7 4 LEU B CA 1
ATOM 3030 C C . LEU B 1 4 ? -43.656 33.281 -60.844 1 22.7 4 LEU B C 1
ATOM 3032 O O . LEU B 1 4 ? -43.969 33.812 -59.812 1 22.7 4 LEU B O 1
ATOM 3036 N N . GLY B 1 5 ? -43.938 32.094 -60.969 1 22.02 5 GLY B N 1
ATOM 3037 C CA . GLY B 1 5 ? -44.031 31.047 -59.938 1 22.02 5 GLY B CA 1
ATOM 3038 C C . GLY B 1 5 ? -42.812 31.031 -59 1 22.02 5 GLY B C 1
ATOM 3039 O O . GLY B 1 5 ? -41.719 30.656 -59.406 1 22.02 5 GLY B O 1
ATOM 3040 N N . THR B 1 6 ? -42.562 32.156 -58.531 1 23.42 6 THR B N 1
ATOM 3041 C CA . THR B 1 6 ? -41.281 32.281 -57.875 1 23.42 6 THR B CA 1
ATOM 3042 C C . THR B 1 6 ? -41.125 31.188 -56.812 1 23.42 6 THR B C 1
ATOM 3044 O O . THR B 1 6 ? -41.969 31.062 -55.906 1 23.42 6 THR B O 1
ATOM 3047 N N . LYS B 1 7 ? -40.656 30.078 -57.219 1 23.25 7 LYS B N 1
ATOM 3048 C CA . LYS B 1 7 ? -40.375 28.891 -56.406 1 23.25 7 LYS B CA 1
ATOM 3049 C C . LYS B 1 7 ? -39.625 29.266 -55.125 1 23.25 7 LYS B C 1
ATOM 3051 O O . LYS B 1 7 ? -38.5 29.766 -55.188 1 23.25 7 LYS B O 1
ATOM 3056 N N . ARG B 1 8 ? -40.188 29.844 -54.25 1 21.12 8 ARG B N 1
ATOM 3057 C CA . ARG B 1 8 ? -39.562 30.219 -52.969 1 21.12 8 ARG B CA 1
ATOM 3058 C C . ARG B 1 8 ? -38.812 29.031 -52.375 1 21.12 8 ARG B C 1
ATOM 3060 O O . ARG B 1 8 ? -39.438 28.016 -52.031 1 21.12 8 ARG B O 1
ATOM 3067 N N . LYS B 1 9 ? -37.75 28.703 -53 1 26.16 9 LYS B N 1
ATOM 3068 C CA . LYS B 1 9 ? -36.969 27.609 -52.438 1 26.16 9 LYS B CA 1
ATOM 3069 C C . LYS B 1 9 ? -36.875 27.703 -50.906 1 26.16 9 LYS B C 1
ATOM 3071 O O . LYS B 1 9 ? -36.312 28.656 -50.375 1 26.16 9 LYS B O 1
ATOM 3076 N N . GLU B 1 10 ? -37.875 27.453 -50.25 1 22.28 10 GLU B N 1
ATOM 3077 C CA . GLU B 1 10 ? -37.875 27.516 -48.781 1 22.28 10 GLU B CA 1
ATOM 3078 C C . GLU B 1 10 ? -36.625 26.875 -48.188 1 22.28 10 GLU B C 1
ATOM 3080 O O . GLU B 1 10 ? -36.281 25.734 -48.531 1 22.28 10 GLU B O 1
ATOM 3085 N N . ASP B 1 11 ? -35.625 27.547 -48.094 1 22.38 11 ASP B N 1
ATOM 3086 C CA . ASP B 1 11 ? -34.312 27.297 -47.5 1 22.38 11 ASP B CA 1
ATOM 3087 C C . ASP B 1 11 ? -34.438 26.5 -46.219 1 22.38 11 ASP B C 1
ATOM 3089 O O . ASP B 1 11 ? -35.125 26.906 -45.281 1 22.38 11 ASP B O 1
ATOM 3093 N N . SER B 1 12 ? -34.625 25.281 -46.375 1 22.84 12 SER B N 1
ATOM 3094 C CA . SER B 1 12 ? -34.625 24.203 -45.406 1 22.84 12 SER B CA 1
ATOM 3095 C C . SER B 1 12 ? -33.719 24.516 -44.219 1 22.84 12 SER B C 1
ATOM 3097 O O . SER B 1 12 ? -32.531 24.812 -44.406 1 22.84 12 SER B O 1
ATOM 3099 N N . ASP B 1 13 ? -34.156 25.156 -43.25 1 23.64 13 ASP B N 1
ATOM 3100 C CA . ASP B 1 13 ? -33.656 25.516 -41.938 1 23.64 13 ASP B CA 1
ATOM 3101 C C . ASP B 1 13 ? -32.812 24.406 -41.344 1 23.64 13 ASP B C 1
ATOM 3103 O O . ASP B 1 13 ? -33.344 23.344 -40.969 1 23.64 13 ASP B O 1
ATOM 3107 N N . ARG B 1 14 ? -31.875 24.047 -42.031 1 23.92 14 ARG B N 1
ATOM 3108 C CA . ARG B 1 14 ? -30.891 23.094 -41.531 1 23.92 14 ARG B CA 1
ATOM 3109 C C . ARG B 1 14 ? -30.609 23.328 -40.031 1 23.92 14 ARG B C 1
ATOM 3111 O O . ARG B 1 14 ? -30.031 24.344 -39.656 1 23.92 14 ARG B O 1
ATOM 3118 N N . ASP B 1 15 ? -31.5 23.109 -39.25 1 23.52 15 ASP B N 1
ATOM 3119 C CA . ASP B 1 15 ? -31.406 23.062 -37.781 1 23.52 15 ASP B CA 1
ATOM 3120 C C . ASP B 1 15 ? -30.094 22.438 -37.344 1 23.52 15 ASP B C 1
ATOM 3122 O O . ASP B 1 15 ? -29.906 21.219 -37.438 1 23.52 15 ASP B O 1
ATOM 3126 N N . HIS B 1 16 ? -29.016 22.891 -37.781 1 23.3 16 HIS B N 1
ATOM 3127 C CA . HIS B 1 16 ? -27.688 22.5 -37.344 1 23.3 16 HIS B CA 1
ATOM 3128 C C . HIS B 1 16 ? -27.594 22.391 -35.844 1 23.3 16 HIS B C 1
ATOM 3130 O O . HIS B 1 16 ? -27.375 23.406 -35.156 1 23.3 16 HIS B O 1
ATOM 3136 N N . SER B 1 17 ? -28.484 21.812 -35.188 1 23.48 17 SER B N 1
ATOM 3137 C CA . SER B 1 17 ? -28.344 21.469 -33.781 1 23.48 17 SER B CA 1
ATOM 3138 C C . SER B 1 17 ? -26.906 21.062 -33.438 1 23.48 17 SER B C 1
ATOM 3140 O O . SER B 1 17 ? -26.5 19.938 -33.719 1 23.48 17 SER B O 1
ATOM 3142 N N . SER B 1 18 ? -25.953 21.703 -33.875 1 24.78 18 SER B N 1
ATOM 3143 C CA . SER B 1 18 ? -24.531 21.703 -33.5 1 24.78 18 SER B CA 1
ATOM 3144 C C . SER B 1 18 ? -24.359 21.438 -32.031 1 24.78 18 SER B C 1
ATOM 3146 O O . SER B 1 18 ? -24.531 22.359 -31.203 1 24.78 18 SER B O 1
ATOM 3148 N N . SER B 1 19 ? -24.969 20.484 -31.5 1 24.28 19 SER B N 1
ATOM 3149 C CA . SER B 1 19 ? -24.812 19.891 -30.188 1 24.28 19 SER B CA 1
ATOM 3150 C C . SER B 1 19 ? -23.375 20.031 -29.672 1 24.28 19 SER B C 1
ATOM 3152 O O . SER B 1 19 ? -22.438 19.562 -30.328 1 24.28 19 SER B O 1
ATOM 3154 N N . PHE B 1 20 ? -22.969 21.141 -29.141 1 25.28 20 PHE B N 1
ATOM 3155 C CA . PHE B 1 20 ? -21.812 21.562 -28.359 1 25.28 20 PHE B CA 1
ATOM 3156 C C . PHE B 1 20 ? -21.188 20.391 -27.625 1 25.28 20 PHE B C 1
ATOM 3158 O O . PHE B 1 20 ? -21.672 19.969 -26.578 1 25.28 20 PHE B O 1
ATOM 3165 N N . ASN B 1 21 ? -20.812 19.266 -28.109 1 27.19 21 ASN B N 1
ATOM 3166 C CA . ASN B 1 21 ? -19.844 18.203 -27.891 1 27.19 21 ASN B CA 1
ATOM 3167 C C . ASN B 1 21 ? -18.531 18.734 -27.297 1 27.19 21 ASN B C 1
ATOM 3169 O O . ASN B 1 21 ? -17.531 18.844 -28 1 27.19 21 ASN B O 1
ATOM 3173 N N . CYS B 1 22 ? -18.422 19.922 -26.844 1 25.52 22 CYS B N 1
ATOM 3174 C CA . CYS B 1 22 ? -17.344 20.5 -26.062 1 25.52 22 CYS B CA 1
ATOM 3175 C C . CYS B 1 22 ? -16.75 19.469 -25.109 1 25.52 22 CYS B C 1
ATOM 3177 O O . CYS B 1 22 ? -17.281 19.25 -24.016 1 25.52 22 CYS B O 1
ATOM 3179 N N . LYS B 1 23 ? -16.5 18.359 -25.484 1 29.23 23 LYS B N 1
ATOM 3180 C CA . LYS B 1 23 ? -15.523 17.5 -24.828 1 29.23 23 LYS B CA 1
ATOM 3181 C C . LYS B 1 23 ? -14.391 18.312 -24.219 1 29.23 23 LYS B C 1
ATOM 3183 O O . LYS B 1 23 ? -13.414 18.625 -24.891 1 29.23 23 LYS B O 1
ATOM 3188 N N . LYS B 1 24 ? -14.711 19.484 -23.625 1 30.48 24 LYS B N 1
ATOM 3189 C CA . LYS B 1 24 ? -13.672 20.203 -22.891 1 30.48 24 LYS B CA 1
ATOM 3190 C C . LYS B 1 24 ? -12.641 19.234 -22.312 1 30.48 24 LYS B C 1
ATOM 3192 O O . LYS B 1 24 ? -12.992 18.266 -21.641 1 30.48 24 LYS B O 1
ATOM 3197 N N . LYS B 1 25 ? -11.609 19.031 -22.984 1 31.61 25 LYS B N 1
ATOM 3198 C CA . LYS B 1 25 ? -10.414 18.281 -22.594 1 31.61 25 LYS B CA 1
ATOM 3199 C C . LYS B 1 25 ? -10.289 18.219 -21.078 1 31.61 25 LYS B C 1
ATOM 3201 O O . LYS B 1 25 ? -10.312 19.25 -20.406 1 31.61 25 LYS B O 1
ATOM 3206 N N . GLN B 1 26 ? -10.938 17.344 -20.469 1 34 26 GLN B N 1
ATOM 3207 C CA . GLN B 1 26 ? -10.555 17.094 -19.078 1 34 26 GLN B CA 1
ATOM 3208 C C . GLN B 1 26 ? -9.148 17.625 -18.797 1 34 26 GLN B C 1
ATOM 3210 O O . GLN B 1 26 ? -8.156 16.984 -19.172 1 34 26 GLN B O 1
ATOM 3215 N N . LEU B 1 27 ? -8.898 18.859 -19.156 1 34.31 27 LEU B N 1
ATOM 3216 C CA . LEU B 1 27 ? -7.676 19.562 -18.797 1 34.31 27 LEU B CA 1
ATOM 3217 C C . LEU B 1 27 ? -7.203 19.141 -17.406 1 34.31 27 LEU B C 1
ATOM 3219 O O . LEU B 1 27 ? -7.949 19.25 -16.422 1 34.31 27 LEU B O 1
ATOM 3223 N N . SER B 1 28 ? -6.383 18.188 -17.266 1 35.38 28 SER B N 1
ATOM 3224 C CA . SER B 1 28 ? -5.68 17.594 -16.125 1 35.38 28 SER B CA 1
ATOM 3225 C C . SER B 1 28 ? -5.293 18.656 -15.109 1 35.38 28 SER B C 1
ATOM 3227 O O . SER B 1 28 ? -5.117 19.828 -15.461 1 35.38 28 SER B O 1
ATOM 3229 N N . SER B 1 29 ? -5.609 18.578 -13.867 1 42 29 SER B N 1
ATOM 3230 C CA . SER B 1 29 ? -5.145 19.203 -12.625 1 42 29 SER B CA 1
ATOM 3231 C C . SER B 1 29 ? -3.773 19.844 -12.812 1 42 29 SER B C 1
ATOM 3233 O O . SER B 1 29 ? -3.342 20.641 -11.977 1 42 29 SER B O 1
ATOM 3235 N N . SER B 1 30 ? -3.008 19.469 -13.891 1 48.88 30 SER B N 1
ATOM 3236 C CA . SER B 1 30 ? -1.591 19.703 -14.141 1 48.88 30 SER B CA 1
ATOM 3237 C C . SER B 1 30 ? -1.351 21.125 -14.656 1 48.88 30 SER B C 1
ATOM 3239 O O . SER B 1 30 ? -0.208 21.516 -14.914 1 48.88 30 SER B O 1
ATOM 3241 N N . LEU B 1 31 ? -2.398 21.984 -14.367 1 59.34 31 LEU B N 1
ATOM 3242 C CA . LEU B 1 31 ? -2.08 23.172 -15.156 1 59.34 31 LEU B CA 1
ATOM 3243 C C . LEU B 1 31 ? -1.855 24.391 -14.258 1 59.34 31 LEU B C 1
ATOM 3245 O O . LEU B 1 31 ? -1.564 25.484 -14.742 1 59.34 31 LEU B O 1
ATOM 3249 N N . MET B 1 32 ? -2.111 24.219 -12.93 1 70.81 32 MET B N 1
ATOM 3250 C CA . MET B 1 32 ? -1.836 25.391 -12.102 1 70.81 32 MET B CA 1
ATOM 3251 C C . MET B 1 32 ? -0.343 25.516 -11.82 1 70.81 32 MET B C 1
ATOM 3253 O O . MET B 1 32 ? 0.329 24.516 -11.562 1 70.81 32 MET B O 1
ATOM 3257 N N . ASN B 1 33 ? 0.016 26.688 -12.016 1 77.62 33 ASN B N 1
ATOM 3258 C CA . ASN B 1 33 ? 1.395 26.984 -11.641 1 77.62 33 ASN B CA 1
ATOM 3259 C C . ASN B 1 33 ? 1.46 27.922 -10.438 1 77.62 33 ASN B C 1
ATOM 3261 O O . ASN B 1 33 ? 0.428 28.266 -9.859 1 77.62 33 ASN B O 1
ATOM 3265 N N . GLN B 1 34 ? 2.641 28.25 -10.031 1 80 34 GLN B N 1
ATOM 3266 C CA . GLN B 1 34 ? 2.838 29.078 -8.844 1 80 34 GLN B CA 1
ATOM 3267 C C . GLN B 1 34 ? 2.229 30.469 -9.023 1 80 34 GLN B C 1
ATOM 3269 O O . GLN B 1 34 ? 1.712 31.047 -8.07 1 80 34 GLN B O 1
ATOM 3274 N N . GLU B 1 35 ? 2.283 30.938 -10.25 1 83.44 35 GLU B N 1
ATOM 3275 C CA . GLU B 1 35 ? 1.688 32.25 -10.531 1 83.44 35 GLU B CA 1
ATOM 3276 C C . GLU B 1 35 ? 0.176 32.219 -10.328 1 83.44 35 GLU B C 1
ATOM 3278 O O . GLU B 1 35 ? -0.405 33.156 -9.812 1 83.44 35 GLU B O 1
ATOM 3283 N N . ASP B 1 36 ? -0.343 31.156 -10.68 1 83.44 36 ASP B N 1
ATOM 3284 C CA . ASP B 1 36 ? -1.777 30.984 -10.469 1 83.44 36 ASP B CA 1
ATOM 3285 C C . ASP B 1 36 ? -2.119 30.969 -8.984 1 83.44 36 ASP B C 1
ATOM 3287 O O . ASP B 1 36 ? -3.127 31.531 -8.562 1 83.44 36 ASP B O 1
ATOM 3291 N N . LEU B 1 37 ? -1.318 30.312 -8.227 1 88.12 37 LEU B N 1
ATOM 3292 C CA . LEU B 1 37 ? -1.512 30.281 -6.777 1 88.12 37 LEU B CA 1
ATOM 3293 C C . LEU B 1 37 ? -1.435 31.688 -6.184 1 88.12 37 LEU B C 1
ATOM 3295 O O . LEU B 1 37 ? -2.277 32.062 -5.371 1 88.12 37 LEU B O 1
ATOM 3299 N N . ASN B 1 38 ? -0.578 32.375 -6.723 1 87.19 38 ASN B N 1
ATOM 3300 C CA . ASN B 1 38 ? -0.398 33.75 -6.254 1 87.19 38 ASN B CA 1
ATOM 3301 C C . ASN B 1 38 ? -1.614 34.625 -6.57 1 87.19 38 ASN B C 1
ATOM 3303 O O . ASN B 1 38 ? -2.002 35.469 -5.77 1 87.19 38 ASN B O 1
ATOM 3307 N N . VAL B 1 39 ? -2.203 34.344 -7.645 1 87.06 39 VAL B N 1
ATOM 3308 C CA . VAL B 1 39 ? -3.359 35.125 -8.094 1 87.06 39 VAL B CA 1
ATOM 3309 C C . VAL B 1 39 ? -4.527 34.906 -7.141 1 87.06 39 VAL B C 1
ATOM 3311 O O . VAL B 1 39 ? -5.312 35.812 -6.887 1 87.06 39 VAL B O 1
ATOM 3314 N N . ILE B 1 40 ? -4.551 33.781 -6.574 1 87.38 40 ILE B N 1
ATOM 3315 C CA . ILE B 1 40 ? -5.676 33.5 -5.688 1 87.38 40 ILE B CA 1
ATOM 3316 C C . ILE B 1 40 ? -5.258 33.719 -4.238 1 87.38 40 ILE B C 1
ATOM 3318 O O . ILE B 1 40 ? -5.938 33.281 -3.311 1 87.38 40 ILE B O 1
ATOM 3322 N N . GLY B 1 41 ? -4.133 34.281 -4.051 1 91.06 41 GLY B N 1
ATOM 3323 C CA . GLY B 1 41 ? -3.709 34.719 -2.725 1 91.06 41 GLY B CA 1
ATOM 3324 C C . GLY B 1 41 ? -3.127 33.594 -1.896 1 91.06 41 GLY B C 1
ATOM 3325 O O . GLY B 1 41 ? -3.227 33.594 -0.667 1 91.06 41 GLY B O 1
ATOM 3326 N N . VAL B 1 42 ? -2.627 32.531 -2.525 1 91.25 42 VAL B N 1
ATOM 3327 C CA . VAL B 1 42 ? -1.991 31.406 -1.83 1 91.25 42 VAL B CA 1
ATOM 3328 C C . VAL B 1 42 ? -0.493 31.406 -2.129 1 91.25 42 VAL B C 1
ATOM 3330 O O . VAL B 1 42 ? -0.086 31.328 -3.291 1 91.25 42 VAL B O 1
ATOM 3333 N N . PHE B 1 43 ? 0.355 31.453 -1.021 1 92.94 43 PHE B N 1
ATOM 3334 C CA . PHE B 1 43 ? 1.798 31.594 -1.177 1 92.94 43 PHE B CA 1
ATOM 3335 C C . PHE B 1 43 ? 2.535 30.547 -0.34 1 92.94 43 PHE B C 1
ATOM 3337 O O . PHE B 1 43 ? 2.08 30.188 0.746 1 92.94 43 PHE B O 1
ATOM 3344 N N . TYR B 1 44 ? 3.645 30.062 -0.878 1 93.81 44 TYR B N 1
ATOM 3345 C CA . TYR B 1 44 ? 4.559 29.344 0.001 1 93.81 44 TYR B CA 1
ATOM 3346 C C . TYR B 1 44 ? 5.246 30.297 0.971 1 93.81 44 TYR B C 1
ATOM 3348 O O . TYR B 1 44 ? 5.652 31.391 0.589 1 93.81 44 TYR B O 1
ATOM 3356 N N . ASP B 1 45 ? 5.426 29.797 2.109 1 93.88 45 ASP B N 1
ATOM 3357 C CA . ASP B 1 45 ? 6.129 30.594 3.115 1 93.88 45 ASP B CA 1
ATOM 3358 C C . ASP B 1 45 ? 7.594 30.781 2.732 1 93.88 45 ASP B C 1
ATOM 3360 O O . ASP B 1 45 ? 8.141 30.031 1.928 1 93.88 45 ASP B O 1
ATOM 3364 N N . THR B 1 46 ? 8.203 31.812 3.252 1 91 46 THR B N 1
ATOM 3365 C CA . THR B 1 46 ? 9.594 32.125 2.934 1 91 46 THR B CA 1
ATOM 3366 C C . THR B 1 46 ? 10.539 31.375 3.873 1 91 46 THR B C 1
ATOM 3368 O O . THR B 1 46 ? 11.703 31.156 3.545 1 91 46 THR B O 1
ATOM 3371 N N . GLU B 1 47 ? 9.977 31.094 4.98 1 91.81 47 GLU B N 1
ATOM 3372 C CA . GLU B 1 47 ? 10.812 30.453 5.992 1 91.81 47 GLU B CA 1
ATOM 3373 C C . GLU B 1 47 ? 10.336 29.031 6.293 1 91.81 47 GLU B C 1
ATOM 3375 O O . GLU B 1 47 ? 9.156 28.719 6.137 1 91.81 47 GLU B O 1
ATOM 3380 N N . VAL B 1 48 ? 11.305 28.297 6.777 1 95.12 48 VAL B N 1
ATOM 3381 C CA . VAL B 1 48 ? 11.008 26.922 7.191 1 95.12 48 VAL B CA 1
ATOM 3382 C C . VAL B 1 48 ? 10.273 26.938 8.531 1 95.12 48 VAL B C 1
ATOM 3384 O O . VAL B 1 48 ? 10.633 27.688 9.438 1 95.12 48 VAL B O 1
ATOM 3387 N N . THR B 1 49 ? 9.211 26.203 8.594 1 95.12 49 THR B N 1
ATOM 3388 C CA . THR B 1 49 ? 8.477 26 9.836 1 95.12 49 THR B CA 1
ATOM 3389 C C . THR B 1 49 ? 9.031 24.812 10.609 1 95.12 49 THR B C 1
ATOM 3391 O O . THR B 1 49 ? 9.227 23.734 10.047 1 95.12 49 THR B O 1
ATOM 3394 N N . ALA B 1 50 ? 9.211 25.078 11.891 1 94.62 50 ALA B N 1
ATOM 3395 C CA . ALA B 1 50 ? 9.703 23.969 12.719 1 94.62 50 ALA B CA 1
ATOM 3396 C C . ALA B 1 50 ? 8.648 22.891 12.859 1 94.62 50 ALA B C 1
ATOM 3398 O O . ALA B 1 50 ? 7.457 23.172 13.016 1 94.62 50 ALA B O 1
ATOM 3399 N N . VAL B 1 51 ? 9.086 21.656 12.859 1 94.44 51 VAL B N 1
ATOM 3400 C CA . VAL B 1 51 ? 8.18 20.531 13.008 1 94.44 51 VAL B CA 1
ATOM 3401 C C . VAL B 1 51 ? 7.414 20.641 14.32 1 94.44 51 VAL B C 1
ATOM 3403 O O . VAL B 1 51 ? 6.25 20.25 14.406 1 94.44 51 VAL B O 1
ATOM 3406 N N . THR B 1 52 ? 7.949 21.266 15.312 1 93.25 52 THR B N 1
ATOM 3407 C CA . THR B 1 52 ? 7.32 21.453 16.609 1 93.25 52 THR B CA 1
ATOM 3408 C C . THR B 1 52 ? 6.125 22.391 16.516 1 93.25 52 THR B C 1
ATOM 3410 O O . THR B 1 52 ? 5.164 22.266 17.266 1 93.25 52 THR B O 1
ATOM 3413 N N . ASP B 1 53 ? 6.195 23.281 15.609 1 91.06 53 ASP B N 1
ATOM 3414 C CA . ASP B 1 53 ? 5.07 24.203 15.414 1 91.06 53 ASP B CA 1
ATOM 3415 C C . ASP B 1 53 ? 3.871 23.469 14.812 1 91.06 53 ASP B C 1
ATOM 3417 O O . ASP B 1 53 ? 2.727 23.734 15.188 1 91.06 53 ASP B O 1
ATOM 3421 N N . LEU B 1 54 ? 4.191 22.547 13.914 1 88.94 54 LEU B N 1
ATOM 3422 C CA . LEU B 1 54 ? 3.127 21.719 13.367 1 88.94 54 LEU B CA 1
ATOM 3423 C C . LEU B 1 54 ? 2.506 20.828 14.445 1 88.94 54 LEU B C 1
ATOM 3425 O O . LEU B 1 54 ? 1.285 20.672 14.5 1 88.94 54 LEU B O 1
ATOM 3429 N N . LEU B 1 55 ? 3.33 20.328 15.273 1 90.19 55 LEU B N 1
ATOM 3430 C CA . LEU B 1 55 ? 2.871 19.516 16.391 1 90.19 55 LEU B CA 1
ATOM 3431 C C . LEU B 1 55 ? 1.969 20.328 17.312 1 90.19 55 LEU B C 1
ATOM 3433 O O . LEU B 1 55 ? 0.933 19.828 17.766 1 90.19 55 LEU B O 1
ATOM 3437 N N . LYS B 1 56 ? 2.334 21.531 17.547 1 87.06 56 LYS B N 1
ATOM 3438 C CA . LYS B 1 56 ? 1.523 22.406 18.391 1 87.06 56 LYS B CA 1
ATOM 3439 C C . LYS B 1 56 ? 0.148 22.641 17.766 1 87.06 56 LYS B C 1
ATOM 3441 O O . LYS B 1 56 ? -0.859 22.672 18.484 1 87.06 56 LYS B O 1
ATOM 3446 N N . LEU B 1 57 ? 0.169 22.781 16.516 1 79.94 57 LEU B N 1
ATOM 3447 C CA . LEU B 1 57 ? -1.093 22.984 15.812 1 79.94 57 LEU B CA 1
ATOM 3448 C C . LEU B 1 57 ? -2.008 21.766 16 1 79.94 57 LEU B C 1
ATOM 3450 O O . LEU B 1 57 ? -3.211 21.922 16.234 1 79.94 57 LEU B O 1
ATOM 3454 N N . LEU B 1 58 ? -1.456 20.594 15.914 1 80 58 LEU B N 1
ATOM 3455 C CA . LEU B 1 58 ? -2.232 19.375 16.094 1 80 58 LEU B CA 1
ATOM 3456 C C . LEU B 1 58 ? -2.727 19.25 17.531 1 80 58 LEU B C 1
ATOM 3458 O O . LEU B 1 58 ? -3.879 18.875 17.766 1 80 58 LEU B O 1
ATOM 3462 N N . LYS B 1 59 ? -1.928 19.609 18.406 1 80.69 59 LYS B N 1
ATOM 3463 C CA . LYS B 1 59 ? -2.244 19.5 19.828 1 80.69 59 LYS B CA 1
ATOM 3464 C C . LYS B 1 59 ? -3.314 20.5 20.234 1 80.69 59 LYS B C 1
ATOM 3466 O O . LYS B 1 59 ? -4.059 20.281 21.188 1 80.69 59 LYS B O 1
ATOM 3471 N N . ASN B 1 60 ? -3.41 21.5 19.547 1 76.06 60 ASN B N 1
ATOM 3472 C CA . ASN B 1 60 ? -4.336 22.562 19.875 1 76.06 60 ASN B CA 1
ATOM 3473 C C . ASN B 1 60 ? -5.699 22.359 19.219 1 76.06 60 ASN B C 1
ATOM 3475 O O . ASN B 1 60 ? -6.629 23.141 19.453 1 76.06 60 ASN B O 1
ATOM 3479 N N . ARG B 1 61 ? -5.695 21.344 18.406 1 67.75 61 ARG B N 1
ATOM 3480 C CA . ARG B 1 61 ? -6.984 21.062 17.781 1 67.75 61 ARG B CA 1
ATOM 3481 C C . ARG B 1 61 ? -8.039 20.719 18.828 1 67.75 61 ARG B C 1
ATOM 3483 O O . ARG B 1 61 ? -7.762 19.969 19.766 1 67.75 61 ARG B O 1
ATOM 3490 N N . LYS B 1 62 ? -9.008 21.453 18.875 1 58.91 62 LYS B N 1
ATOM 3491 C CA . LYS B 1 62 ? -10.109 21.266 19.828 1 58.91 62 LYS B CA 1
ATOM 3492 C C . LYS B 1 62 ? -10.727 19.875 19.688 1 58.91 62 LYS B C 1
ATOM 3494 O O . LYS B 1 62 ? -11.492 19.453 20.547 1 58.91 62 LYS B O 1
ATOM 3499 N N . SER B 1 63 ? -10.406 19.359 18.516 1 56.06 63 SER B N 1
ATOM 3500 C CA . SER B 1 63 ? -11.047 18.062 18.312 1 56.06 63 SER B CA 1
ATOM 3501 C C . SER B 1 63 ? -10.672 17.078 19.422 1 56.06 63 SER B C 1
ATOM 3503 O O . SER B 1 63 ? -9.656 17.266 20.094 1 56.06 63 SER B O 1
ATOM 3505 N N . ARG B 1 64 ? -11.578 16.109 19.672 1 57.75 64 ARG B N 1
ATOM 3506 C CA . ARG B 1 64 ? -11.672 15.07 20.672 1 57.75 64 ARG B CA 1
ATOM 3507 C C . ARG B 1 64 ? -10.547 14.047 20.516 1 57.75 64 ARG B C 1
ATOM 3509 O O . ARG B 1 64 ? -10.742 12.852 20.75 1 57.75 64 ARG B O 1
ATOM 3516 N N . THR B 1 65 ? -9.406 14.773 20.031 1 62.19 65 THR B N 1
ATOM 3517 C CA . THR B 1 65 ? -8.359 13.766 19.906 1 62.19 65 THR B CA 1
ATOM 3518 C C . THR B 1 65 ? -7.551 13.688 21.203 1 62.19 65 THR B C 1
ATOM 3520 O O . THR B 1 65 ? -7.086 14.703 21.719 1 62.19 65 THR B O 1
ATOM 3523 N N . SER B 1 66 ? -7.648 12.602 21.922 1 69.88 66 SER B N 1
ATOM 3524 C CA . SER B 1 66 ? -6.754 12.344 23.047 1 69.88 66 SER B CA 1
ATOM 3525 C C . SER B 1 66 ? -5.512 11.586 22.594 1 69.88 66 SER B C 1
ATOM 3527 O O . SER B 1 66 ? -5.578 10.742 21.703 1 69.88 66 SER B O 1
ATOM 3529 N N . PHE B 1 67 ? -4.422 12.148 23.031 1 77.12 67 PHE B N 1
ATOM 3530 C CA . PHE B 1 67 ? -3.166 11.43 22.875 1 77.12 67 PHE B CA 1
ATOM 3531 C C . PHE B 1 67 ? -3.008 10.383 23.984 1 77.12 67 PHE B C 1
ATOM 3533 O O . PHE B 1 67 ? -2.803 10.719 25.141 1 77.12 67 PHE B O 1
ATOM 3540 N N . PRO B 1 68 ? -3.117 9.188 23.656 1 75.75 68 PRO B N 1
ATOM 3541 C CA . PRO B 1 68 ? -3.084 8.164 24.703 1 75.75 68 PRO B CA 1
ATOM 3542 C C . PRO B 1 68 ? -1.736 8.094 25.422 1 75.75 68 PRO B C 1
ATOM 3544 O O . PRO B 1 68 ? -0.696 8.359 24.812 1 75.75 68 PRO B O 1
ATOM 3547 N N . GLU B 1 69 ? -1.866 7.715 26.594 1 77 69 GLU B N 1
ATOM 3548 C CA . GLU B 1 69 ? -0.652 7.543 27.391 1 77 69 GLU B CA 1
ATOM 3549 C C . GLU B 1 69 ? 0.277 6.508 26.766 1 77 69 GLU B C 1
ATOM 3551 O O . GLU B 1 69 ? 1.5 6.656 26.812 1 77 69 GLU B O 1
ATOM 3556 N N . VAL B 1 70 ? -0.334 5.648 26.109 1 79.94 70 VAL B N 1
ATOM 3557 C CA . VAL B 1 70 ? 0.423 4.543 25.531 1 79.94 70 VAL B CA 1
ATOM 3558 C C . VAL B 1 70 ? 1.231 5.047 24.328 1 79.94 70 VAL B C 1
ATOM 3560 O O . VAL B 1 70 ? 2.178 4.391 23.891 1 79.94 70 VAL B O 1
ATOM 3563 N N . ALA B 1 71 ? 0.838 6.262 23.859 1 83.19 71 ALA B N 1
ATOM 3564 C CA . ALA B 1 71 ? 1.509 6.785 22.672 1 83.19 71 ALA B CA 1
ATOM 3565 C C . ALA B 1 71 ? 2.992 7.02 22.938 1 83.19 71 ALA B C 1
ATOM 3567 O O . ALA B 1 71 ? 3.834 6.746 22.078 1 83.19 71 ALA B O 1
ATOM 3568 N N . GLN B 1 72 ? 3.279 7.43 24.188 1 87.62 72 GLN B N 1
ATOM 3569 C CA . GLN B 1 72 ? 4.676 7.688 24.516 1 87.62 72 GLN B CA 1
ATOM 3570 C C . GLN B 1 72 ? 5.492 6.398 24.5 1 87.62 72 GLN B C 1
ATOM 3572 O O . GLN B 1 72 ? 6.648 6.398 24.078 1 87.62 72 GLN B O 1
ATOM 3577 N N . TYR B 1 73 ? 4.91 5.391 24.891 1 87.81 73 TYR B N 1
ATOM 3578 C CA . TYR B 1 73 ? 5.57 4.094 24.859 1 87.81 73 TYR B CA 1
ATOM 3579 C C . TYR B 1 73 ? 6.008 3.73 23.453 1 87.81 73 TYR B C 1
ATOM 3581 O O . TYR B 1 73 ? 7.129 3.264 23.25 1 87.81 73 TYR B O 1
ATOM 3589 N N . PHE B 1 74 ? 5.215 3.982 22.516 1 89.75 74 PHE B N 1
ATOM 3590 C CA . PHE B 1 74 ? 5.512 3.572 21.156 1 89.75 74 PHE B CA 1
ATOM 3591 C C . PHE B 1 74 ? 6.48 4.547 20.5 1 89.75 74 PHE B C 1
ATOM 3593 O O . PHE B 1 74 ? 7.266 4.156 19.625 1 89.75 74 PHE B O 1
ATOM 3600 N N . ILE B 1 75 ? 6.43 5.777 20.953 1 92.25 75 ILE B N 1
ATOM 3601 C CA . ILE B 1 75 ? 7.441 6.73 20.5 1 92.25 75 ILE B CA 1
ATOM 3602 C C . ILE B 1 75 ? 8.828 6.262 20.938 1 92.25 75 ILE B C 1
ATOM 3604 O O . ILE B 1 75 ? 9.742 6.152 20.125 1 92.25 75 ILE B O 1
ATOM 3608 N N . ASP B 1 76 ? 8.945 5.914 22.203 1 91.75 76 ASP B N 1
ATOM 3609 C CA . ASP B 1 76 ? 10.211 5.441 22.75 1 91.75 76 ASP B CA 1
ATOM 3610 C C . ASP B 1 76 ? 10.633 4.121 22.109 1 91.75 76 ASP B C 1
ATOM 3612 O O . ASP B 1 76 ? 11.805 3.934 21.781 1 91.75 76 ASP B O 1
ATOM 3616 N N . LEU B 1 77 ? 9.633 3.299 21.953 1 91.5 77 LEU B N 1
ATOM 3617 C CA . LEU B 1 77 ? 9.875 1.995 21.344 1 91.5 77 LEU B CA 1
ATOM 3618 C C . LEU B 1 77 ? 10.445 2.148 19.938 1 91.5 77 LEU B C 1
ATOM 3620 O O . LEU B 1 77 ? 11.375 1.43 19.562 1 91.5 77 LEU B O 1
ATOM 3624 N N . THR B 1 78 ? 9.875 2.988 19.156 1 92.19 78 THR B N 1
ATOM 3625 C CA . THR B 1 78 ? 10.32 3.221 17.797 1 92.19 78 THR B CA 1
ATOM 3626 C C . THR B 1 78 ? 11.758 3.729 17.781 1 92.19 78 THR B C 1
ATOM 3628 O O . THR B 1 78 ? 12.578 3.256 16.984 1 92.19 78 THR B O 1
ATOM 3631 N N . ASP B 1 79 ? 12.055 4.562 18.625 1 92.38 79 ASP B N 1
ATOM 3632 C CA . ASP B 1 79 ? 13.398 5.113 18.719 1 92.38 79 ASP B CA 1
ATOM 3633 C C . ASP B 1 79 ? 14.398 4.055 19.172 1 92.38 79 ASP B C 1
ATOM 3635 O O . ASP B 1 79 ? 15.516 3.977 18.641 1 92.38 79 ASP B O 1
ATOM 3639 N N . GLU B 1 80 ? 14.047 3.197 20 1 90.69 80 GLU B N 1
ATOM 3640 C CA . GLU B 1 80 ? 14.945 2.234 20.625 1 90.69 80 GLU B CA 1
ATOM 3641 C C . GLU B 1 80 ? 15.125 0.998 19.75 1 90.69 80 GLU B C 1
ATOM 3643 O O . GLU B 1 80 ? 16.203 0.387 19.75 1 90.69 80 GLU B O 1
ATOM 3648 N N . GLN B 1 81 ? 14.055 0.678 19.047 1 89.56 81 GLN B N 1
ATOM 3649 C CA . GLN B 1 81 ? 14.094 -0.642 18.422 1 89.56 81 GLN B CA 1
ATOM 3650 C C . GLN B 1 81 ? 14.227 -0.532 16.906 1 89.56 81 GLN B C 1
ATOM 3652 O O . GLN B 1 81 ? 14.633 -1.488 16.25 1 89.56 81 GLN B O 1
ATOM 3657 N N . LEU B 1 82 ? 13.742 0.517 16.344 1 89.5 82 LEU B N 1
ATOM 3658 C CA . LEU B 1 82 ? 13.992 0.739 14.922 1 89.5 82 LEU B CA 1
ATOM 3659 C C . LEU B 1 82 ? 15.32 1.462 14.711 1 89.5 82 LEU B C 1
ATOM 3661 O O . LEU B 1 82 ? 15.336 2.654 14.398 1 89.5 82 LEU B O 1
ATOM 3665 N N . LYS B 1 83 ? 16.391 0.763 14.648 1 87.06 83 LYS B N 1
ATOM 3666 C CA . LYS B 1 83 ? 17.719 1.325 14.883 1 87.06 83 LYS B CA 1
ATOM 3667 C C . LYS B 1 83 ? 18.453 1.584 13.57 1 87.06 83 LYS B C 1
ATOM 3669 O O . LYS B 1 83 ? 19.406 2.352 13.531 1 87.06 83 LYS B O 1
ATOM 3674 N N . PHE B 1 84 ? 18 0.95 12.586 1 86.38 84 PHE B N 1
ATOM 3675 C CA . PHE B 1 84 ? 18.781 1.094 11.359 1 86.38 84 PHE B CA 1
ATOM 3676 C C . PHE B 1 84 ? 18.797 2.547 10.898 1 86.38 84 PHE B C 1
ATOM 3678 O O . PHE B 1 84 ? 17.859 3.305 11.164 1 86.38 84 PHE B O 1
ATOM 3685 N N . SER B 1 85 ? 19.953 2.936 10.32 1 88.06 85 SER B N 1
ATOM 3686 C CA . SER B 1 85 ? 20.141 4.246 9.711 1 88.06 85 SER B CA 1
ATOM 3687 C C . SER B 1 85 ? 20.906 4.133 8.398 1 88.06 85 SER B C 1
ATOM 3689 O O . SER B 1 85 ? 22.062 3.674 8.383 1 88.06 85 SER B O 1
ATOM 3691 N N . LEU B 1 86 ? 20.141 4.5 7.371 1 86.69 86 LEU B N 1
ATOM 3692 C CA . LEU B 1 86 ? 20.688 4.324 6.031 1 86.69 86 LEU B CA 1
ATOM 3693 C C . LEU B 1 86 ? 20.656 5.637 5.258 1 86.69 86 LEU B C 1
ATOM 3695 O O . LEU B 1 86 ? 19.734 6.441 5.422 1 86.69 86 LEU B O 1
ATOM 3699 N N . ASP B 1 87 ? 21.734 5.82 4.516 1 81.31 87 ASP B N 1
ATOM 3700 C CA . ASP B 1 87 ? 21.797 6.875 3.512 1 81.31 87 ASP B CA 1
ATOM 3701 C C . ASP B 1 87 ? 21.781 6.293 2.102 1 81.31 87 ASP B C 1
ATOM 3703 O O . ASP B 1 87 ? 22.797 5.766 1.634 1 81.31 87 ASP B O 1
ATOM 3707 N N . LEU B 1 88 ? 20.625 6.461 1.492 1 76.44 88 LEU B N 1
ATOM 3708 C CA . LEU B 1 88 ? 20.422 5.801 0.205 1 76.44 88 LEU B CA 1
ATOM 3709 C C . LEU B 1 88 ? 21.391 6.363 -0.841 1 76.44 88 LEU B C 1
ATOM 3711 O O . LEU B 1 88 ? 21.688 5.703 -1.837 1 76.44 88 LEU B O 1
ATOM 3715 N N . ASP B 1 89 ? 21.75 7.527 -0.717 1 72.44 89 ASP B N 1
ATOM 3716 C CA . ASP B 1 89 ? 22.641 8.141 -1.689 1 72.44 89 ASP B CA 1
ATOM 3717 C C . ASP B 1 89 ? 24.078 7.656 -1.497 1 72.44 89 ASP B C 1
ATOM 3719 O O . ASP B 1 89 ? 24.922 7.832 -2.379 1 72.44 89 ASP B O 1
ATOM 3723 N N . ASN B 1 90 ? 24.281 7.094 -0.469 1 67.62 90 ASN B N 1
ATOM 3724 C CA . ASN B 1 90 ? 25.641 6.617 -0.18 1 67.62 90 ASN B CA 1
ATOM 3725 C C . ASN B 1 90 ? 25.672 5.102 -0.014 1 67.62 90 ASN B C 1
ATOM 3727 O O . ASN B 1 90 ? 26.422 4.578 0.814 1 67.62 90 ASN B O 1
ATOM 3731 N N . ILE B 1 91 ? 24.688 4.547 -0.681 1 59.75 91 ILE B N 1
ATOM 3732 C CA . ILE B 1 91 ? 24.75 3.088 -0.657 1 59.75 91 ILE B CA 1
ATOM 3733 C C . ILE B 1 91 ? 25.922 2.611 -1.508 1 59.75 91 ILE B C 1
ATOM 3735 O O . ILE B 1 91 ? 26.062 3.014 -2.666 1 59.75 91 ILE B O 1
ATOM 3739 N N . PRO B 1 92 ? 26.969 2.139 -0.891 1 49.69 92 PRO B N 1
ATOM 3740 C CA . PRO B 1 92 ? 28.156 1.722 -1.648 1 49.69 92 PRO B CA 1
ATOM 3741 C C . PRO B 1 92 ? 27.797 0.95 -2.916 1 49.69 92 PRO B C 1
ATOM 3743 O O . PRO B 1 92 ? 26.938 0.071 -2.889 1 49.69 92 PRO B O 1
ATOM 3746 N N . THR B 1 93 ? 27.922 1.624 -4.012 1 42.41 93 THR B N 1
ATOM 3747 C CA . THR B 1 93 ? 27.703 1.039 -5.332 1 42.41 93 THR B CA 1
ATOM 3748 C C . THR B 1 93 ? 28.672 -0.117 -5.574 1 42.41 93 THR B C 1
ATOM 3750 O O . THR B 1 93 ? 29.75 -0.164 -4.977 1 42.41 93 THR B O 1
ATOM 3753 N N . LEU B 1 94 ? 28.203 -1.211 -6.406 1 36.06 94 LEU B N 1
ATOM 3754 C CA . LEU B 1 94 ? 29.078 -2.256 -6.941 1 36.06 94 LEU B CA 1
ATOM 3755 C C . LEU B 1 94 ? 30.281 -1.653 -7.652 1 36.06 94 LEU B C 1
ATOM 3757 O O . LEU B 1 94 ? 30.156 -1.17 -8.781 1 36.06 94 LEU B O 1
ATOM 3761 N N . ASP B 1 95 ? 31.062 -0.834 -7.324 1 35.94 95 ASP B N 1
ATOM 3762 C CA . ASP B 1 95 ? 32.281 -0.786 -8.141 1 35.94 95 ASP B CA 1
ATOM 3763 C C . ASP B 1 95 ? 32.875 -2.18 -8.32 1 35.94 95 ASP B C 1
ATOM 3765 O O . ASP B 1 95 ? 32.844 -2.992 -7.395 1 35.94 95 ASP B O 1
ATOM 3769 N N . GLU B 1 96 ? 33.156 -2.668 -9.609 1 37.44 96 GLU B N 1
ATOM 3770 C CA . GLU B 1 96 ? 33.719 -3.9 -10.164 1 37.44 96 GLU B CA 1
ATOM 3771 C C . GLU B 1 96 ? 34.75 -4.516 -9.219 1 37.44 96 GLU B C 1
ATOM 3773 O O . GLU B 1 96 ? 34.812 -5.738 -9.086 1 37.44 96 GLU B O 1
ATOM 3778 N N . GLU B 1 97 ? 35.938 -3.891 -9.078 1 36.59 97 GLU B N 1
ATOM 3779 C CA . GLU B 1 97 ? 37.156 -4.48 -8.523 1 36.59 97 GLU B CA 1
ATOM 3780 C C . GLU B 1 97 ? 36.969 -4.797 -7.039 1 36.59 97 GLU B C 1
ATOM 3782 O O . GLU B 1 97 ? 37.75 -5.57 -6.473 1 36.59 97 GLU B O 1
ATOM 3787 N N . SER B 1 98 ? 36.75 -3.852 -6.242 1 34.16 98 SER B N 1
ATOM 3788 C CA . SER B 1 98 ? 36.781 -4.082 -4.805 1 34.16 98 SER B CA 1
ATOM 3789 C C . SER B 1 98 ? 35.5 -4.785 -4.324 1 34.16 98 SER B C 1
ATOM 3791 O O . SER B 1 98 ? 34.469 -4.727 -4.988 1 34.16 98 SER B O 1
ATOM 3793 N N . ALA B 1 99 ? 35.375 -5.508 -2.98 1 34.44 99 ALA B N 1
ATOM 3794 C CA . ALA B 1 99 ? 34.5 -6.391 -2.217 1 34.44 99 ALA B CA 1
ATOM 3795 C C . ALA B 1 99 ? 33.062 -5.84 -2.16 1 34.44 99 ALA B C 1
ATOM 3797 O O . ALA B 1 99 ? 32.719 -5.094 -1.239 1 34.44 99 ALA B O 1
ATOM 3798 N N . PRO B 1 100 ? 32.406 -5.172 -3.014 1 41.12 100 PRO B N 1
ATOM 3799 C CA . PRO B 1 100 ? 31.109 -4.48 -3.195 1 41.12 100 PRO B CA 1
ATOM 3800 C C . PRO B 1 100 ? 29.922 -5.297 -2.701 1 41.12 100 PRO B C 1
ATOM 3802 O O . PRO B 1 100 ? 28.984 -4.742 -2.131 1 41.12 100 PRO B O 1
ATOM 3805 N N . ALA B 1 101 ? 29.875 -6.516 -3.146 1 42.94 101 ALA B N 1
ATOM 3806 C CA . ALA B 1 101 ? 28.953 -7.582 -2.746 1 42.94 101 ALA B CA 1
ATOM 3807 C C . ALA B 1 101 ? 28.922 -7.738 -1.228 1 42.94 101 ALA B C 1
ATOM 3809 O O . ALA B 1 101 ? 27.891 -8.078 -0.649 1 42.94 101 ALA B O 1
ATOM 3810 N N . ILE B 1 102 ? 30.125 -7.348 -0.714 1 41.03 102 ILE B N 1
ATOM 3811 C CA . ILE B 1 102 ? 30.234 -7.547 0.727 1 41.03 102 ILE B CA 1
ATOM 3812 C C . ILE B 1 102 ? 29.438 -6.477 1.462 1 41.03 102 ILE B C 1
ATOM 3814 O O . ILE B 1 102 ? 28.703 -6.781 2.398 1 41.03 102 ILE B O 1
ATOM 3818 N N . GLU B 1 103 ? 29.578 -5.113 0.881 1 51.59 103 GLU B N 1
ATOM 3819 C CA . GLU B 1 103 ? 28.922 -4.043 1.621 1 51.59 103 GLU B CA 1
ATOM 3820 C C . GLU B 1 103 ? 27.406 -4.098 1.446 1 51.59 103 GLU B C 1
ATOM 3822 O O . GLU B 1 103 ? 26.656 -3.871 2.398 1 51.59 103 GLU B O 1
ATOM 3827 N N . GLU B 1 104 ? 27.062 -4.422 0.214 1 55.66 104 GLU B N 1
ATOM 3828 C CA . GLU B 1 104 ? 25.641 -4.668 -0.004 1 55.66 104 GLU B CA 1
ATOM 3829 C C . GLU B 1 104 ? 25.141 -5.812 0.873 1 55.66 104 GLU B C 1
ATOM 3831 O O . GLU B 1 104 ? 24.062 -5.711 1.481 1 55.66 104 GLU B O 1
ATOM 3836 N N . ARG B 1 105 ? 26 -6.723 0.901 1 58.12 105 ARG B N 1
ATOM 3837 C CA . ARG B 1 105 ? 25.688 -7.883 1.729 1 58.12 105 ARG B CA 1
ATOM 3838 C C . ARG B 1 105 ? 25.625 -7.5 3.205 1 58.12 105 ARG B C 1
ATOM 3840 O O . ARG B 1 105 ? 24.766 -7.969 3.941 1 58.12 105 ARG B O 1
ATOM 3847 N N . GLU B 1 106 ? 26.469 -6.52 3.33 1 65.31 106 GLU B N 1
ATOM 3848 C CA . GLU B 1 106 ? 26.531 -6.094 4.727 1 65.31 106 GLU B CA 1
ATOM 3849 C C . GLU B 1 106 ? 25.266 -5.324 5.117 1 65.31 106 GLU B C 1
ATOM 3851 O O . GLU B 1 106 ? 24.734 -5.512 6.211 1 65.31 106 GLU B O 1
ATOM 3856 N N . LEU B 1 107 ? 24.734 -4.57 4.059 1 71.06 107 LEU B N 1
ATOM 3857 C CA . LEU B 1 107 ? 23.531 -3.801 4.355 1 71.06 107 LEU B CA 1
ATOM 3858 C C . LEU B 1 107 ? 22.312 -4.715 4.473 1 71.06 107 LEU B C 1
ATOM 3860 O O . LEU B 1 107 ? 21.469 -4.531 5.355 1 71.06 107 LEU B O 1
ATOM 3864 N N . VAL B 1 108 ? 22.297 -5.648 3.625 1 70.81 108 VAL B N 1
ATOM 3865 C CA . VAL B 1 108 ? 21.203 -6.613 3.664 1 70.81 108 VAL B CA 1
ATOM 3866 C C . VAL B 1 108 ? 21.281 -7.426 4.957 1 70.81 108 VAL B C 1
ATOM 3868 O O . VAL B 1 108 ? 20.25 -7.641 5.617 1 70.81 108 VAL B O 1
ATOM 3871 N N . GLU B 1 109 ? 22.469 -7.715 5.34 1 71.88 109 GLU B N 1
ATOM 3872 C CA . GLU B 1 109 ? 22.672 -8.469 6.57 1 71.88 109 GLU B CA 1
ATOM 3873 C C . GLU B 1 109 ? 22.328 -7.625 7.797 1 71.88 109 GLU B C 1
ATOM 3875 O O . GLU B 1 109 ? 21.719 -8.117 8.75 1 71.88 109 GLU B O 1
ATOM 3880 N N . TYR B 1 110 ? 22.672 -6.391 7.668 1 77 110 TYR B N 1
ATOM 3881 C CA . TYR B 1 110 ? 22.359 -5.465 8.75 1 77 110 TYR B CA 1
ATOM 3882 C C . TYR B 1 110 ? 20.844 -5.34 8.945 1 77 110 TYR B C 1
ATOM 3884 O O . TYR B 1 110 ? 20.359 -5.387 10.07 1 77 110 TYR B O 1
ATOM 3892 N N . LEU B 1 111 ? 20.156 -5.281 7.871 1 78.5 111 LEU B N 1
ATOM 3893 C CA . LEU B 1 111 ? 18.703 -5.16 7.949 1 78.5 111 LEU B CA 1
ATOM 3894 C C . LEU B 1 111 ? 18.078 -6.469 8.406 1 78.5 111 LEU B C 1
ATOM 3896 O O . LEU B 1 111 ? 17.078 -6.457 9.133 1 78.5 111 LEU B O 1
ATOM 3900 N N . GLU B 1 112 ? 18.703 -7.531 8.055 1 75.5 112 GLU B N 1
ATOM 3901 C CA . GLU B 1 112 ? 18.234 -8.828 8.523 1 75.5 112 GLU B CA 1
ATOM 3902 C C . GLU B 1 112 ? 18.438 -8.984 10.023 1 75.5 112 GLU B C 1
ATOM 3904 O O . GLU B 1 112 ? 17.547 -9.477 10.727 1 75.5 112 GLU B O 1
ATOM 3909 N N . GLU B 1 113 ? 19.516 -8.531 10.445 1 77.56 113 GLU B N 1
ATOM 3910 C CA . GLU B 1 113 ? 19.812 -8.586 11.875 1 77.56 113 GLU B CA 1
ATOM 3911 C C . GLU B 1 113 ? 18.859 -7.691 12.664 1 77.56 113 GLU B C 1
ATOM 3913 O O . GLU B 1 113 ? 18.391 -8.078 13.734 1 77.56 113 GLU B O 1
ATOM 3918 N N . ASP B 1 114 ? 18.562 -6.562 12.102 1 79.69 114 ASP B N 1
ATOM 3919 C CA . ASP B 1 114 ? 17.609 -5.664 12.75 1 79.69 114 ASP B CA 1
ATOM 3920 C C . ASP B 1 114 ? 16.234 -6.305 12.852 1 79.69 114 ASP B C 1
ATOM 3922 O O . ASP B 1 114 ? 15.547 -6.176 13.875 1 79.69 114 ASP B O 1
ATOM 3926 N N . SER B 1 115 ? 15.867 -6.969 11.852 1 77.19 115 SER B N 1
ATOM 3927 C CA . SER B 1 115 ? 14.586 -7.66 11.836 1 77.19 115 SER B CA 1
ATOM 3928 C C . SER B 1 115 ? 14.547 -8.781 12.875 1 77.19 115 SER B C 1
ATOM 3930 O O . SER B 1 115 ? 13.555 -8.953 13.578 1 77.19 115 SER B O 1
ATOM 3932 N N . LEU B 1 116 ? 15.664 -9.453 12.977 1 76.69 116 LEU B N 1
ATOM 3933 C CA . LEU B 1 116 ? 15.773 -10.523 13.953 1 76.69 116 LEU B CA 1
ATOM 3934 C C . LEU B 1 116 ? 15.742 -9.969 15.375 1 76.69 116 LEU B C 1
ATOM 3936 O O . LEU B 1 116 ? 15.125 -10.562 16.266 1 76.69 116 LEU B O 1
ATOM 3940 N N . ASN B 1 117 ? 16.375 -8.922 15.531 1 80.69 117 ASN B N 1
ATOM 3941 C CA . ASN B 1 117 ? 16.375 -8.273 16.844 1 80.69 117 ASN B CA 1
ATOM 3942 C C . ASN B 1 117 ? 14.969 -7.828 17.25 1 80.69 117 ASN B C 1
ATOM 3944 O O . ASN B 1 117 ? 14.602 -7.934 18.422 1 80.69 117 ASN B O 1
ATOM 3948 N N . LEU B 1 118 ? 14.266 -7.414 16.266 1 81.5 118 LEU B N 1
ATOM 3949 C CA . LEU B 1 118 ? 12.883 -7.016 16.547 1 81.5 118 LEU B CA 1
ATOM 3950 C C . LEU B 1 118 ? 12.047 -8.219 16.969 1 81.5 118 LEU B C 1
ATOM 3952 O O . LEU B 1 118 ? 11.203 -8.109 17.859 1 81.5 118 LEU B O 1
ATOM 3956 N N . GLU B 1 119 ? 12.344 -9.305 16.406 1 76.62 119 GLU B N 1
ATOM 3957 C CA . GLU B 1 119 ? 11.594 -10.508 16.75 1 76.62 119 GLU B CA 1
ATOM 3958 C C . GLU B 1 119 ? 11.961 -10.992 18.156 1 76.62 119 GLU B C 1
ATOM 3960 O O . GLU B 1 119 ? 11.094 -11.422 18.906 1 76.62 119 GLU B O 1
ATOM 3965 N N . LYS B 1 120 ? 13.18 -10.945 18.469 1 76.56 120 LYS B N 1
ATOM 3966 C CA . LYS B 1 120 ? 13.617 -11.297 19.828 1 76.56 120 LYS B CA 1
ATOM 3967 C C . LYS B 1 120 ? 13.016 -10.352 20.859 1 76.56 120 LYS B C 1
ATOM 3969 O O . LYS B 1 120 ? 12.586 -10.789 21.938 1 76.56 120 LYS B O 1
ATOM 3974 N N . PHE B 1 121 ? 13 -9.133 20.453 1 82.38 121 PHE B N 1
ATOM 3975 C CA . PHE B 1 121 ? 12.391 -8.133 21.328 1 82.38 121 PHE B CA 1
ATOM 3976 C C . PHE B 1 121 ? 10.914 -8.422 21.531 1 82.38 121 PHE B C 1
ATOM 3978 O O . PHE B 1 121 ? 10.398 -8.312 22.641 1 82.38 121 PHE B O 1
ATOM 3985 N N . ARG B 1 122 ? 10.227 -8.773 20.469 1 78.75 122 ARG B N 1
ATOM 3986 C CA . ARG B 1 122 ? 8.805 -9.109 20.531 1 78.75 122 ARG B CA 1
ATOM 3987 C C . ARG B 1 122 ? 8.547 -10.195 21.578 1 78.75 122 ARG B C 1
ATOM 3989 O O . ARG B 1 122 ? 7.715 -10.023 22.469 1 78.75 122 ARG B O 1
ATOM 3996 N N . LEU B 1 123 ? 9.281 -11.203 21.516 1 75.25 123 LEU B N 1
ATOM 3997 C CA . LEU B 1 123 ? 9.094 -12.344 22.406 1 75.25 123 LEU B CA 1
ATOM 3998 C C . LEU B 1 123 ? 9.383 -11.969 23.859 1 75.25 123 LEU B C 1
ATOM 4000 O O . LEU B 1 123 ? 8.625 -12.32 24.75 1 75.25 123 LEU B O 1
ATOM 4004 N N . ASN B 1 124 ? 10.406 -11.211 24.016 1 79.31 124 ASN B N 1
ATOM 4005 C CA . ASN B 1 124 ? 10.789 -10.781 25.359 1 79.31 124 ASN B CA 1
ATOM 4006 C C . ASN B 1 124 ? 9.766 -9.82 25.953 1 79.31 124 ASN B C 1
ATOM 4008 O O . ASN B 1 124 ? 9.438 -9.906 27.141 1 79.31 124 ASN B O 1
ATOM 4012 N N . GLU B 1 125 ? 9.305 -8.93 25.094 1 80.12 125 GLU B N 1
ATOM 4013 C CA . GLU B 1 125 ? 8.336 -7.93 25.562 1 80.12 125 GLU B CA 1
ATOM 4014 C C . GLU B 1 125 ? 6.992 -8.57 25.875 1 80.12 125 GLU B C 1
ATOM 4016 O O . GLU B 1 125 ? 6.348 -8.219 26.859 1 80.12 125 GLU B O 1
ATOM 4021 N N . MET B 1 126 ? 6.555 -9.516 25.109 1 74.12 126 MET B N 1
ATOM 4022 C CA . MET B 1 126 ? 5.262 -10.18 25.297 1 74.12 126 MET B CA 1
ATOM 4023 C C . MET B 1 126 ? 5.238 -10.984 26.578 1 74.12 126 MET B C 1
ATOM 4025 O O . MET B 1 126 ? 4.188 -11.125 27.219 1 74.12 126 MET B O 1
ATOM 4029 N N . ASN B 1 127 ? 6.367 -11.367 26.984 1 75.44 127 ASN B N 1
ATOM 4030 C CA . ASN B 1 127 ? 6.477 -12.156 28.203 1 75.44 127 ASN B CA 1
ATOM 4031 C C . ASN B 1 127 ? 6.262 -11.297 29.453 1 75.44 127 ASN B C 1
ATOM 4033 O O . ASN B 1 127 ? 5.984 -11.82 30.531 1 75.44 127 ASN B O 1
ATOM 4037 N N . LYS B 1 128 ? 6.297 -10.039 29.266 1 77.5 128 LYS B N 1
ATOM 4038 C CA . LYS B 1 128 ? 6.199 -9.125 30.406 1 77.5 128 LYS B CA 1
ATOM 4039 C C . LYS B 1 128 ? 4.754 -8.719 30.656 1 77.5 128 LYS B C 1
ATOM 4041 O O . LYS B 1 128 ? 4.43 -8.203 31.734 1 77.5 128 LYS B O 1
ATOM 4046 N N . TRP B 1 129 ? 3.904 -8.992 29.781 1 73.44 129 TRP B N 1
ATOM 4047 C CA . TRP B 1 129 ? 2.586 -8.375 29.859 1 73.44 129 TRP B CA 1
ATOM 4048 C C . TRP B 1 129 ? 1.538 -9.383 30.312 1 73.44 129 TRP B C 1
ATOM 4050 O O . TRP B 1 129 ? 1.638 -10.578 30 1 73.44 129 TRP B O 1
ATOM 4060 N N . ASP B 1 130 ? 0.697 -8.75 31.156 1 73.81 130 ASP B N 1
ATOM 4061 C CA . ASP B 1 130 ? -0.516 -9.469 31.531 1 73.81 130 ASP B CA 1
ATOM 4062 C C . ASP B 1 130 ? -1.58 -9.352 30.438 1 73.81 130 ASP B C 1
ATOM 4064 O O . ASP B 1 130 ? -2.055 -8.25 30.141 1 73.81 130 ASP B O 1
ATOM 4068 N N . TYR B 1 131 ? -1.951 -10.422 29.859 1 67.31 131 TYR B N 1
ATOM 4069 C CA . TYR B 1 131 ? -2.811 -10.445 28.688 1 67.31 131 TYR B CA 1
ATOM 4070 C C . TYR B 1 131 ? -4.152 -9.789 28.969 1 67.31 131 TYR B C 1
ATOM 4072 O O . TYR B 1 131 ? -4.762 -9.188 28.078 1 67.31 131 TYR B O 1
ATOM 4080 N N . GLU B 1 132 ? -4.645 -9.969 30.219 1 69.94 132 GLU B N 1
ATOM 4081 C CA . GLU B 1 132 ? -5.93 -9.375 30.562 1 69.94 132 GLU B CA 1
ATOM 4082 C C . GLU B 1 132 ? -5.785 -7.883 30.859 1 69.94 132 GLU B C 1
ATOM 4084 O O . GLU B 1 132 ? -6.516 -7.062 30.297 1 69.94 132 GLU B O 1
ATOM 4089 N N . LYS B 1 133 ? -4.809 -7.527 31.594 1 75.62 133 LYS B N 1
ATOM 4090 C CA . LYS B 1 133 ? -4.652 -6.148 32.062 1 75.62 133 LYS B CA 1
ATOM 4091 C C . LYS B 1 133 ? -4.027 -5.277 30.969 1 75.62 133 LYS B C 1
ATOM 4093 O O . LYS B 1 133 ? -4.297 -4.074 30.906 1 75.62 133 LYS B O 1
ATOM 4098 N N . ASP B 1 134 ? -3.262 -5.938 30.141 1 75.75 134 ASP B N 1
ATOM 4099 C CA . ASP B 1 134 ? -2.506 -5.16 29.156 1 75.75 134 ASP B CA 1
ATOM 4100 C C . ASP B 1 134 ? -2.975 -5.457 27.734 1 75.75 134 ASP B C 1
ATOM 4102 O O . ASP B 1 134 ? -2.195 -5.363 26.781 1 75.75 134 ASP B O 1
ATOM 4106 N N . ALA B 1 135 ? -4.168 -5.773 27.656 1 71.56 135 ALA B N 1
ATOM 4107 C CA . ALA B 1 135 ? -4.707 -6.25 26.391 1 71.56 135 ALA B CA 1
ATOM 4108 C C . ALA B 1 135 ? -4.492 -5.223 25.281 1 71.56 135 ALA B C 1
ATOM 4110 O O . ALA B 1 135 ? -4 -5.559 24.203 1 71.56 135 ALA B O 1
ATOM 4111 N N . LEU B 1 136 ? -4.762 -3.967 25.547 1 73.69 136 LEU B N 1
ATOM 4112 C CA . LEU B 1 136 ? -4.625 -2.916 24.547 1 73.69 136 LEU B CA 1
ATOM 4113 C C . LEU B 1 136 ? -3.166 -2.738 24.141 1 73.69 136 LEU B C 1
ATOM 4115 O O . LEU B 1 136 ? -2.855 -2.645 22.953 1 73.69 136 LEU B O 1
ATOM 4119 N N . LYS B 1 137 ? -2.381 -2.719 25.094 1 78.56 137 LYS B N 1
ATOM 4120 C CA . LYS B 1 137 ? -0.954 -2.562 24.828 1 78.56 137 LYS B CA 1
ATOM 4121 C C . LYS B 1 137 ? -0.427 -3.711 23.969 1 78.56 137 LYS B C 1
ATOM 4123 O O . LYS B 1 137 ? 0.374 -3.496 23.047 1 78.56 137 LYS B O 1
ATOM 4128 N N . LEU B 1 138 ? -0.936 -4.824 24.266 1 77.88 138 LEU B N 1
ATOM 4129 C CA . LEU B 1 138 ? -0.498 -6.008 23.547 1 77.88 138 LEU B CA 1
ATOM 4130 C C . LEU B 1 138 ? -0.94 -5.941 22.078 1 77.88 138 LEU B C 1
ATOM 4132 O O . LEU B 1 138 ? -0.168 -6.273 21.188 1 77.88 138 LEU B O 1
ATOM 4136 N N . VAL B 1 139 ? -2.125 -5.484 21.875 1 77.31 139 VAL B N 1
ATOM 4137 C CA . VAL B 1 139 ? -2.66 -5.367 20.531 1 77.31 139 VAL B CA 1
ATOM 4138 C C . VAL B 1 139 ? -1.854 -4.336 19.734 1 77.31 139 VAL B C 1
ATOM 4140 O O . VAL B 1 139 ? -1.41 -4.605 18.625 1 77.31 139 VAL B O 1
ATOM 4143 N N . LEU B 1 140 ? -1.631 -3.225 20.359 1 82.38 140 LEU B N 1
ATOM 4144 C CA . LEU B 1 140 ? -0.905 -2.148 19.703 1 82.38 140 LEU B CA 1
ATOM 4145 C C . LEU B 1 140 ? 0.549 -2.539 19.469 1 82.38 140 LEU B C 1
ATOM 4147 O O . LEU B 1 140 ? 1.119 -2.217 18.422 1 82.38 140 LEU B O 1
ATOM 4151 N N . PHE B 1 141 ? 1.032 -3.23 20.422 1 86.31 141 PHE B N 1
ATOM 4152 C CA . PHE B 1 141 ? 2.41 -3.688 20.297 1 86.31 141 PHE B CA 1
ATOM 4153 C C . PHE B 1 141 ? 2.555 -4.652 19.125 1 86.31 141 PHE B C 1
ATOM 4155 O O . PHE B 1 141 ? 3.492 -4.539 18.328 1 86.31 141 PHE B O 1
ATOM 4162 N N . SER B 1 142 ? 1.703 -5.539 18.984 1 80.19 142 SER B N 1
ATOM 4163 C CA . SER B 1 142 ? 1.725 -6.496 17.891 1 80.19 142 SER B CA 1
ATOM 4164 C C . SER B 1 142 ? 1.603 -5.793 16.531 1 80.19 142 SER B C 1
ATOM 4166 O O . SER B 1 142 ? 2.277 -6.164 15.57 1 80.19 142 SER B O 1
ATOM 4168 N N . GLU B 1 143 ? 0.774 -4.832 16.5 1 83.62 143 GLU B N 1
ATOM 4169 C CA . GLU B 1 143 ? 0.608 -4.055 15.281 1 83.62 143 GLU B CA 1
ATOM 4170 C C . GLU B 1 143 ? 1.877 -3.279 14.945 1 83.62 143 GLU B C 1
ATOM 4172 O O . GLU B 1 143 ? 2.303 -3.248 13.789 1 83.62 143 GLU B O 1
ATOM 4177 N N . TRP B 1 144 ? 2.396 -2.711 15.961 1 89 144 TRP B N 1
ATOM 4178 C CA . TRP B 1 144 ? 3.607 -1.922 15.773 1 89 144 TRP B CA 1
ATOM 4179 C C . TRP B 1 144 ? 4.75 -2.793 15.258 1 89 144 TRP B C 1
ATOM 4181 O O . TRP B 1 144 ? 5.414 -2.445 14.281 1 89 144 TRP B O 1
ATOM 4191 N N . ILE B 1 145 ? 4.965 -3.924 15.859 1 87.88 145 ILE B N 1
ATOM 4192 C CA . ILE B 1 145 ? 6.074 -4.801 15.5 1 87.88 145 ILE B CA 1
ATOM 4193 C C . ILE B 1 145 ? 5.883 -5.309 14.07 1 87.88 145 ILE B C 1
ATOM 4195 O O . ILE B 1 145 ? 6.848 -5.398 13.305 1 87.88 145 ILE B O 1
ATOM 4199 N N . SER B 1 146 ? 4.715 -5.684 13.766 1 83.94 146 SER B N 1
ATOM 4200 C CA . SER B 1 146 ? 4.418 -6.156 12.414 1 83.94 146 SER B CA 1
ATOM 4201 C C . SER B 1 146 ? 4.715 -5.082 11.375 1 83.94 146 SER B C 1
ATOM 4203 O O . SER B 1 146 ? 5.309 -5.367 10.336 1 83.94 146 SER B O 1
ATOM 4205 N N . SER B 1 147 ? 4.301 -3.916 11.672 1 88.5 147 SER B N 1
ATOM 4206 C CA . SER B 1 147 ? 4.523 -2.805 10.75 1 88.5 147 SER B CA 1
ATOM 4207 C C . SER B 1 147 ? 6.008 -2.492 10.609 1 88.5 147 SER B C 1
ATOM 4209 O O . SER B 1 147 ? 6.496 -2.266 9.5 1 88.5 147 SER B O 1
ATOM 4211 N N . ALA B 1 148 ? 6.684 -2.488 11.727 1 90.69 148 ALA B N 1
ATOM 4212 C CA . ALA B 1 148 ? 8.117 -2.205 11.719 1 90.69 148 ALA B CA 1
ATOM 4213 C C . ALA B 1 148 ? 8.883 -3.256 10.922 1 90.69 148 ALA B C 1
ATOM 4215 O O . ALA B 1 148 ? 9.742 -2.92 10.102 1 90.69 148 ALA B O 1
ATOM 4216 N N . LYS B 1 149 ? 8.562 -4.453 11.086 1 86.12 149 LYS B N 1
ATOM 4217 C CA . LYS B 1 149 ? 9.211 -5.543 10.359 1 86.12 149 LYS B CA 1
ATOM 4218 C C . LYS B 1 149 ? 8.977 -5.426 8.859 1 86.12 149 LYS B C 1
ATOM 4220 O O . LYS B 1 149 ? 9.898 -5.617 8.062 1 86.12 149 LYS B O 1
ATOM 4225 N N . LYS B 1 150 ? 7.781 -5.199 8.555 1 85.5 150 LYS B N 1
ATOM 4226 C CA . LYS B 1 150 ? 7.449 -5.055 7.137 1 85.5 150 LYS B CA 1
ATOM 4227 C C . LYS B 1 150 ? 8.211 -3.895 6.508 1 85.5 150 LYS B C 1
ATOM 4229 O O . LYS B 1 150 ? 8.633 -3.975 5.352 1 85.5 150 LYS B O 1
ATOM 4234 N N . PHE B 1 151 ? 8.383 -2.795 7.199 1 90.38 151 PHE B N 1
ATOM 4235 C CA . PHE B 1 151 ? 9.148 -1.646 6.73 1 90.38 151 PHE B CA 1
ATOM 4236 C C . PHE B 1 151 ? 10.602 -2.033 6.477 1 90.38 151 PHE B C 1
ATOM 4238 O O . PHE B 1 151 ? 11.164 -1.709 5.426 1 90.38 151 PHE B O 1
ATOM 4245 N N . ILE B 1 152 ? 11.156 -2.793 7.383 1 88 152 ILE B N 1
ATOM 4246 C CA . ILE B 1 152 ? 12.539 -3.24 7.262 1 88 152 ILE B CA 1
ATOM 4247 C C . ILE B 1 152 ? 12.672 -4.184 6.066 1 88 152 ILE B C 1
ATOM 4249 O O . ILE B 1 152 ? 13.609 -4.062 5.273 1 88 152 ILE B O 1
ATOM 4253 N N . GLU B 1 153 ? 11.742 -5.059 6.012 1 82.06 153 GLU B N 1
ATOM 4254 C CA . GLU B 1 153 ? 11.781 -6.031 4.922 1 82.06 153 GLU B CA 1
ATOM 4255 C C . GLU B 1 153 ? 11.68 -5.348 3.564 1 82.06 153 GLU B C 1
ATOM 4257 O O . GLU B 1 153 ? 12.406 -5.695 2.631 1 82.06 153 GLU B O 1
ATOM 4262 N N . LEU B 1 154 ? 10.797 -4.398 3.432 1 83.56 154 LEU B N 1
ATOM 4263 C CA . LEU B 1 154 ? 10.641 -3.676 2.174 1 83.56 154 LEU B CA 1
ATOM 4264 C C . LEU B 1 154 ? 11.891 -2.854 1.863 1 83.56 154 LEU B C 1
ATOM 4266 O O . LEU B 1 154 ? 12.273 -2.715 0.699 1 83.56 154 LEU B O 1
ATOM 4270 N N . THR B 1 155 ? 12.43 -2.301 2.861 1 84.5 155 THR B N 1
ATOM 4271 C CA . THR B 1 155 ? 13.672 -1.567 2.684 1 84.5 155 THR B CA 1
ATOM 4272 C C . THR B 1 155 ? 14.773 -2.484 2.145 1 84.5 155 THR B C 1
ATOM 4274 O O . THR B 1 155 ? 15.484 -2.121 1.21 1 84.5 155 THR B O 1
ATOM 4277 N N . ARG B 1 156 ? 14.836 -3.611 2.66 1 80.06 156 ARG B N 1
ATOM 4278 C CA . ARG B 1 156 ? 15.797 -4.605 2.199 1 80.06 156 ARG B CA 1
ATOM 4279 C C . ARG B 1 156 ? 15.57 -4.953 0.732 1 80.06 156 ARG B C 1
ATOM 4281 O O . ARG B 1 156 ? 16.516 -5.02 -0.051 1 80.06 156 ARG B O 1
ATOM 4288 N N . ILE B 1 157 ? 14.375 -5.203 0.425 1 74.38 157 ILE B N 1
ATOM 4289 C CA . ILE B 1 157 ? 14.023 -5.559 -0.944 1 74.38 157 ILE B CA 1
ATOM 4290 C C . ILE B 1 157 ? 14.383 -4.414 -1.887 1 74.38 157 ILE B C 1
ATOM 4292 O O . ILE B 1 157 ? 14.93 -4.645 -2.969 1 74.38 157 ILE B O 1
ATOM 4296 N N . MET B 1 158 ? 14.023 -3.225 -1.506 1 77.19 158 MET B N 1
ATOM 4297 C CA . MET B 1 158 ? 14.344 -2.055 -2.32 1 77.19 158 MET B CA 1
ATOM 4298 C C . MET B 1 158 ? 15.844 -1.957 -2.578 1 77.19 158 MET B C 1
ATOM 4300 O O . MET B 1 158 ? 16.266 -1.69 -3.703 1 77.19 158 MET B O 1
ATOM 4304 N N . ILE B 1 159 ? 16.594 -2.191 -1.574 1 75.62 159 ILE B N 1
ATOM 4305 C CA . ILE B 1 159 ? 18.047 -2.141 -1.694 1 75.62 159 ILE B CA 1
ATOM 4306 C C . ILE B 1 159 ? 18.531 -3.244 -2.635 1 75.62 159 ILE B C 1
ATOM 4308 O O . ILE B 1 159 ? 19.359 -3.002 -3.518 1 75.62 159 ILE B O 1
ATOM 4312 N N . THR B 1 160 ? 18.016 -4.367 -2.412 1 68.81 160 THR B N 1
ATOM 4313 C CA . THR B 1 160 ? 18.391 -5.5 -3.252 1 68.81 160 THR B CA 1
ATOM 4314 C C . THR B 1 160 ? 18.031 -5.23 -4.711 1 68.81 160 THR B C 1
ATOM 4316 O O . THR B 1 160 ? 18.828 -5.508 -5.609 1 68.81 160 THR B O 1
ATOM 4319 N N . GLN B 1 161 ? 16.859 -4.766 -4.938 1 65.75 161 GLN B N 1
ATOM 4320 C CA . GLN B 1 161 ? 16.422 -4.445 -6.293 1 65.75 161 GLN B CA 1
ATOM 4321 C C . GLN B 1 161 ? 17.297 -3.359 -6.91 1 65.75 161 GLN B C 1
ATOM 4323 O O . GLN B 1 161 ? 17.594 -3.391 -8.109 1 65.75 161 GLN B O 1
ATOM 4328 N N . SER B 1 162 ? 17.609 -2.434 -6.199 1 62.88 162 SER B N 1
ATOM 4329 C CA . SER B 1 162 ? 18.484 -1.366 -6.668 1 62.88 162 SER B CA 1
ATOM 4330 C C . SER B 1 162 ? 19.828 -1.917 -7.113 1 62.88 162 SER B C 1
ATOM 4332 O O . SER B 1 162 ? 20.406 -1.46 -8.109 1 62.88 162 SER B O 1
ATOM 4334 N N . ILE B 1 163 ? 20.172 -2.891 -6.41 1 60.44 163 ILE B N 1
ATOM 4335 C CA . ILE B 1 163 ? 21.438 -3.529 -6.723 1 60.44 163 ILE B CA 1
ATOM 4336 C C . ILE B 1 163 ? 21.312 -4.367 -7.988 1 60.44 163 ILE B C 1
ATOM 4338 O O . ILE B 1 163 ? 22.156 -4.293 -8.883 1 60.44 163 ILE B O 1
ATOM 4342 N N . LEU B 1 164 ? 20.281 -5.133 -8.055 1 56.84 164 LEU B N 1
ATOM 4343 C CA . LEU B 1 164 ? 20.047 -6.02 -9.188 1 56.84 164 LEU B CA 1
ATOM 4344 C C . LEU B 1 164 ? 19.828 -5.219 -10.469 1 56.84 164 LEU B C 1
ATOM 4346 O O . LEU B 1 164 ? 20.297 -5.621 -11.539 1 56.84 164 LEU B O 1
ATOM 4350 N N . SER B 1 165 ? 19.109 -4.238 -10.461 1 55.81 165 SER B N 1
ATOM 4351 C CA . SER B 1 165 ? 18.875 -3.393 -11.625 1 55.81 165 SER B CA 1
ATOM 4352 C C . SER B 1 165 ? 20.188 -2.854 -12.188 1 55.81 165 SER B C 1
ATOM 4354 O O . SER B 1 165 ? 20.344 -2.732 -13.406 1 55.81 165 SER B O 1
ATOM 4356 N N . LYS B 1 166 ? 21 -2.562 -11.391 1 55.62 166 LYS B N 1
ATOM 4357 C CA . LYS B 1 166 ? 22.312 -2.096 -11.836 1 55.62 166 LYS B CA 1
ATOM 4358 C C . LYS B 1 166 ? 23.078 -3.209 -12.547 1 55.62 166 LYS B C 1
ATOM 4360 O O . LYS B 1 166 ? 23.859 -2.945 -13.469 1 55.62 166 LYS B O 1
ATOM 4365 N N . MET B 1 167 ? 22.766 -4.336 -12.008 1 48.22 167 MET B N 1
ATOM 4366 C CA . MET B 1 167 ? 23.453 -5.48 -12.602 1 48.22 167 MET B CA 1
ATOM 4367 C C . MET B 1 167 ? 22.875 -5.797 -13.984 1 48.22 167 MET B C 1
ATOM 4369 O O . MET B 1 167 ? 23.609 -6.234 -14.875 1 48.22 167 MET B O 1
ATOM 4373 N N . GLU B 1 168 ? 21.625 -5.805 -14.039 1 48.22 168 GLU B N 1
ATOM 4374 C CA . GLU B 1 168 ? 20.984 -6.109 -15.312 1 48.22 168 GLU B CA 1
ATOM 4375 C C . GLU B 1 168 ? 21.297 -5.047 -16.359 1 48.22 168 GLU B C 1
ATOM 4377 O O . GLU B 1 168 ? 21.344 -5.336 -17.562 1 48.22 168 GLU B O 1
ATOM 4382 N N . ASN B 1 169 ? 21.203 -3.807 -15.883 1 46.28 169 ASN B N 1
ATOM 4383 C CA . ASN B 1 169 ? 21.5 -2.756 -16.844 1 46.28 169 ASN B CA 1
ATOM 4384 C C . ASN B 1 169 ? 23 -2.705 -17.172 1 46.28 169 ASN B C 1
ATOM 4386 O O . ASN B 1 169 ? 23.812 -2.33 -16.312 1 46.28 169 ASN B O 1
ATOM 4390 N N . HIS B 1 170 ? 23.359 -3.658 -17.906 1 42.31 170 HIS B N 1
ATOM 4391 C CA . HIS B 1 170 ? 24.719 -3.787 -18.422 1 42.31 170 HIS B CA 1
ATOM 4392 C C . HIS B 1 170 ? 25.266 -2.443 -18.906 1 42.31 170 HIS B C 1
ATOM 4394 O O . HIS B 1 170 ? 26.406 -2.346 -19.328 1 42.31 170 HIS B O 1
ATOM 4400 N N . GLU B 1 171 ? 24.438 -1.566 -19.422 1 40.12 171 GLU B N 1
ATOM 4401 C CA . GLU B 1 171 ? 25.156 -0.425 -19.984 1 40.12 171 GLU B CA 1
ATOM 4402 C C . GLU B 1 171 ? 25.75 0.444 -18.875 1 40.12 171 GLU B C 1
ATOM 4404 O O . GLU B 1 171 ? 25.125 0.672 -17.844 1 40.12 171 GLU B O 1
ATOM 4409 N N . PRO B 1 172 ? 27.094 0.549 -18.891 1 41.31 172 PRO B N 1
ATOM 4410 C CA . PRO B 1 172 ? 27.75 1.455 -17.953 1 41.31 172 PRO B CA 1
ATOM 4411 C C . PRO B 1 172 ? 26.938 2.717 -17.672 1 41.31 172 PRO B C 1
ATOM 4413 O O . PRO B 1 172 ? 26.375 3.307 -18.594 1 41.31 172 PRO B O 1
ATOM 4416 N N . PRO B 1 173 ? 26.438 2.777 -16.406 1 39.53 173 PRO B N 1
ATOM 4417 C CA . PRO B 1 173 ? 25.734 4.055 -16.188 1 39.53 173 PRO B CA 1
ATOM 4418 C C . PRO B 1 173 ? 26.469 5.23 -16.828 1 39.53 173 PRO B C 1
ATOM 4420 O O . PRO B 1 173 ? 27.672 5.402 -16.625 1 39.53 173 PRO B O 1
ATOM 4423 N N . LYS B 1 174 ? 26.266 5.512 -18.016 1 36.94 174 LYS B N 1
ATOM 4424 C CA . LYS B 1 174 ? 27.016 6.66 -18.531 1 36.94 174 LYS B CA 1
ATOM 4425 C C . LYS B 1 174 ? 27.203 7.715 -17.438 1 36.94 174 LYS B C 1
ATOM 4427 O O . LYS B 1 174 ? 28.219 8.422 -17.422 1 36.94 174 LYS B O 1
ATOM 4432 N N . SER B 1 175 ? 26.25 8.672 -17.203 1 34.72 175 SER B N 1
ATOM 4433 C CA . SER B 1 175 ? 26.406 9.797 -16.297 1 34.72 175 SER B CA 1
ATOM 4434 C C . SER B 1 175 ? 26.125 9.383 -14.852 1 34.72 175 SER B C 1
ATOM 4436 O O . SER B 1 175 ? 25.453 8.383 -14.609 1 34.72 175 SER B O 1
ATOM 4438 N N . LYS B 1 176 ? 26.953 9.891 -13.914 1 37.88 176 LYS B N 1
ATOM 4439 C CA . LYS B 1 176 ? 26.766 9.859 -12.469 1 37.88 176 LYS B CA 1
ATOM 4440 C C . LYS B 1 176 ? 25.281 9.75 -12.109 1 37.88 176 LYS B C 1
ATOM 4442 O O . LYS B 1 176 ? 24.641 10.758 -11.797 1 37.88 176 LYS B O 1
ATOM 4447 N N . THR B 1 177 ? 24.484 9.141 -12.82 1 39.41 177 THR B N 1
ATOM 4448 C CA . THR B 1 177 ? 23.047 9.188 -12.586 1 39.41 177 THR B CA 1
ATOM 4449 C C . THR B 1 177 ? 22.703 8.617 -11.211 1 39.41 177 THR B C 1
ATOM 4451 O O . THR B 1 177 ? 23.344 7.676 -10.75 1 39.41 177 THR B O 1
ATOM 4454 N N . VAL B 1 178 ? 21.875 9.383 -10.461 1 41 178 VAL B N 1
ATOM 4455 C CA . VAL B 1 178 ? 21.359 9.211 -9.109 1 41 178 VAL B CA 1
ATOM 4456 C C . VAL B 1 178 ? 21.062 7.738 -8.844 1 41 178 VAL B C 1
ATOM 4458 O O . VAL B 1 178 ? 20.469 7.055 -9.695 1 41 178 VAL B O 1
ATOM 4461 N N . ALA B 1 179 ? 21.844 7.32 -7.922 1 43.28 179 ALA B N 1
ATOM 4462 C CA . ALA B 1 179 ? 21.578 6 -7.363 1 43.28 179 ALA B CA 1
ATOM 4463 C C . ALA B 1 179 ? 20.062 5.758 -7.23 1 43.28 179 ALA B C 1
ATOM 4465 O O . ALA B 1 179 ? 19.328 6.645 -6.793 1 43.28 179 ALA B O 1
ATOM 4466 N N . ASN B 1 180 ? 19.531 4.66 -7.832 1 49.06 180 ASN B N 1
ATOM 4467 C CA . ASN B 1 180 ? 18.141 4.195 -7.742 1 49.06 180 ASN B CA 1
ATOM 4468 C C . ASN B 1 180 ? 17.266 4.855 -8.797 1 49.06 180 ASN B C 1
ATOM 4470 O O . ASN B 1 180 ? 16.062 5.031 -8.578 1 49.06 180 ASN B O 1
ATOM 4474 N N . GLN B 1 181 ? 17.875 5.527 -9.711 1 53.56 181 GLN B N 1
ATOM 4475 C CA . GLN B 1 181 ? 17.125 6.16 -10.797 1 53.56 181 GLN B CA 1
ATOM 4476 C C . GLN B 1 181 ? 16.156 5.18 -11.445 1 53.56 181 GLN B C 1
ATOM 4478 O O . GLN B 1 181 ? 15.117 5.586 -11.977 1 53.56 181 GLN B O 1
ATOM 4483 N N . ASP B 1 182 ? 16.531 3.99 -11.172 1 53.25 182 ASP B N 1
ATOM 4484 C CA . ASP B 1 182 ? 15.719 3.006 -11.875 1 53.25 182 ASP B CA 1
ATOM 4485 C C . ASP B 1 182 ? 14.578 2.5 -10.992 1 53.25 182 ASP B C 1
ATOM 4487 O O . ASP B 1 182 ? 13.734 1.726 -11.438 1 53.25 182 ASP B O 1
ATOM 4491 N N . VAL B 1 183 ? 14.711 3.109 -9.789 1 63 183 VAL B N 1
ATOM 4492 C CA . VAL B 1 183 ? 13.617 2.699 -8.914 1 63 183 VAL B CA 1
ATOM 4493 C C . VAL B 1 183 ? 12.398 3.584 -9.164 1 63 183 VAL B C 1
ATOM 4495 O O . VAL B 1 183 ? 12.5 4.812 -9.133 1 63 183 VAL B O 1
ATOM 4498 N N . GLY B 1 184 ? 11.344 2.984 -9.469 1 67.38 184 GLY B N 1
ATOM 4499 C CA . GLY B 1 184 ? 10.125 3.713 -9.789 1 67.38 184 GLY B CA 1
ATOM 4500 C C . GLY B 1 184 ? 9.5 4.383 -8.578 1 67.38 184 GLY B C 1
ATOM 4501 O O . GLY B 1 184 ? 9.773 3.996 -7.438 1 67.38 184 GLY B O 1
ATOM 4502 N N . GLU B 1 185 ? 8.734 5.367 -8.797 1 74.62 185 GLU B N 1
ATOM 4503 C CA . GLU B 1 185 ? 8.039 6.137 -7.77 1 74.62 185 GLU B CA 1
ATOM 4504 C C . GLU B 1 185 ? 7.188 5.238 -6.883 1 74.62 185 GLU B C 1
ATOM 4506 O O . GLU B 1 185 ? 7.023 5.504 -5.691 1 74.62 185 GLU B O 1
ATOM 4511 N N . ASN B 1 186 ? 6.828 4.172 -7.387 1 74.38 186 ASN B N 1
ATOM 4512 C CA . ASN B 1 186 ? 5.906 3.291 -6.68 1 74.38 186 ASN B CA 1
ATOM 4513 C C . ASN B 1 186 ? 6.59 2.596 -5.504 1 74.38 186 ASN B C 1
ATOM 4515 O O . ASN B 1 186 ? 5.953 2.33 -4.48 1 74.38 186 ASN B O 1
ATOM 4519 N N . ILE B 1 187 ? 7.801 2.309 -5.703 1 78.38 187 ILE B N 1
ATOM 4520 C CA . ILE B 1 187 ? 8.523 1.65 -4.621 1 78.38 187 ILE B CA 1
ATOM 4521 C C . ILE B 1 187 ? 8.625 2.586 -3.42 1 78.38 187 ILE B C 1
ATOM 4523 O O . ILE B 1 187 ? 8.453 2.158 -2.277 1 78.38 187 ILE B O 1
ATOM 4527 N N . PHE B 1 188 ? 8.805 3.82 -3.73 1 83.44 188 PHE B N 1
ATOM 4528 C CA . PHE B 1 188 ? 8.914 4.789 -2.646 1 83.44 188 PHE B CA 1
ATOM 4529 C C . PHE B 1 188 ? 7.555 5.027 -1.999 1 83.44 188 PHE B C 1
ATOM 4531 O O . PHE B 1 188 ? 7.469 5.246 -0.789 1 83.44 188 PHE B O 1
ATOM 4538 N N . SER B 1 189 ? 6.543 4.953 -2.756 1 84.56 189 SER B N 1
ATOM 4539 C CA . SER B 1 189 ? 5.191 5.035 -2.211 1 84.56 189 SER B CA 1
ATOM 4540 C C . SER B 1 189 ? 4.914 3.881 -1.252 1 84.56 189 SER B C 1
ATOM 4542 O O . SER B 1 189 ? 4.336 4.082 -0.18 1 84.56 189 SER B O 1
ATOM 4544 N N . ASP B 1 190 ? 5.402 2.748 -1.601 1 83.19 190 ASP B N 1
ATOM 4545 C CA . ASP B 1 190 ? 5.207 1.573 -0.756 1 83.19 190 ASP B CA 1
ATOM 4546 C C . ASP B 1 190 ? 5.992 1.696 0.547 1 83.19 190 ASP B C 1
ATOM 4548 O O . ASP B 1 190 ? 5.477 1.387 1.622 1 83.19 190 ASP B O 1
ATOM 4552 N N . ILE B 1 191 ? 7.152 2.125 0.369 1 88.94 191 ILE B N 1
ATOM 4553 C CA . ILE B 1 191 ? 8.016 2.285 1.535 1 88.94 191 ILE B CA 1
ATOM 4554 C C . ILE B 1 191 ? 7.402 3.311 2.49 1 88.94 191 ILE B C 1
ATOM 4556 O O . ILE B 1 191 ? 7.328 3.074 3.699 1 88.94 191 ILE B O 1
ATOM 4560 N N . PHE B 1 192 ? 6.922 4.34 1.933 1 91.31 192 PHE B N 1
ATOM 4561 C CA . PHE B 1 192 ? 6.32 5.375 2.762 1 91.31 192 PHE B CA 1
ATOM 4562 C C . PHE B 1 192 ? 5.062 4.859 3.445 1 91.31 192 PHE B C 1
ATOM 4564 O O . PHE B 1 192 ? 4.828 5.137 4.625 1 91.31 192 PHE B O 1
ATOM 4571 N N . THR B 1 193 ? 4.293 4.152 2.758 1 88.94 193 THR B N 1
ATOM 4572 C CA . THR B 1 193 ? 3.066 3.582 3.299 1 88.94 193 THR B CA 1
ATOM 4573 C C . THR B 1 193 ? 3.371 2.662 4.477 1 88.94 193 THR B C 1
ATOM 4575 O O . THR B 1 193 ? 2.721 2.748 5.523 1 88.94 193 THR B O 1
ATOM 4578 N N . ARG B 1 194 ? 4.344 1.833 4.277 1 89.81 194 ARG B N 1
ATOM 4579 C CA . ARG B 1 194 ? 4.715 0.926 5.359 1 89.81 194 ARG B CA 1
ATOM 4580 C C . ARG B 1 194 ? 5.301 1.693 6.539 1 89.81 194 ARG B C 1
ATOM 4582 O O . ARG B 1 194 ? 5.066 1.338 7.695 1 89.81 194 ARG B O 1
ATOM 4589 N N . PHE B 1 195 ? 6.047 2.709 6.293 1 94.81 195 PHE B N 1
ATOM 4590 C CA . PHE B 1 195 ? 6.613 3.562 7.328 1 94.81 195 PHE B CA 1
ATOM 4591 C C . PHE B 1 195 ? 5.516 4.203 8.164 1 94.81 195 PHE B C 1
ATOM 4593 O O . PHE B 1 195 ? 5.57 4.176 9.398 1 94.81 195 PHE B O 1
ATOM 4600 N N . THR B 1 196 ? 4.52 4.73 7.547 1 93.5 196 THR B N 1
ATOM 4601 C CA . THR B 1 196 ? 3.486 5.453 8.281 1 93.5 196 THR B CA 1
ATOM 4602 C C . THR B 1 196 ? 2.646 4.492 9.125 1 93.5 196 THR B C 1
ATOM 4604 O O . THR B 1 196 ? 2.125 4.875 10.172 1 93.5 196 THR B O 1
ATOM 4607 N N . GLU B 1 197 ? 2.6 3.25 8.711 1 90.25 197 GLU B N 1
ATOM 4608 C CA . GLU B 1 197 ? 1.842 2.26 9.477 1 90.25 197 GLU B CA 1
ATOM 4609 C C . GLU B 1 197 ? 2.465 2.021 10.844 1 90.25 197 GLU B C 1
ATOM 4611 O O . GLU B 1 197 ? 1.774 1.624 11.789 1 90.25 197 GLU B O 1
ATOM 4616 N N . ILE B 1 198 ? 3.721 2.24 10.969 1 93 198 ILE B N 1
ATOM 4617 C CA . ILE B 1 198 ? 4.395 2.15 12.258 1 93 198 ILE B CA 1
ATOM 4618 C C . ILE B 1 198 ? 3.75 3.119 13.242 1 93 198 ILE B C 1
ATOM 4620 O O . ILE B 1 198 ? 3.721 2.857 14.453 1 93 198 ILE B O 1
ATOM 4624 N N . PHE B 1 199 ? 3.229 4.148 12.703 1 92.38 199 PHE B N 1
ATOM 4625 C CA . PHE B 1 199 ? 2.648 5.199 13.531 1 92.38 199 PHE B CA 1
ATOM 4626 C C . PHE B 1 199 ? 1.128 5.102 13.547 1 92.38 199 PHE B C 1
ATOM 4628 O O . PHE B 1 199 ? 0.44 6.078 13.844 1 92.38 199 PHE B O 1
ATOM 4635 N N . PHE B 1 200 ? 0.595 3.941 13.078 1 88 200 PHE B N 1
ATOM 4636 C CA . PHE B 1 200 ? -0.809 3.551 13.125 1 88 200 PHE B CA 1
ATOM 4637 C C . PHE B 1 200 ? -1.635 4.387 12.156 1 88 200 PHE B C 1
ATOM 4639 O O . PHE B 1 200 ? -2.805 4.676 12.414 1 88 200 PHE B O 1
ATOM 4646 N N . LEU B 1 201 ? -0.97 4.918 11.195 1 88.25 201 LEU B N 1
ATOM 4647 C CA . LEU B 1 201 ? -1.688 5.547 10.086 1 88.25 201 LEU B CA 1
ATOM 4648 C C . LEU B 1 201 ? -2.127 4.504 9.062 1 88.25 201 LEU B C 1
ATOM 4650 O O . LEU B 1 201 ? -1.376 3.578 8.75 1 88.25 201 LEU B O 1
ATOM 4654 N N . LEU B 1 202 ? -3.316 4.648 8.586 1 82.19 202 LEU B N 1
ATOM 4655 C CA . LEU B 1 202 ? -3.834 3.764 7.547 1 82.19 202 LEU B CA 1
ATOM 4656 C C . LEU B 1 202 ? -3.869 4.473 6.195 1 82.19 202 LEU B C 1
ATOM 4658 O O . LEU B 1 202 ? -4.828 5.184 5.891 1 82.19 202 LEU B O 1
ATOM 4662 N N . PRO B 1 203 ? -2.83 4.191 5.438 1 80.5 203 PRO B N 1
ATOM 4663 C CA . PRO B 1 203 ? -2.779 4.836 4.125 1 80.5 203 PRO B CA 1
ATOM 4664 C C . PRO B 1 203 ? -3.777 4.238 3.135 1 80.5 203 PRO B C 1
ATOM 4666 O O . PRO B 1 203 ? -3.975 3.021 3.109 1 80.5 203 PRO B O 1
ATOM 4669 N N . VAL B 1 204 ? -4.445 5.133 2.465 1 72.94 204 VAL B N 1
ATOM 4670 C CA . VAL B 1 204 ? -5.332 4.742 1.376 1 72.94 204 VAL B CA 1
ATOM 4671 C C . VAL B 1 204 ? -4.93 5.465 0.093 1 72.94 204 VAL B C 1
ATOM 4673 O O . VAL B 1 204 ? -4.656 6.668 0.112 1 72.94 204 VAL B O 1
ATOM 4676 N N . THR B 1 205 ? -4.77 4.664 -0.943 1 66.06 205 THR B N 1
ATOM 4677 C CA . THR B 1 205 ? -4.434 5.344 -2.189 1 66.06 205 THR B CA 1
ATOM 4678 C C . THR B 1 205 ? -5.633 6.129 -2.711 1 66.06 205 THR B C 1
ATOM 4680 O O . THR B 1 205 ? -6.77 5.656 -2.646 1 66.06 205 THR B O 1
ATOM 4683 N N . GLY B 1 206 ? -5.398 7.434 -2.951 1 60.03 206 GLY B N 1
ATOM 4684 C CA . GLY B 1 206 ? -6.461 8.375 -3.264 1 60.03 206 GLY B CA 1
ATOM 4685 C C . GLY B 1 206 ? -6.902 8.32 -4.715 1 60.03 206 GLY B C 1
ATOM 4686 O O . GLY B 1 206 ? -6.25 7.688 -5.543 1 60.03 206 GLY B O 1
ATOM 4687 N N . ARG B 1 207 ? -8.141 8.703 -4.879 1 55.84 207 ARG B N 1
ATOM 4688 C CA . ARG B 1 207 ? -8.672 8.984 -6.207 1 55.84 207 ARG B CA 1
ATOM 4689 C C . ARG B 1 207 ? -8.102 10.289 -6.758 1 55.84 207 ARG B C 1
ATOM 4691 O O . ARG B 1 207 ? -7.75 11.188 -5.992 1 55.84 207 ARG B O 1
ATOM 4698 N N . ARG B 1 208 ? -8 10.234 -8.047 1 53.12 208 ARG B N 1
ATOM 4699 C CA . ARG B 1 208 ? -7.707 11.516 -8.695 1 53.12 208 ARG B CA 1
ATOM 4700 C C . ARG B 1 208 ? -8.859 12.492 -8.516 1 53.12 208 ARG B C 1
ATOM 4702 O O . ARG B 1 208 ? -10.023 12.133 -8.703 1 53.12 208 ARG B O 1
ATOM 4709 N N . LYS B 1 209 ? -8.609 13.562 -7.809 1 57.19 209 LYS B N 1
ATOM 4710 C CA . LYS B 1 209 ? -9.617 14.617 -7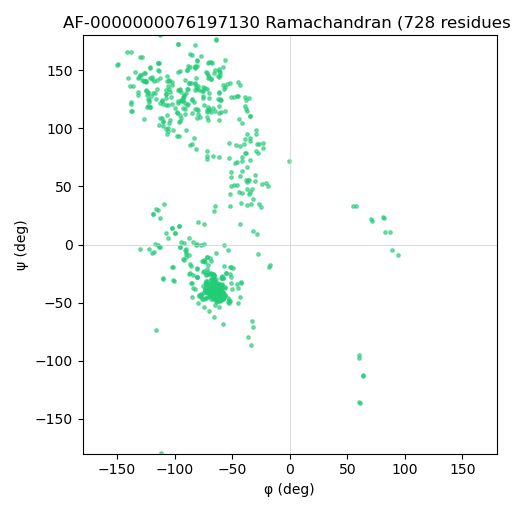.703 1 57.19 209 LYS B CA 1
ATOM 4711 C C . LYS B 1 209 ? -9.266 15.797 -8.602 1 57.19 209 LYS B C 1
ATOM 4713 O O . LYS B 1 209 ? -8.094 16.125 -8.773 1 57.19 209 LYS B O 1
ATOM 4718 N N . SER B 1 210 ? -10.234 16.156 -9.414 1 56.78 210 SER B N 1
ATOM 4719 C CA . SER B 1 210 ? -10.039 17.375 -10.195 1 56.78 210 SER B CA 1
ATOM 4720 C C . SER B 1 210 ? -11.062 18.453 -9.82 1 56.78 210 SER B C 1
ATOM 4722 O O . SER B 1 210 ? -12.227 18.141 -9.57 1 56.78 210 SER B O 1
ATOM 4724 N N . VAL B 1 211 ? -10.594 19.547 -9.477 1 60.22 211 VAL B N 1
ATOM 4725 C CA . VAL B 1 211 ? -11.469 20.672 -9.172 1 60.22 211 VAL B CA 1
ATOM 4726 C C . VAL B 1 211 ? -11.242 21.781 -10.18 1 60.22 211 VAL B C 1
ATOM 4728 O O . VAL B 1 211 ? -10.109 22.031 -10.602 1 60.22 211 VAL B O 1
ATOM 4731 N N . TRP B 1 212 ? -12.352 22.234 -10.594 1 59.66 212 TRP B N 1
ATOM 4732 C CA . TRP B 1 212 ? -12.289 23.422 -11.461 1 59.66 212 TRP B CA 1
ATOM 4733 C C . TRP B 1 212 ? -12.094 24.688 -10.633 1 59.66 212 TRP B C 1
ATOM 4735 O O . TRP B 1 212 ? -12.82 24.922 -9.664 1 59.66 212 TRP B O 1
ATOM 4745 N N . MET B 1 213 ? -11.047 25.25 -10.836 1 61.22 213 MET B N 1
ATOM 4746 C CA . MET B 1 213 ? -10.836 26.594 -10.273 1 61.22 213 MET B CA 1
ATOM 4747 C C . MET B 1 213 ? -10.742 27.641 -11.383 1 61.22 213 MET B C 1
ATOM 4749 O O . MET B 1 213 ? -9.703 27.766 -12.039 1 61.22 213 MET B O 1
ATOM 4753 N N . ASP B 1 214 ? -11.789 28.328 -11.539 1 61.59 214 ASP B N 1
ATOM 4754 C CA . ASP B 1 214 ? -11.938 29.281 -12.633 1 61.59 214 ASP B CA 1
ATOM 4755 C C . ASP B 1 214 ? -11.898 28.562 -13.984 1 61.59 214 ASP B C 1
ATOM 4757 O O . ASP B 1 214 ? -12.797 27.781 -14.297 1 61.59 214 ASP B O 1
ATOM 4761 N N . ASP B 1 215 ? -10.883 28.859 -14.648 1 62.28 215 ASP B N 1
ATOM 4762 C CA . ASP B 1 215 ? -10.797 28.297 -15.992 1 62.28 215 ASP B CA 1
ATOM 4763 C C . ASP B 1 215 ? -9.781 27.156 -16.047 1 62.28 215 ASP B C 1
ATOM 4765 O O . ASP B 1 215 ? -9.453 26.656 -17.125 1 62.28 215 ASP B O 1
ATOM 4769 N N . LYS B 1 216 ? -9.391 26.984 -14.773 1 66.56 216 LYS B N 1
ATOM 4770 C CA . LYS B 1 216 ? -8.359 25.953 -14.734 1 66.56 216 LYS B CA 1
ATOM 4771 C C . LYS B 1 216 ? -8.836 24.734 -13.961 1 66.56 216 LYS B C 1
ATOM 4773 O O . LYS B 1 216 ? -9.664 24.844 -13.055 1 66.56 216 LYS B O 1
ATOM 4778 N N . ILE B 1 217 ? -8.469 23.641 -14.445 1 63.03 217 ILE B N 1
ATOM 4779 C CA . ILE B 1 217 ? -8.742 22.391 -13.727 1 63.03 217 ILE B CA 1
ATOM 4780 C C . ILE B 1 217 ? -7.527 22 -12.891 1 63.03 217 ILE B C 1
ATOM 4782 O O . ILE B 1 217 ? -6.41 21.922 -13.398 1 63.03 217 ILE B O 1
ATOM 4786 N N . VAL B 1 218 ? -7.738 22.094 -11.641 1 59.62 218 VAL B N 1
ATOM 4787 C CA . VAL B 1 218 ? -6.723 21.672 -10.68 1 59.62 218 VAL B CA 1
ATOM 4788 C C . VAL B 1 218 ? -6.918 20.203 -10.336 1 59.62 218 VAL B C 1
ATOM 4790 O O . VAL B 1 218 ? -7.973 19.812 -9.828 1 59.62 218 VAL B O 1
ATOM 4793 N N . GLY B 1 219 ? -6.09 19.25 -11.023 1 56.16 219 GLY B N 1
ATOM 4794 C CA . GLY B 1 219 ? -6.262 17.844 -10.688 1 56.16 219 GLY B CA 1
ATOM 4795 C C . GLY B 1 219 ? -4.965 17.156 -10.289 1 56.16 219 GLY B C 1
ATOM 4796 O O . GLY B 1 219 ? -3.885 17.594 -10.695 1 56.16 219 GLY B O 1
ATOM 4797 N N . SER B 1 220 ? -4.625 16.781 -9.086 1 55.41 220 SER B N 1
ATOM 4798 C CA . SER B 1 220 ? -3.494 15.891 -8.828 1 55.41 220 SER B CA 1
ATOM 4799 C C . SER B 1 220 ? -3.959 14.547 -8.289 1 55.41 220 SER B C 1
ATOM 4801 O O . SER B 1 220 ? -5.055 14.438 -7.734 1 55.41 220 SER B O 1
ATOM 4803 N N . ILE B 1 221 ? -3.307 13.5 -8.68 1 59.59 221 ILE B N 1
ATOM 4804 C CA . ILE B 1 221 ? -3.479 12.18 -8.078 1 59.59 221 ILE B CA 1
ATOM 4805 C C . ILE B 1 221 ? -2.625 12.078 -6.816 1 59.59 221 ILE B C 1
ATOM 4807 O O . ILE B 1 221 ? -1.396 12.008 -6.895 1 59.59 221 ILE B O 1
ATOM 4811 N N . ASN B 1 222 ? -3.279 12.445 -5.656 1 62.56 222 ASN B N 1
ATOM 4812 C CA . ASN B 1 222 ? -2.529 12.086 -4.457 1 62.56 222 ASN B CA 1
ATOM 4813 C C . ASN B 1 222 ? -2.229 10.586 -4.41 1 62.56 222 ASN B C 1
ATOM 4815 O O . ASN B 1 222 ? -3.109 9.766 -4.664 1 62.56 222 ASN B O 1
ATOM 4819 N N . ASN B 1 223 ? -0.898 10.352 -4.074 1 67 223 ASN B N 1
ATOM 4820 C CA . ASN B 1 223 ? -0.478 8.953 -4.043 1 67 223 ASN B CA 1
ATOM 4821 C C . ASN B 1 223 ? -1.104 8.211 -2.869 1 67 223 ASN B C 1
ATOM 4823 O O . ASN B 1 223 ? -1.526 7.059 -3.014 1 67 223 ASN B O 1
ATOM 4827 N N . THR B 1 224 ? -1.135 8.992 -1.763 1 79.06 224 THR B N 1
ATOM 4828 C CA . THR B 1 224 ? -1.669 8.383 -0.549 1 79.06 224 THR B CA 1
ATOM 4829 C C . THR B 1 224 ? -2.52 9.383 0.227 1 79.06 224 THR B C 1
ATOM 4831 O O . THR B 1 224 ? -2.213 10.578 0.257 1 79.06 224 THR B O 1
ATOM 4834 N N . ARG B 1 225 ? -3.6 8.891 0.833 1 79.38 225 ARG B N 1
ATOM 4835 C CA . ARG B 1 225 ? -4.48 9.727 1.64 1 79.38 225 ARG B CA 1
ATOM 4836 C C . ARG B 1 225 ? -4.723 9.102 3.012 1 79.38 225 ARG B C 1
ATOM 4838 O O . ARG B 1 225 ? -4.707 7.879 3.154 1 79.38 225 ARG B O 1
ATOM 4845 N N . TYR B 1 226 ? -4.844 10.031 3.891 1 77.62 226 TYR B N 1
ATOM 4846 C CA . TYR B 1 226 ? -5.25 9.688 5.246 1 77.62 226 TYR B CA 1
ATOM 4847 C C . TYR B 1 226 ? -6.5 10.461 5.656 1 77.62 226 TYR B C 1
ATOM 4849 O O . TYR B 1 226 ? -6.52 11.695 5.621 1 77.62 226 TYR B O 1
ATOM 4857 N N . TYR B 1 227 ? -7.602 9.695 5.957 1 70.44 227 TYR B N 1
ATOM 4858 C CA . TYR B 1 227 ? -8.867 10.336 6.289 1 70.44 227 TYR B CA 1
ATOM 4859 C C . TYR B 1 227 ? -9.156 10.234 7.781 1 70.44 227 TYR B C 1
ATOM 4861 O O . TYR B 1 227 ? -8.906 9.203 8.398 1 70.44 227 TYR B O 1
ATOM 4869 N N . GLU B 1 228 ? -9.602 11.383 8.242 1 66.69 228 GLU B N 1
ATOM 4870 C CA . GLU B 1 228 ? -10.242 11.289 9.555 1 66.69 228 GLU B CA 1
ATOM 4871 C C . GLU B 1 228 ? -11.711 10.906 9.422 1 66.69 228 GLU B C 1
ATOM 4873 O O . GLU B 1 228 ? -12.453 11.531 8.664 1 66.69 228 GLU B O 1
ATOM 4878 N N . TYR B 1 229 ? -11.953 9.742 9.898 1 55.44 229 TYR B N 1
ATOM 4879 C CA . TYR B 1 229 ? -13.367 9.383 9.883 1 55.44 229 TYR B CA 1
ATOM 4880 C C . TYR B 1 229 ? -14.188 10.375 10.703 1 55.44 229 TYR B C 1
ATOM 4882 O O . TYR B 1 229 ? -13.859 10.656 11.859 1 55.44 229 TYR B O 1
ATOM 4890 N N . ILE B 1 230 ? -15 11.086 10.07 1 55.41 230 ILE B N 1
ATOM 4891 C CA . ILE B 1 230 ? -15.906 11.969 10.805 1 55.41 230 ILE B CA 1
ATOM 4892 C C . ILE B 1 230 ? -17.312 11.375 10.812 1 55.41 230 ILE B C 1
ATOM 4894 O O . ILE B 1 230 ? -17.906 11.148 9.758 1 55.41 230 ILE B O 1
ATOM 4898 N N . PRO B 1 231 ? -17.531 10.875 12.023 1 49 231 PRO B N 1
ATOM 4899 C CA . PRO B 1 231 ? -18.938 10.445 12.07 1 49 231 PRO B CA 1
ATOM 4900 C C . PRO B 1 231 ? -19.875 11.461 11.43 1 49 231 PRO B C 1
ATOM 4902 O O . PRO B 1 231 ? -19.609 12.664 11.445 1 49 231 PRO B O 1
ATOM 4905 N N . ARG B 1 232 ? -20.766 11 10.703 1 45.75 232 ARG B N 1
ATOM 4906 C CA . ARG B 1 232 ? -21.797 11.836 10.102 1 45.75 232 ARG B CA 1
ATOM 4907 C C . ARG B 1 232 ? -22.359 12.82 11.125 1 45.75 232 ARG B C 1
ATOM 4909 O O . ARG B 1 232 ? -22.688 12.438 12.258 1 45.75 232 ARG B O 1
ATOM 4916 N N . GLY B 1 233 ? -22.344 14.102 10.703 1 47.56 233 GLY B N 1
ATOM 4917 C CA . GLY B 1 233 ? -22.891 15.141 11.555 1 47.56 233 GLY B CA 1
ATOM 4918 C C . GLY B 1 233 ? -21.859 15.812 12.43 1 47.56 233 GLY B C 1
ATOM 4919 O O . GLY B 1 233 ? -22.172 16.734 13.188 1 47.56 233 GLY B O 1
ATOM 4920 N N . ALA B 1 234 ? -20.719 15.156 12.344 1 49.44 234 ALA B N 1
ATOM 4921 C CA . ALA B 1 234 ? -19.734 15.789 13.227 1 49.44 234 ALA B CA 1
ATOM 4922 C C . ALA B 1 234 ? -19.312 17.141 12.68 1 49.44 234 ALA B C 1
ATOM 4924 O O . ALA B 1 234 ? -19.016 17.281 11.484 1 49.44 234 ALA B O 1
ATOM 4925 N N . PRO B 1 235 ? -19.594 18.188 13.352 1 48.66 235 PRO B N 1
ATOM 4926 C CA . PRO B 1 235 ? -19.328 19.562 12.953 1 48.66 235 PRO B CA 1
ATOM 4927 C C . PRO B 1 235 ? -17.828 19.844 12.836 1 48.66 235 PRO B C 1
ATOM 4929 O O . PRO B 1 235 ? -17.438 20.969 12.5 1 48.66 235 PRO B O 1
ATOM 4932 N N . ASN B 1 236 ? -16.969 18.969 13.219 1 52.38 236 ASN B N 1
ATOM 4933 C CA . ASN B 1 236 ? -15.578 19.406 13.375 1 52.38 236 ASN B CA 1
ATOM 4934 C C . ASN B 1 236 ? -14.781 19.203 12.086 1 52.38 236 ASN B C 1
ATOM 4936 O O . ASN B 1 236 ? -15.039 18.266 11.336 1 52.38 236 ASN B O 1
ATOM 4940 N N . PRO B 1 237 ? -13.961 20.266 11.953 1 57.38 237 PRO B N 1
ATOM 4941 C CA . PRO B 1 237 ? -13.094 20.172 10.781 1 57.38 237 PRO B CA 1
ATOM 4942 C C . PRO B 1 237 ? -12.281 18.875 10.742 1 57.38 237 PRO B C 1
ATOM 4944 O O . PRO B 1 237 ? -11.898 18.359 11.797 1 57.38 237 PRO B O 1
ATOM 4947 N N . VAL B 1 238 ? -12.164 18.297 9.648 1 62.44 238 VAL B N 1
ATOM 4948 C CA . VAL B 1 238 ? -11.445 17.047 9.406 1 62.44 238 VAL B CA 1
ATOM 4949 C C . VAL B 1 238 ? -10.039 17.359 8.891 1 62.44 238 VAL B C 1
ATOM 4951 O O . VAL B 1 238 ? -9.852 18.281 8.094 1 62.44 238 VAL B O 1
ATOM 4954 N N . LEU B 1 239 ? -8.984 16.844 9.68 1 68.69 239 LEU B N 1
ATOM 4955 C CA . LEU B 1 239 ? -7.652 16.875 9.086 1 68.69 239 LEU B CA 1
ATOM 4956 C C . LEU B 1 239 ? -7.547 15.914 7.914 1 68.69 239 LEU B C 1
ATOM 4958 O O . LEU B 1 239 ? -7.754 14.711 8.078 1 68.69 239 LEU B O 1
ATOM 4962 N N . LEU B 1 240 ? -7.363 16.547 6.797 1 73.62 240 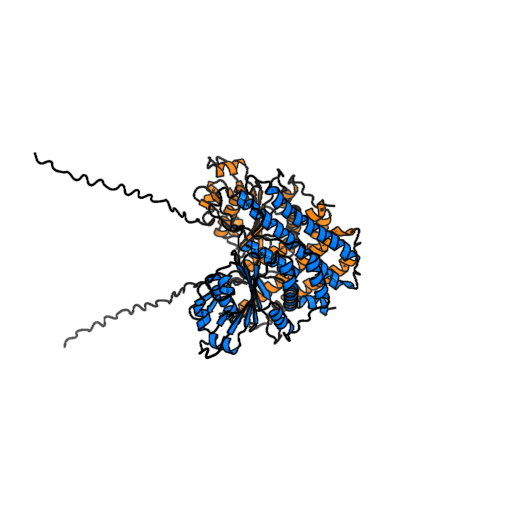LEU B N 1
ATOM 4963 C CA . LEU B 1 240 ? -7.035 15.727 5.633 1 73.62 240 LEU B CA 1
ATOM 4964 C C . LEU B 1 240 ? -5.531 15.695 5.398 1 73.62 240 LEU B C 1
ATOM 4966 O O . LEU B 1 240 ? -4.879 16.734 5.379 1 73.62 240 LEU B O 1
ATOM 4970 N N . MET B 1 241 ? -4.996 14.477 5.367 1 81 241 MET B N 1
ATOM 4971 C CA . MET B 1 241 ? -3.582 14.297 5.055 1 81 241 MET B CA 1
ATOM 4972 C C . MET B 1 241 ? -3.404 13.492 3.771 1 81 241 MET B C 1
ATOM 4974 O O . MET B 1 241 ? -4.113 12.508 3.547 1 81 241 MET B O 1
ATOM 4978 N N . PHE B 1 242 ? -2.621 14.008 2.959 1 82.75 242 PHE B N 1
ATOM 4979 C CA . PHE B 1 242 ? -2.273 13.227 1.781 1 82.75 242 PHE B CA 1
ATOM 4980 C C . PHE B 1 242 ? -0.786 13.336 1.474 1 82.75 242 PHE B C 1
ATOM 4982 O O . PHE B 1 242 ? -0.069 14.102 2.119 1 82.75 242 PHE B O 1
ATOM 4989 N N . CYS B 1 243 ? -0.311 12.469 0.637 1 86.19 243 CYS B N 1
ATOM 4990 C CA . CYS B 1 243 ? 1.113 12.391 0.331 1 86.19 243 CYS B CA 1
ATOM 4991 C C . CYS B 1 243 ? 1.347 12.344 -1.175 1 86.19 243 CYS B C 1
ATOM 4993 O O . CYS B 1 243 ? 0.679 11.594 -1.888 1 86.19 243 CYS B O 1
ATOM 4995 N N . GLU B 1 244 ? 2.244 13.18 -1.57 1 85 244 GLU B N 1
ATOM 4996 C CA . GLU B 1 244 ? 2.775 13.141 -2.93 1 85 244 GLU B CA 1
ATOM 4997 C C . GLU B 1 244 ? 4.188 12.562 -2.953 1 85 244 GLU B C 1
ATOM 4999 O O . GLU B 1 244 ? 5.094 13.094 -2.307 1 85 244 GLU B O 1
ATOM 5004 N N . VAL B 1 245 ? 4.293 11.508 -3.67 1 84.69 245 VAL B N 1
ATOM 5005 C CA . VAL B 1 245 ? 5.598 10.859 -3.734 1 84.69 245 VAL B CA 1
ATOM 5006 C C . VAL B 1 245 ? 6.227 11.102 -5.105 1 84.69 245 VAL B C 1
ATOM 5008 O O . VAL B 1 245 ? 5.57 10.922 -6.137 1 84.69 245 VAL B O 1
ATOM 5011 N N . LYS B 1 246 ? 7.473 11.562 -5.062 1 82.44 246 LYS B N 1
ATOM 5012 C CA . LYS B 1 246 ? 8.25 11.75 -6.285 1 82.44 246 LYS B CA 1
ATOM 5013 C C . LYS B 1 246 ? 9.531 10.93 -6.25 1 82.44 246 LYS B C 1
ATOM 5015 O O . LYS B 1 246 ? 10.117 10.727 -5.184 1 82.44 246 LYS B O 1
ATOM 5020 N N . ARG B 1 247 ? 10.031 10.523 -7.477 1 81.56 247 ARG B N 1
ATOM 5021 C CA . ARG B 1 247 ? 11.234 9.703 -7.574 1 81.56 247 ARG B CA 1
ATOM 5022 C C . ARG B 1 247 ? 12.492 10.555 -7.441 1 81.56 247 ARG B C 1
ATOM 5024 O O . ARG B 1 247 ? 13.602 10.031 -7.43 1 81.56 247 ARG B O 1
ATOM 5031 N N . PHE B 1 248 ? 12.352 11.867 -7.258 1 78.62 248 PHE B N 1
ATOM 5032 C CA . PHE B 1 248 ? 13.477 12.797 -7.191 1 78.62 248 PHE B CA 1
ATOM 5033 C C . PHE B 1 248 ? 14.023 12.883 -5.773 1 78.62 248 PHE B C 1
ATOM 5035 O O . PHE B 1 248 ? 13.305 12.648 -4.805 1 78.62 248 PHE B O 1
ATOM 5042 N N . GLN B 1 249 ? 15.266 13.203 -5.832 1 82 249 GLN B N 1
ATOM 5043 C CA . GLN B 1 249 ? 15.867 13.531 -4.543 1 82 249 GLN B CA 1
ATOM 5044 C C . GLN B 1 249 ? 15.703 15.016 -4.227 1 82 249 GLN B C 1
ATOM 5046 O O . GLN B 1 249 ? 15.547 15.836 -5.133 1 82 249 GLN B O 1
ATOM 5051 N N . VAL B 1 250 ? 15.695 15.258 -2.963 1 85.75 250 VAL B N 1
ATOM 5052 C CA . VAL B 1 250 ? 15.773 16.656 -2.545 1 85.75 250 VAL B CA 1
ATOM 5053 C C . VAL B 1 250 ? 17.078 17.281 -3.043 1 85.75 250 VAL B C 1
ATOM 5055 O O . VAL B 1 250 ? 18.141 16.672 -2.91 1 85.75 250 VAL B O 1
ATOM 5058 N N . GLN B 1 251 ? 16.891 18.328 -3.748 1 81.06 251 GLN B N 1
ATOM 5059 C CA . GLN B 1 251 ? 18.062 18.938 -4.387 1 81.06 251 GLN B CA 1
ATOM 5060 C C . GLN B 1 251 ? 18.453 20.234 -3.684 1 81.06 251 GLN B C 1
ATOM 5062 O O . GLN B 1 251 ? 17.609 20.938 -3.135 1 81.06 251 GLN B O 1
ATOM 5067 N N . GLU B 1 252 ? 19.797 20.375 -3.705 1 77.94 252 GLU B N 1
ATOM 5068 C CA . GLU B 1 252 ? 20.281 21.656 -3.229 1 77.94 252 GLU B CA 1
ATOM 5069 C C . GLU B 1 252 ? 20.656 22.578 -4.395 1 77.94 252 GLU B C 1
ATOM 5071 O O . GLU B 1 252 ? 21.531 22.234 -5.195 1 77.94 252 GLU B O 1
ATOM 5076 N N . SER B 1 253 ? 19.641 23.438 -4.629 1 75.06 253 SER B N 1
ATOM 5077 C CA . SER B 1 253 ? 19.953 24.438 -5.66 1 75.06 253 SER B CA 1
ATOM 5078 C C . SER B 1 253 ? 20.219 25.797 -5.047 1 75.06 253 SER B C 1
ATOM 5080 O O . SER B 1 253 ? 19.656 26.156 -4.016 1 75.06 253 SER B O 1
ATOM 5082 N N . GLU B 1 254 ? 21.203 26.547 -5.605 1 73.88 254 GLU B N 1
ATOM 5083 C CA . GLU B 1 254 ? 21.547 27.859 -5.074 1 73.88 254 GLU B CA 1
ATOM 5084 C C . GLU B 1 254 ? 20.812 28.969 -5.812 1 73.88 254 GLU B C 1
ATOM 5086 O O . GLU B 1 254 ? 20.828 30.125 -5.391 1 73.88 254 GLU B O 1
ATOM 5091 N N . ASP B 1 255 ? 20.078 28.641 -6.633 1 66.56 255 ASP B N 1
ATOM 5092 C CA . ASP B 1 255 ? 19.609 29.641 -7.586 1 66.56 255 ASP B CA 1
ATOM 5093 C C . ASP B 1 255 ? 18.328 30.297 -7.09 1 66.56 255 ASP B C 1
ATOM 5095 O O . ASP B 1 255 ? 17.812 31.219 -7.734 1 66.56 255 ASP B O 1
ATOM 5099 N N . THR B 1 256 ? 17.766 29.828 -5.957 1 69.19 256 THR B N 1
ATOM 5100 C CA . THR B 1 256 ? 16.469 30.422 -5.645 1 69.19 256 THR B CA 1
ATOM 5101 C C . THR B 1 256 ? 16.453 30.938 -4.207 1 69.19 256 THR B C 1
ATOM 5103 O O . THR B 1 256 ? 17.266 30.531 -3.381 1 69.19 256 THR B O 1
ATOM 5106 N N . ASP B 1 257 ? 15.477 31.844 -3.936 1 75.69 257 ASP B N 1
ATOM 5107 C CA . ASP B 1 257 ? 15.445 32.656 -2.725 1 75.69 257 ASP B CA 1
ATOM 5108 C C . ASP B 1 257 ? 14.844 31.875 -1.556 1 75.69 257 ASP B C 1
ATOM 5110 O O . ASP B 1 257 ? 15.242 32.062 -0.405 1 75.69 257 ASP B O 1
ATOM 5114 N N . THR B 1 258 ? 13.859 31.094 -1.821 1 87.12 258 THR B N 1
ATOM 5115 C CA . THR B 1 258 ? 13.258 30.422 -0.669 1 87.12 258 THR B CA 1
ATOM 5116 C C . THR B 1 258 ? 13.805 29.016 -0.509 1 87.12 258 THR B C 1
ATOM 5118 O O . THR B 1 258 ? 14.211 28.391 -1.489 1 87.12 258 THR B O 1
ATOM 5121 N N . TRP B 1 259 ? 13.859 28.641 0.678 1 91.75 259 TRP B N 1
ATOM 5122 C CA . TRP B 1 259 ? 14.414 27.312 0.989 1 91.75 259 TRP B CA 1
ATOM 5123 C C . TRP B 1 259 ? 13.742 26.234 0.15 1 91.75 259 TRP B C 1
ATOM 5125 O O . TRP B 1 259 ? 14.414 25.391 -0.451 1 91.75 259 TRP B O 1
ATOM 5135 N N . ILE B 1 260 ? 12.422 26.25 0.107 1 93 260 ILE B N 1
ATOM 5136 C CA . ILE B 1 260 ? 11.656 25.188 -0.525 1 93 260 ILE B CA 1
ATOM 5137 C C . ILE B 1 260 ? 11.922 25.172 -2.029 1 93 260 ILE B C 1
ATOM 5139 O O . ILE B 1 260 ? 11.984 24.109 -2.652 1 93 260 ILE B O 1
ATOM 5143 N N . ASN B 1 261 ? 12.211 26.344 -2.598 1 90.31 261 ASN B N 1
ATOM 5144 C CA . ASN B 1 261 ? 12.523 26.438 -4.02 1 90.31 261 ASN B CA 1
ATOM 5145 C C . ASN B 1 261 ? 13.922 25.906 -4.328 1 90.31 261 ASN B C 1
ATOM 5147 O O . ASN B 1 261 ? 14.195 25.484 -5.457 1 90.31 261 ASN B O 1
ATOM 5151 N N . ARG B 1 262 ? 14.711 25.922 -3.324 1 92 262 ARG B N 1
ATOM 5152 C CA . ARG B 1 262 ? 16.047 25.375 -3.498 1 92 262 ARG B CA 1
ATOM 5153 C C . ARG B 1 262 ? 16.031 23.859 -3.389 1 92 262 ARG B C 1
ATOM 5155 O O . ARG B 1 262 ? 16.938 23.172 -3.879 1 92 262 ARG B O 1
ATOM 5162 N N . LYS B 1 263 ? 14.992 23.328 -2.768 1 92.31 263 LYS B N 1
ATOM 5163 C CA . LYS B 1 263 ? 15 21.922 -2.404 1 92.31 263 LYS B CA 1
ATOM 5164 C C . LYS B 1 263 ? 14.18 21.094 -3.395 1 92.31 263 LYS B C 1
ATOM 5166 O O . LYS B 1 263 ? 14.469 19.922 -3.613 1 92.31 263 LYS B O 1
ATOM 5171 N N . LEU B 1 264 ? 13.172 21.75 -3.926 1 92.06 264 LEU B N 1
ATOM 5172 C CA . LEU B 1 264 ? 12.25 21 -4.77 1 92.06 264 LEU B CA 1
ATOM 5173 C C . LEU B 1 264 ? 12.094 21.656 -6.133 1 92.06 264 LEU B C 1
ATOM 5175 O O . LEU B 1 264 ? 12.109 22.891 -6.238 1 92.06 264 LEU B O 1
ATOM 5179 N N . PRO B 1 265 ? 11.875 20.812 -7.129 1 87.38 265 PRO B N 1
ATOM 5180 C CA . PRO B 1 265 ? 11.555 21.375 -8.445 1 87.38 265 PRO B CA 1
ATOM 5181 C C . PRO B 1 265 ? 10.273 22.203 -8.438 1 87.38 265 PRO B C 1
ATOM 5183 O O . PRO B 1 265 ? 9.305 21.844 -7.75 1 87.38 265 PRO B O 1
ATOM 5186 N N . LYS B 1 266 ? 10.289 23.141 -9.32 1 86.06 266 LYS B N 1
ATOM 5187 C CA . LYS B 1 266 ? 9.141 24.031 -9.445 1 86.06 266 LYS B CA 1
ATOM 5188 C C . LYS B 1 266 ? 7.883 23.266 -9.82 1 86.06 266 LYS B C 1
ATOM 5190 O O . LYS B 1 266 ? 6.793 23.547 -9.32 1 86.06 266 LYS B O 1
ATOM 5195 N N . THR B 1 267 ? 8.031 22.297 -10.57 1 83.44 267 THR B N 1
ATOM 5196 C CA . THR B 1 267 ? 6.895 21.5 -11.039 1 83.44 267 THR B CA 1
ATOM 5197 C C . THR B 1 267 ? 6.246 20.75 -9.883 1 83.44 267 THR B C 1
ATOM 5199 O O . THR B 1 267 ? 5.027 20.562 -9.867 1 83.44 267 THR B O 1
ATOM 5202 N N . VAL B 1 268 ? 7.039 20.359 -8.984 1 85.94 268 VAL B N 1
ATOM 5203 C CA . VAL B 1 268 ? 6.523 19.641 -7.824 1 85.94 268 VAL B CA 1
ATOM 5204 C C . VAL B 1 268 ? 5.781 20.625 -6.91 1 85.94 268 VAL B C 1
ATOM 5206 O O . VAL B 1 268 ? 4.68 20.328 -6.441 1 85.94 268 VAL B O 1
ATOM 5209 N N . LEU B 1 269 ? 6.297 21.75 -6.742 1 89.75 269 LEU B N 1
ATOM 5210 C CA . LEU B 1 269 ? 5.695 22.75 -5.875 1 89.75 269 LEU B CA 1
ATOM 5211 C C . LEU B 1 269 ? 4.367 23.234 -6.441 1 89.75 269 LEU B C 1
ATOM 5213 O O . LEU B 1 269 ? 3.402 23.422 -5.699 1 89.75 269 LEU B O 1
ATOM 5217 N N . GLU B 1 270 ? 4.359 23.422 -7.699 1 86.38 270 GLU B N 1
ATOM 5218 C CA . GLU B 1 270 ? 3.123 23.828 -8.367 1 86.38 270 GLU B CA 1
ATOM 5219 C C . GLU B 1 270 ? 2.033 22.766 -8.188 1 86.38 270 GLU B C 1
ATOM 5221 O O . GLU B 1 270 ? 0.892 23.109 -7.859 1 86.38 270 GLU B O 1
ATOM 5226 N N . GLN B 1 271 ? 2.43 21.578 -8.336 1 83.31 271 GLN B N 1
ATOM 5227 C CA . GLN B 1 271 ? 1.487 20.469 -8.18 1 83.31 271 GLN B CA 1
ATOM 5228 C C . GLN B 1 271 ? 0.972 20.391 -6.746 1 83.31 271 GLN B C 1
ATOM 5230 O O . GLN B 1 271 ? -0.237 20.297 -6.52 1 83.31 271 GLN B O 1
ATOM 5235 N N . VAL B 1 272 ? 1.802 20.375 -5.832 1 88 272 VAL B N 1
ATOM 5236 C CA . VAL B 1 272 ? 1.459 20.25 -4.422 1 88 272 VAL B CA 1
ATOM 5237 C C . VAL B 1 272 ? 0.573 21.422 -3.994 1 88 272 VAL B C 1
ATOM 5239 O O . VAL B 1 272 ? -0.444 21.234 -3.326 1 88 272 VAL B O 1
ATOM 5242 N N . GLY B 1 273 ? 0.901 22.594 -4.363 1 88.5 273 GLY B N 1
ATOM 5243 C CA . GLY B 1 273 ? 0.086 23.766 -4.039 1 88.5 273 GLY B CA 1
ATOM 5244 C C . GLY B 1 273 ? -1.323 23.672 -4.594 1 88.5 273 GLY B C 1
ATOM 5245 O O . GLY B 1 273 ? -2.293 23.953 -3.885 1 88.5 273 GLY B O 1
ATOM 5246 N N . ALA B 1 274 ? -1.382 23.25 -5.777 1 82.31 274 ALA B N 1
ATOM 5247 C CA . ALA B 1 274 ? -2.682 23.094 -6.422 1 82.31 274 ALA B CA 1
ATOM 5248 C C . ALA B 1 274 ? -3.518 22.016 -5.727 1 82.31 274 ALA B C 1
ATOM 5250 O O . ALA B 1 274 ? -4.727 22.188 -5.543 1 82.31 274 ALA B O 1
ATOM 5251 N N . GLU B 1 275 ? -2.887 20.984 -5.395 1 82.5 275 GLU B N 1
ATOM 5252 C CA . GLU B 1 275 ? -3.576 19.891 -4.711 1 82.5 275 GLU B CA 1
ATOM 5253 C C . GLU B 1 275 ? -4.09 20.328 -3.346 1 82.5 275 GLU B C 1
ATOM 5255 O O . GLU B 1 275 ? -5.211 20 -2.959 1 82.5 275 GLU B O 1
ATOM 5260 N N . LEU B 1 276 ? -3.344 21.047 -2.654 1 85.62 276 LEU B N 1
ATOM 5261 C CA . LEU B 1 276 ? -3.744 21.562 -1.348 1 85.62 276 LEU B CA 1
ATOM 5262 C C . LEU B 1 276 ? -4.992 22.438 -1.463 1 85.62 276 LEU B C 1
ATOM 5264 O O . LEU B 1 276 ? -5.941 22.266 -0.696 1 85.62 276 LEU B O 1
ATOM 5268 N N . VAL B 1 277 ? -4.984 23.234 -2.436 1 81.44 277 VAL B N 1
ATOM 5269 C CA . VAL B 1 277 ? -6.113 24.141 -2.639 1 81.44 277 VAL B CA 1
ATOM 5270 C C . VAL B 1 277 ? -7.348 23.344 -3.051 1 81.44 277 VAL B C 1
ATOM 5272 O O . VAL B 1 277 ? -8.438 23.547 -2.516 1 81.44 277 VAL B O 1
ATOM 5275 N N . ALA B 1 278 ? -7.113 22.406 -3.975 1 77.5 278 ALA B N 1
ATOM 5276 C CA . ALA B 1 278 ? -8.227 21.594 -4.453 1 77.5 278 ALA B CA 1
ATOM 5277 C C . ALA B 1 278 ? -8.875 20.812 -3.309 1 77.5 278 ALA B C 1
ATOM 5279 O O . ALA B 1 278 ? -10.102 20.719 -3.229 1 77.5 278 ALA B O 1
ATOM 5280 N N . GLU B 1 279 ? -8.055 20.281 -2.551 1 77 279 GLU B N 1
ATOM 5281 C CA . GLU B 1 279 ? -8.547 19.484 -1.428 1 77 279 GLU B CA 1
ATOM 5282 C C . GLU B 1 279 ? -9.289 20.359 -0.419 1 77 279 GLU B C 1
ATOM 5284 O O . GLU B 1 279 ? -10.242 19.906 0.218 1 77 279 GLU B O 1
ATOM 5289 N N . CYS B 1 280 ? -8.906 21.516 -0.268 1 73.44 280 CYS B N 1
ATOM 5290 C CA . CYS B 1 280 ? -9.578 22.453 0.63 1 73.44 280 CYS B CA 1
ATOM 5291 C C . CYS B 1 280 ? -10.984 22.781 0.129 1 73.44 280 CYS B C 1
ATOM 5293 O O . CYS B 1 280 ? -11.914 22.922 0.924 1 73.44 280 CYS B O 1
ATOM 5295 N N . PHE B 1 281 ? -11.125 22.781 -1.193 1 66.06 281 PHE B N 1
ATOM 5296 C CA . PHE B 1 281 ? -12.406 23.141 -1.8 1 66.06 281 PHE B CA 1
ATOM 5297 C C . PHE B 1 281 ? -13.383 21.969 -1.718 1 66.06 281 PHE B C 1
ATOM 5299 O O . PHE B 1 281 ? -14.586 22.188 -1.541 1 66.06 281 PHE B O 1
ATOM 5306 N N . SER B 1 282 ? -12.773 20.922 -2.025 1 59.28 282 SER B N 1
ATOM 5307 C CA . SER B 1 282 ? -13.633 19.75 -2.188 1 59.28 282 SER B CA 1
ATOM 5308 C C . SER B 1 282 ? -13.836 19.031 -0.861 1 59.28 282 SER B C 1
ATOM 5310 O O . SER B 1 282 ? -14.609 18.062 -0.784 1 59.28 282 SER B O 1
ATOM 5312 N N . SER B 1 283 ? -13.078 19.5 -0.003 1 57.34 283 SER B N 1
ATOM 5313 C CA . SER B 1 283 ? -13.125 18.703 1.217 1 57.34 283 SER B CA 1
ATOM 5314 C C . SER B 1 283 ? -14.227 19.203 2.154 1 57.34 283 SER B C 1
ATOM 5316 O O . SER B 1 283 ? -14.391 20.406 2.357 1 57.34 283 SER B O 1
ATOM 5318 N N . ALA B 1 284 ? -15.07 18.312 2.396 1 48.66 284 ALA B N 1
ATOM 5319 C CA . ALA B 1 284 ? -15.977 18.547 3.518 1 48.66 284 ALA B CA 1
ATOM 5320 C C . ALA B 1 284 ? -15.195 18.875 4.789 1 48.66 284 ALA B C 1
ATOM 5322 O O . ALA B 1 284 ? -15.781 19.281 5.793 1 48.66 284 ALA B O 1
ATOM 5323 N N . PHE B 1 285 ? -13.93 18.766 4.574 1 52.81 285 PHE B N 1
ATOM 5324 C CA . PHE B 1 285 ? -13.109 18.797 5.781 1 52.81 285 PHE B CA 1
ATOM 5325 C C . PHE B 1 285 ? -12.32 20.094 5.875 1 52.81 285 PHE B C 1
ATOM 5327 O O . PHE B 1 285 ? -11.211 20.109 6.406 1 52.81 285 PHE B O 1
ATOM 5334 N N . LEU B 1 286 ? -12.82 21.141 5.461 1 59.69 286 LEU B N 1
ATOM 5335 C CA . LEU B 1 286 ? -12.266 22.469 5.652 1 59.69 286 LEU B CA 1
ATOM 5336 C C . LEU B 1 286 ? -12.047 22.766 7.133 1 59.69 286 LEU B C 1
ATOM 5338 O O . LEU B 1 286 ? -12.727 22.188 7.988 1 59.69 286 LEU B O 1
ATOM 5342 N N . PRO B 1 287 ? -10.719 23.422 7.555 1 64.38 287 PRO B N 1
ATOM 5343 C CA . PRO B 1 287 ? -9.922 24.375 6.789 1 64.38 287 PRO B CA 1
ATOM 5344 C C . PRO B 1 287 ? -8.445 23.984 6.703 1 64.38 287 PRO B C 1
ATOM 5346 O O . PRO B 1 287 ? -7.621 24.766 6.219 1 64.38 287 PRO B O 1
ATOM 5349 N N . ASN B 1 288 ? -8.078 22.938 7.359 1 70.81 288 ASN B N 1
ATOM 5350 C CA . ASN B 1 288 ? -6.66 22.578 7.398 1 70.81 288 ASN B CA 1
ATOM 5351 C C . ASN B 1 288 ? -6.367 21.344 6.551 1 70.81 288 ASN B C 1
ATOM 5353 O O . ASN B 1 288 ? -7.027 20.312 6.699 1 70.81 288 ASN B O 1
ATOM 5357 N N . VAL B 1 289 ? -5.41 21.594 5.699 1 82.19 289 VAL B N 1
ATOM 5358 C CA . VAL B 1 289 ? -5 20.484 4.832 1 82.19 289 VAL B CA 1
ATOM 5359 C C . VAL B 1 289 ? -3.508 20.219 5.008 1 82.19 289 VAL B C 1
ATOM 5361 O O . VAL B 1 289 ? -2.688 21.141 4.875 1 82.19 289 VAL B O 1
ATOM 5364 N N . LEU B 1 290 ? -3.26 19.031 5.43 1 88.75 290 LEU B N 1
ATOM 5365 C CA . LEU B 1 290 ? -1.873 18.594 5.574 1 88.75 290 LEU B CA 1
ATOM 5366 C C . LEU B 1 290 ? -1.461 17.688 4.418 1 88.75 290 LEU B C 1
ATOM 5368 O O . LEU B 1 290 ? -2.236 16.828 3.99 1 88.75 290 LEU B O 1
ATOM 5372 N N . GLU B 1 291 ? -0.303 17.938 3.953 1 90.62 291 GLU B N 1
ATOM 5373 C CA . GLU B 1 291 ? 0.268 17.094 2.918 1 90.62 291 GLU B CA 1
ATOM 5374 C C . GLU B 1 291 ? 1.721 16.734 3.229 1 90.62 291 GLU B C 1
ATOM 5376 O O . GLU B 1 291 ? 2.406 17.484 3.932 1 90.62 291 GLU B O 1
ATOM 5381 N N . VAL B 1 292 ? 2.07 15.641 2.826 1 93.12 292 VAL B N 1
ATOM 5382 C CA . VAL B 1 292 ? 3.465 15.211 2.895 1 93.12 292 VAL B CA 1
ATOM 5383 C C . VAL B 1 292 ? 4.035 15.086 1.484 1 93.12 292 VAL B C 1
ATOM 5385 O O . VAL B 1 292 ? 3.449 14.422 0.627 1 93.12 292 VAL B O 1
ATOM 5388 N N . ILE B 1 293 ? 5.082 15.852 1.312 1 92.81 293 ILE B N 1
ATOM 5389 C CA . ILE B 1 293 ? 5.859 15.633 0.094 1 92.81 293 ILE B CA 1
ATOM 5390 C C . ILE B 1 293 ? 6.957 14.609 0.358 1 92.81 293 ILE B C 1
ATOM 5392 O O . ILE B 1 293 ? 7.797 14.805 1.242 1 92.81 293 ILE B O 1
ATOM 5396 N N . CYS B 1 294 ? 6.91 13.57 -0.402 1 92.5 294 CYS B N 1
ATOM 5397 C CA . CYS B 1 294 ? 7.914 12.523 -0.258 1 92.5 294 CYS B CA 1
ATOM 5398 C C . CYS B 1 294 ? 8.812 12.461 -1.486 1 92.5 294 CYS B C 1
ATOM 5400 O O . CYS B 1 294 ? 8.367 12.07 -2.568 1 92.5 294 CYS B O 1
ATOM 5402 N N . MET B 1 295 ? 10.062 12.891 -1.297 1 91.56 295 MET B N 1
ATOM 5403 C CA . MET B 1 295 ? 11.086 12.773 -2.324 1 91.56 295 MET B CA 1
ATOM 5404 C C . MET B 1 295 ? 11.953 11.539 -2.088 1 91.56 295 MET B C 1
ATOM 5406 O O . MET B 1 295 ? 12.93 11.594 -1.34 1 91.56 295 MET B O 1
ATOM 5410 N N . ARG B 1 296 ? 11.523 10.398 -2.768 1 88.75 296 ARG B N 1
ATOM 5411 C CA . ARG B 1 296 ? 12.102 9.102 -2.449 1 88.75 296 ARG B CA 1
ATOM 5412 C C . ARG B 1 296 ? 11.867 8.742 -0.985 1 88.75 296 ARG B C 1
ATOM 5414 O O . ARG B 1 296 ? 10.758 8.359 -0.605 1 88.75 296 ARG B O 1
ATOM 5421 N N . THR B 1 297 ? 12.906 9 -0.14 1 91.94 297 THR B N 1
ATOM 5422 C CA . THR B 1 297 ? 12.734 8.641 1.263 1 91.94 297 THR B CA 1
ATOM 5423 C C . THR B 1 297 ? 12.719 9.891 2.143 1 91.94 297 THR B C 1
ATOM 5425 O O . THR B 1 297 ? 12.523 9.797 3.357 1 91.94 297 THR B O 1
ATOM 5428 N N . GLU B 1 298 ? 12.859 11.039 1.537 1 93.94 298 GLU B N 1
ATOM 5429 C CA . GLU B 1 298 ? 12.828 12.297 2.271 1 93.94 298 GLU B CA 1
ATOM 5430 C C . GLU B 1 298 ? 11.43 12.914 2.246 1 93.94 298 GLU B C 1
ATOM 5432 O O . GLU B 1 298 ? 10.797 12.984 1.19 1 93.94 298 GLU B O 1
ATOM 5437 N N . ILE B 1 299 ? 11.031 13.344 3.449 1 96.25 299 ILE B N 1
ATOM 5438 C CA . ILE B 1 299 ? 9.664 13.867 3.5 1 96.25 299 ILE B CA 1
ATOM 5439 C C . ILE B 1 299 ? 9.688 15.312 3.992 1 96.25 299 ILE B C 1
ATOM 5441 O O . ILE B 1 299 ? 10.516 15.68 4.828 1 96.25 299 ILE B O 1
ATOM 5445 N N . ILE B 1 300 ? 8.867 16.094 3.477 1 96.25 300 ILE B N 1
ATOM 5446 C CA . ILE B 1 300 ? 8.578 17.469 3.893 1 96.25 300 ILE B CA 1
ATOM 5447 C C . ILE B 1 300 ? 7.094 17.609 4.223 1 96.25 300 ILE B C 1
ATOM 5449 O O . ILE B 1 300 ? 6.238 17.266 3.4 1 96.25 300 ILE B O 1
ATOM 5453 N N . PHE B 1 301 ? 6.805 18.031 5.414 1 96.19 301 PHE B N 1
ATOM 5454 C CA . PHE B 1 301 ? 5.418 18.328 5.762 1 96.19 301 PHE B CA 1
ATOM 5455 C C . PHE B 1 301 ? 5.012 19.703 5.258 1 96.19 301 PHE B C 1
ATOM 5457 O O . PHE B 1 301 ? 5.75 20.672 5.43 1 96.19 301 PHE B O 1
ATOM 5464 N N . VAL B 1 302 ? 3.855 19.719 4.652 1 94.19 302 VAL B N 1
ATOM 5465 C CA . VAL B 1 302 ? 3.305 20.984 4.176 1 94.19 302 VAL B CA 1
ATOM 5466 C C . VAL B 1 302 ? 1.889 21.172 4.719 1 94.19 302 VAL B C 1
ATOM 5468 O O . VAL B 1 302 ? 1.121 20.219 4.805 1 94.19 302 VAL B O 1
ATOM 5471 N N . TYR B 1 303 ? 1.623 22.344 5.066 1 91.75 303 TYR B N 1
ATOM 5472 C CA . TYR B 1 303 ? 0.344 22.672 5.691 1 91.75 303 TYR B CA 1
ATOM 5473 C C . TYR B 1 303 ? -0.224 23.969 5.129 1 91.75 303 TYR B C 1
ATOM 5475 O O . TYR B 1 303 ? 0.409 25.016 5.219 1 91.75 303 TYR B O 1
ATOM 5483 N N . LEU B 1 304 ? -1.42 23.828 4.57 1 91.31 304 LEU B N 1
ATOM 5484 C CA . LEU B 1 304 ? -2.113 25.016 4.086 1 91.31 304 LEU B CA 1
ATOM 5485 C C . LEU B 1 304 ? -3.041 25.578 5.16 1 91.31 304 LEU B C 1
ATOM 5487 O O . LEU B 1 304 ? -3.887 24.859 5.695 1 91.31 304 LEU B O 1
ATOM 5491 N N . THR B 1 305 ? -2.865 26.812 5.465 1 86.19 305 THR B N 1
ATOM 5492 C CA . THR B 1 305 ? -3.789 27.562 6.312 1 86.19 305 THR B CA 1
ATOM 5493 C C . THR B 1 305 ? -4.605 28.547 5.484 1 86.19 305 THR B C 1
ATOM 5495 O O . THR B 1 305 ? -4.059 29.5 4.926 1 86.19 305 THR B O 1
ATOM 5498 N N . ILE B 1 306 ? -5.859 28.297 5.367 1 85.38 306 ILE B N 1
ATOM 5499 C CA . ILE B 1 306 ? -6.742 29.109 4.551 1 85.38 306 ILE B CA 1
ATOM 5500 C C . ILE B 1 306 ? -8.07 29.312 5.27 1 85.38 306 ILE B C 1
ATOM 5502 O O . ILE B 1 306 ? -8.586 28.391 5.91 1 85.38 306 ILE B O 1
ATOM 5506 N N . THR B 1 307 ? -8.523 30.531 5.215 1 82.12 307 THR B N 1
ATOM 5507 C CA . THR B 1 307 ? -9.781 30.828 5.895 1 82.12 307 THR B CA 1
ATOM 5508 C C . THR B 1 307 ? -10.969 30.391 5.039 1 82.12 307 THR B C 1
ATOM 5510 O O . THR B 1 307 ? -10.859 30.312 3.812 1 82.12 307 THR B O 1
ATOM 5513 N N . SER B 1 308 ? -12.086 30.188 5.734 1 77.75 308 SER B N 1
ATOM 5514 C CA . SER B 1 308 ? -13.312 29.859 5.02 1 77.75 308 SER B CA 1
ATOM 5515 C C . SER B 1 308 ? -13.719 30.984 4.07 1 77.75 308 SER B C 1
ATOM 5517 O O . SER B 1 308 ? -14.227 30.719 2.977 1 77.75 308 SER B O 1
ATOM 5519 N N . ASP B 1 309 ? -13.516 32.188 4.512 1 82.56 309 ASP B N 1
ATOM 5520 C CA . ASP B 1 309 ? -13.852 33.344 3.684 1 82.56 309 ASP B CA 1
ATOM 5521 C C . ASP B 1 309 ? -12.977 33.406 2.428 1 82.56 309 ASP B C 1
ATOM 5523 O O . ASP B 1 309 ? -13.453 33.75 1.347 1 82.56 309 ASP B O 1
ATOM 5527 N N . HIS B 1 310 ? -11.766 33.031 2.621 1 86 310 HIS B N 1
ATOM 5528 C CA . HIS B 1 310 ? -10.852 32.969 1.485 1 86 310 HIS B CA 1
ATOM 5529 C C . HIS B 1 310 ? -11.305 31.906 0.472 1 86 310 HIS B C 1
ATOM 5531 O O . HIS B 1 310 ? -11.359 32.188 -0.729 1 86 310 HIS B O 1
ATOM 5537 N N . VAL B 1 311 ? -11.688 30.781 0.98 1 79.25 311 VAL B N 1
ATOM 5538 C CA . VAL B 1 311 ? -12.164 29.703 0.13 1 79.25 311 VAL B CA 1
ATOM 5539 C C . VAL B 1 311 ? -13.43 30.125 -0.608 1 79.25 311 VAL B C 1
ATOM 5541 O O . VAL B 1 311 ? -13.57 29.891 -1.809 1 79.25 311 VAL B O 1
ATOM 5544 N N . LYS B 1 312 ? -14.281 30.75 0.088 1 78.75 312 LYS B N 1
ATOM 5545 C CA . LYS B 1 312 ? -15.523 31.234 -0.498 1 78.75 312 LYS B CA 1
ATOM 5546 C C . LYS B 1 312 ? -15.25 32.25 -1.609 1 78.75 312 LYS B C 1
ATOM 5548 O O . LYS B 1 312 ? -15.898 32.219 -2.658 1 78.75 312 LYS B O 1
ATOM 5553 N N . ALA B 1 313 ? -14.352 33.094 -1.277 1 84.5 313 ALA B N 1
ATOM 5554 C CA . ALA B 1 313 ? -14.008 34.094 -2.281 1 84.5 313 ALA B CA 1
ATOM 5555 C C . ALA B 1 313 ? -13.484 33.438 -3.557 1 84.5 313 ALA B C 1
ATOM 5557 O O . ALA B 1 313 ? -13.867 33.812 -4.664 1 84.5 313 ALA B O 1
ATOM 5558 N N . ILE B 1 314 ? -12.586 32.469 -3.393 1 79.19 314 ILE B N 1
ATOM 5559 C CA . ILE B 1 314 ? -12.031 31.766 -4.539 1 79.19 314 ILE B CA 1
ATOM 5560 C C . ILE B 1 314 ? -13.148 31.062 -5.297 1 79.19 314 ILE B C 1
ATOM 5562 O O . ILE B 1 314 ? -13.242 31.172 -6.52 1 79.19 314 ILE B O 1
ATOM 5566 N N . ARG B 1 315 ? -13.977 30.391 -4.566 1 73.62 315 ARG B N 1
ATOM 5567 C CA . ARG B 1 315 ? -15.039 29.578 -5.141 1 73.62 315 ARG B CA 1
ATOM 5568 C C . ARG B 1 315 ? -16.031 30.422 -5.926 1 73.62 315 ARG B C 1
ATOM 5570 O O . ARG B 1 315 ? -16.484 30.016 -7 1 73.62 315 ARG B O 1
ATOM 5577 N N . ASN B 1 316 ? -16.391 31.438 -5.344 1 77.44 316 ASN B N 1
ATOM 5578 C CA . ASN B 1 316 ? -17.422 32.312 -5.926 1 77.44 316 ASN B CA 1
ATOM 5579 C C . ASN B 1 316 ? -16.812 33.281 -6.914 1 77.44 316 ASN B C 1
ATOM 5581 O O . ASN B 1 316 ? -17.531 34.125 -7.461 1 77.44 316 ASN B O 1
ATOM 5585 N N . LYS B 1 317 ? -15.609 33.125 -7.07 1 79.12 317 LYS B N 1
ATOM 5586 C CA . LYS B 1 317 ? -14.906 34.031 -7.977 1 79.12 317 LYS B CA 1
ATOM 5587 C C . LYS B 1 317 ? -15.086 35.5 -7.547 1 79.12 317 LYS B C 1
ATOM 5589 O O . LYS B 1 317 ? -15.398 36.344 -8.375 1 79.12 317 LYS B O 1
ATOM 5594 N N . GLU B 1 318 ? -15.156 35.562 -6.328 1 83.12 318 GLU B N 1
ATOM 5595 C CA . GLU B 1 318 ? -15.234 36.906 -5.754 1 83.12 318 GLU B CA 1
ATOM 5596 C C . GLU B 1 318 ? -13.852 37.531 -5.57 1 83.12 318 GLU B C 1
ATOM 5598 O O . GLU B 1 318 ? -12.836 36.844 -5.746 1 83.12 318 GLU B O 1
ATOM 5603 N N . GLU B 1 319 ? -13.844 38.844 -5.402 1 85 319 GLU B N 1
ATOM 5604 C CA . GLU B 1 319 ? -12.578 39.5 -5.141 1 85 319 GLU B CA 1
ATOM 5605 C C . GLU B 1 319 ? -11.914 38.969 -3.879 1 85 319 GLU B C 1
ATOM 5607 O O . GLU B 1 319 ? -12.547 38.875 -2.826 1 85 319 GLU B O 1
ATOM 5612 N N . ILE B 1 320 ? -10.68 38.5 -4.039 1 86.94 320 ILE B N 1
ATOM 5613 C CA . ILE B 1 320 ? -9.914 37.906 -2.941 1 86.94 320 ILE B CA 1
ATOM 5614 C C . ILE B 1 320 ? -9.555 39 -1.928 1 86.94 320 ILE B C 1
ATOM 5616 O O . ILE B 1 320 ? -9.43 38.719 -0.732 1 86.94 320 ILE B O 1
ATOM 5620 N N . GLY B 1 321 ? -9.516 40.25 -2.395 1 82.31 321 GLY B N 1
ATOM 5621 C CA . GLY B 1 321 ? -9.125 41.375 -1.526 1 82.31 321 GLY B CA 1
ATOM 5622 C C . GLY B 1 321 ? -7.727 41.219 -0.964 1 82.31 321 GLY B C 1
ATOM 5623 O O . GLY B 1 321 ? -6.773 40.969 -1.708 1 82.31 321 GLY B O 1
ATOM 5624 N N . ASN B 1 322 ? -7.629 41.5 0.323 1 86.31 322 ASN B N 1
ATOM 5625 C CA . ASN B 1 322 ? -6.336 41.438 0.999 1 86.31 322 ASN B CA 1
ATOM 5626 C C . ASN B 1 322 ? -6.141 40.094 1.699 1 86.31 322 ASN B C 1
ATOM 5628 O O . ASN B 1 322 ? -5.262 39.938 2.551 1 86.31 322 ASN B O 1
ATOM 5632 N N . GLN B 1 323 ? -6.977 39.156 1.291 1 87.75 323 GLN B N 1
ATOM 5633 C CA . GLN B 1 323 ? -6.863 37.844 1.927 1 87.75 323 GLN B CA 1
ATOM 5634 C C . GLN B 1 323 ? -5.641 37.094 1.413 1 87.75 323 GLN B C 1
ATOM 5636 O O . GLN B 1 323 ? -5.391 37.062 0.206 1 87.75 323 GLN B O 1
ATOM 5641 N N . LYS B 1 324 ? -4.812 36.656 2.344 1 91.88 324 LYS B N 1
ATOM 5642 C CA . LYS B 1 324 ? -3.645 35.844 2.01 1 91.88 324 LYS B CA 1
ATOM 5643 C C . LYS B 1 324 ? -3.65 34.531 2.775 1 91.88 324 LYS B C 1
ATOM 5645 O O . LYS B 1 324 ? -4.016 34.5 3.953 1 91.88 324 LYS B O 1
ATOM 5650 N N . ALA B 1 325 ? -3.414 33.5 2.072 1 91.94 325 ALA B N 1
ATOM 5651 C CA . ALA B 1 325 ? -3.203 32.156 2.668 1 91.94 325 ALA B CA 1
ATOM 5652 C C . ALA B 1 325 ? -1.777 31.688 2.43 1 91.94 325 ALA B C 1
ATOM 5654 O O . ALA B 1 325 ? -1.141 32.062 1.445 1 91.94 325 ALA B O 1
ATOM 5655 N N . TYR B 1 326 ? -1.3 30.875 3.367 1 92.38 326 TYR B N 1
ATOM 5656 C CA . TYR B 1 326 ? 0.093 30.453 3.268 1 92.38 326 TYR B CA 1
ATOM 5657 C C . TYR B 1 326 ? 0.213 28.938 3.354 1 92.38 326 TYR B C 1
ATOM 5659 O O . TYR B 1 326 ? -0.492 28.297 4.137 1 92.38 326 TYR B O 1
ATOM 5667 N N . ILE B 1 327 ? 1.106 28.406 2.576 1 93.75 327 ILE B N 1
ATOM 5668 C CA . ILE B 1 327 ? 1.567 27.016 2.678 1 93.75 327 ILE B CA 1
ATOM 5669 C C . ILE B 1 327 ? 2.859 26.969 3.492 1 93.75 327 ILE B C 1
ATOM 5671 O O . ILE B 1 327 ? 3.92 27.375 3.012 1 93.75 327 ILE B O 1
ATOM 5675 N N . HIS B 1 328 ? 2.732 26.531 4.637 1 94.19 328 HIS B N 1
ATOM 5676 C CA . HIS B 1 328 ? 3.885 26.312 5.504 1 94.19 328 HIS B CA 1
ATOM 5677 C C . HIS B 1 328 ? 4.559 24.984 5.199 1 94.19 328 HIS B C 1
ATOM 5679 O O . HIS B 1 328 ? 3.93 24.062 4.66 1 94.19 328 HIS B O 1
ATOM 5685 N N . TYR B 1 329 ? 5.824 24.906 5.488 1 96.06 329 TYR B N 1
ATOM 5686 C CA . TYR B 1 329 ? 6.539 23.672 5.227 1 96.06 329 TYR B CA 1
ATOM 5687 C C . TYR B 1 329 ? 7.684 23.484 6.219 1 96.06 329 TYR B C 1
ATOM 5689 O O . TYR B 1 329 ? 8.219 24.453 6.75 1 96.06 329 TYR B O 1
ATOM 5697 N N . THR B 1 330 ? 8.07 22.312 6.445 1 96.88 330 THR B N 1
ATOM 5698 C CA . THR B 1 330 ? 9.203 21.969 7.301 1 96.88 330 THR B CA 1
ATOM 5699 C C . THR B 1 330 ? 10.461 21.75 6.473 1 96.88 330 THR B C 1
ATOM 5701 O O . THR B 1 330 ? 10.414 21.781 5.242 1 96.88 330 THR B O 1
ATOM 5704 N N . GLU B 1 331 ? 11.57 21.594 7.203 1 95.81 331 GLU B N 1
ATOM 5705 C CA . GLU B 1 331 ? 12.75 21.047 6.547 1 95.81 331 GLU B CA 1
ATOM 5706 C C . GLU B 1 331 ? 12.508 19.609 6.078 1 95.81 331 GLU B C 1
ATOM 5708 O O . GLU B 1 331 ? 11.438 19.047 6.316 1 95.81 331 GLU B O 1
ATOM 5713 N N . ALA B 1 332 ? 13.477 19.062 5.414 1 95.75 332 ALA B N 1
ATOM 5714 C CA . ALA B 1 332 ? 13.375 17.688 4.934 1 95.75 332 ALA B CA 1
ATOM 5715 C C . ALA B 1 332 ? 13.852 16.703 5.992 1 95.75 332 ALA B C 1
ATOM 5717 O O . ALA B 1 332 ? 14.852 16.938 6.676 1 95.75 332 ALA B O 1
ATOM 5718 N N . PHE B 1 333 ? 13.133 15.594 6.129 1 96.62 333 PHE B N 1
ATOM 5719 C CA . PHE B 1 333 ? 13.516 14.484 7 1 96.62 333 PHE B CA 1
ATOM 5720 C C . PHE B 1 333 ? 13.625 13.188 6.215 1 96.62 333 PHE B C 1
ATOM 5722 O O . PHE B 1 333 ? 12.727 12.844 5.445 1 96.62 333 PHE B O 1
ATOM 5729 N N . ASP B 1 334 ? 14.703 12.5 6.414 1 95.75 334 ASP B N 1
ATOM 5730 C CA . ASP B 1 334 ? 14.906 11.211 5.766 1 95.75 334 ASP B CA 1
ATOM 5731 C C . ASP B 1 334 ? 14.414 10.07 6.652 1 95.75 334 ASP B C 1
ATOM 5733 O O . ASP B 1 334 ? 14.984 9.82 7.719 1 95.75 334 ASP B O 1
ATOM 5737 N N . ILE B 1 335 ? 13.398 9.336 6.148 1 95.69 335 ILE B N 1
ATOM 5738 C CA . ILE B 1 335 ? 12.766 8.305 6.969 1 95.69 335 ILE B CA 1
ATOM 5739 C C . ILE B 1 335 ? 13.719 7.117 7.129 1 95.69 335 ILE B C 1
ATOM 5741 O O . ILE B 1 335 ? 13.492 6.246 7.973 1 95.69 335 ILE B O 1
ATOM 5745 N N . MET B 1 336 ? 14.797 7.066 6.383 1 92.5 336 MET B N 1
ATOM 5746 C CA . MET B 1 336 ? 15.781 6 6.504 1 92.5 336 MET B CA 1
ATOM 5747 C C . MET B 1 336 ? 16.797 6.324 7.59 1 92.5 336 MET B C 1
ATOM 5749 O O . MET B 1 336 ? 17.547 5.441 8.031 1 92.5 336 MET B O 1
ATOM 5753 N N . LYS B 1 337 ? 16.891 7.531 7.957 1 92.62 337 LYS B N 1
ATOM 5754 C CA . LYS B 1 337 ? 17.844 7.961 8.977 1 92.62 337 LYS B CA 1
ATOM 5755 C C . LYS B 1 337 ? 17.188 7.996 10.359 1 92.62 337 LYS B C 1
ATOM 5757 O O . LYS B 1 337 ? 16.156 8.648 10.547 1 92.62 337 LYS B O 1
ATOM 5762 N N . ARG B 1 338 ? 17.859 7.41 11.289 1 93.44 338 ARG B N 1
ATOM 5763 C CA . ARG B 1 338 ? 17.328 7.285 12.641 1 93.44 338 ARG B CA 1
ATOM 5764 C C . ARG B 1 338 ? 17.125 8.656 13.281 1 93.44 338 ARG B C 1
ATOM 5766 O O . ARG B 1 338 ? 16.078 8.906 13.891 1 93.44 338 ARG B O 1
ATOM 5773 N N . GLU B 1 339 ? 18.094 9.562 13.164 1 94 339 GLU B N 1
ATOM 5774 C CA . GLU B 1 339 ? 18.031 10.883 13.773 1 94 339 GLU B CA 1
ATOM 5775 C C . GLU B 1 339 ? 16.828 11.672 13.25 1 94 339 GLU B C 1
ATOM 5777 O O . GLU B 1 339 ? 16.188 12.406 14 1 94 339 GLU B O 1
ATOM 5782 N N . ASN B 1 340 ? 16.562 11.516 12.016 1 96.06 340 ASN B N 1
ATOM 5783 C CA . ASN B 1 340 ? 15.414 12.195 11.422 1 96.06 340 ASN B CA 1
ATOM 5784 C C . ASN B 1 340 ? 14.102 11.57 11.891 1 96.06 340 ASN B C 1
ATOM 5786 O O . ASN B 1 340 ? 13.156 12.289 12.219 1 96.06 340 ASN B O 1
ATOM 5790 N N . ARG B 1 341 ? 14.008 10.266 11.992 1 95.38 341 ARG B N 1
ATOM 5791 C CA . ARG B 1 341 ? 12.812 9.594 12.492 1 95.38 341 ARG B CA 1
ATOM 5792 C C . ARG B 1 341 ? 12.492 10.023 13.914 1 95.38 341 ARG B C 1
ATOM 5794 O O . ARG B 1 341 ? 11.328 10.266 14.25 1 95.38 341 ARG B O 1
ATOM 5801 N N . LYS B 1 342 ? 13.469 10.133 14.648 1 94.81 342 LYS B N 1
ATOM 5802 C CA . LYS B 1 342 ? 13.297 10.555 16.031 1 94.81 342 LYS B CA 1
ATOM 5803 C C . LYS B 1 342 ? 12.633 11.93 16.109 1 94.81 342 LYS B C 1
ATOM 5805 O O . LYS B 1 342 ? 11.773 12.164 16.969 1 94.81 342 LYS B O 1
ATOM 5810 N N . GLN B 1 343 ? 12.961 12.781 15.234 1 95.25 343 GLN B N 1
ATOM 5811 C CA . GLN B 1 343 ? 12.484 14.156 15.258 1 95.25 343 GLN B CA 1
ATOM 5812 C C . GLN B 1 343 ? 11.008 14.234 14.859 1 95.25 343 GLN B C 1
ATOM 5814 O O . GLN B 1 343 ? 10.289 15.125 15.305 1 95.25 343 GLN B O 1
ATOM 5819 N N . ILE B 1 344 ? 10.578 13.281 14.086 1 96.5 344 ILE B N 1
ATOM 5820 C CA . ILE B 1 344 ? 9.242 13.453 13.523 1 96.5 344 ILE B CA 1
ATOM 5821 C C . ILE B 1 344 ? 8.297 12.406 14.109 1 96.5 344 ILE B C 1
ATOM 5823 O O . ILE B 1 344 ? 7.09 12.438 13.852 1 96.5 344 ILE B O 1
ATOM 5827 N N . SER B 1 345 ? 8.703 11.5 14.938 1 95.38 345 SER B N 1
ATOM 5828 C CA . SER B 1 345 ? 7.918 10.391 15.461 1 95.38 345 SER B CA 1
ATOM 5829 C C . SER B 1 345 ? 6.707 10.891 16.25 1 95.38 345 SER B C 1
ATOM 5831 O O . SER B 1 345 ? 5.598 10.383 16.078 1 95.38 345 SER B O 1
ATOM 5833 N N . GLU B 1 346 ? 6.961 11.859 17.109 1 93.94 346 GLU B N 1
ATOM 5834 C CA . GLU B 1 346 ? 5.844 12.359 17.906 1 93.94 346 GLU B CA 1
ATOM 5835 C C . GLU B 1 346 ? 4.746 12.938 17.031 1 93.94 346 GLU B C 1
ATOM 5837 O O . GLU B 1 346 ? 3.562 12.664 17.234 1 93.94 346 GLU B O 1
ATOM 5842 N N . LEU B 1 347 ? 5.172 13.703 16.078 1 93.69 347 LEU B N 1
ATOM 5843 C CA . LEU B 1 347 ? 4.199 14.273 15.148 1 93.69 347 LEU B CA 1
ATOM 5844 C C . LEU B 1 347 ? 3.404 13.172 14.453 1 93.69 347 LEU B C 1
ATOM 5846 O O . LEU B 1 347 ? 2.176 13.242 14.383 1 93.69 347 LEU B O 1
ATOM 5850 N N . LEU B 1 348 ? 4.062 12.164 13.953 1 93.44 348 LEU B N 1
ATOM 5851 C CA . LEU B 1 348 ? 3.416 11.086 13.227 1 93.44 348 LEU B CA 1
ATOM 5852 C C . LEU B 1 348 ? 2.465 10.305 14.125 1 93.44 348 LEU B C 1
ATOM 5854 O O . LEU B 1 348 ? 1.371 9.93 13.703 1 93.44 348 LEU B O 1
ATOM 5858 N N . PHE B 1 349 ? 2.805 10.109 15.344 1 91.5 349 PHE B N 1
ATOM 5859 C CA . PHE B 1 349 ? 1.918 9.422 16.266 1 91.5 349 PHE B CA 1
ATOM 5860 C C . PHE B 1 349 ? 0.677 10.258 16.562 1 91.5 349 PHE B C 1
ATOM 5862 O O . PHE B 1 349 ? -0.428 9.727 16.656 1 91.5 349 PHE B O 1
ATOM 5869 N N . TRP B 1 350 ? 0.865 11.531 16.688 1 87.75 350 TRP B N 1
ATOM 5870 C CA . TRP B 1 350 ? -0.282 12.422 16.844 1 87.75 350 TRP B CA 1
ATOM 5871 C C . TRP B 1 350 ? -1.209 12.336 15.633 1 87.75 350 TRP B C 1
ATOM 5873 O O . TRP B 1 350 ? -2.432 12.273 15.781 1 87.75 350 TRP B O 1
ATOM 5883 N N . LEU B 1 351 ? -0.619 12.32 14.516 1 87.12 351 LEU B N 1
ATOM 5884 C CA . LEU B 1 351 ? -1.42 12.172 13.305 1 87.12 351 LEU B CA 1
ATOM 5885 C C . LEU B 1 351 ? -2.162 10.836 13.312 1 87.12 351 LEU B C 1
ATOM 5887 O O . LEU B 1 351 ? -3.334 10.773 12.938 1 87.12 351 LEU B O 1
ATOM 5891 N N . GLY B 1 352 ? -1.489 9.812 13.742 1 85.69 352 GLY B N 1
ATOM 5892 C CA . GLY B 1 352 ? -2.133 8.523 13.906 1 85.69 352 GLY B CA 1
ATOM 5893 C C . GLY B 1 352 ? -3.295 8.547 14.883 1 85.69 352 GLY B C 1
ATOM 5894 O O . GLY B 1 352 ? -4.32 7.902 14.656 1 85.69 352 GLY B O 1
ATOM 5895 N N . CYS B 1 353 ? -3.18 9.297 15.891 1 80.88 353 CYS B N 1
ATOM 5896 C CA . CYS B 1 353 ? -4.23 9.414 16.891 1 80.88 353 CYS B CA 1
ATOM 5897 C C . CYS B 1 353 ? -5.43 10.172 16.344 1 80.88 353 CYS B C 1
ATOM 5899 O O . CYS B 1 353 ? -6.57 9.906 16.734 1 80.88 353 CYS B O 1
ATOM 5901 N N . VAL B 1 354 ? -5.098 11.07 15.547 1 77.44 354 VAL B N 1
ATOM 5902 C CA . VAL B 1 354 ? -6.16 11.883 14.961 1 77.44 354 VAL B CA 1
ATOM 5903 C C . VAL B 1 354 ? -6.949 11.055 13.945 1 77.44 354 VAL B C 1
ATOM 5905 O O . VAL B 1 354 ? -8.172 11.172 13.852 1 77.44 354 VAL B O 1
ATOM 5908 N N . GLN B 1 355 ? -6.176 10.188 13.312 1 75.19 355 GLN B N 1
ATOM 5909 C CA . GLN B 1 355 ? -6.879 9.344 12.344 1 75.19 355 GLN B CA 1
ATOM 5910 C C . GLN B 1 355 ? -7.75 8.312 13.055 1 75.19 355 GLN B C 1
ATOM 5912 O O . GLN B 1 355 ? -7.25 7.504 13.844 1 75.19 355 GLN B O 1
ATOM 5917 N N . LYS B 1 356 ? -8.844 8.445 13.539 1 59.59 356 LYS B N 1
ATOM 5918 C CA . LYS B 1 356 ? -9.742 7.68 14.391 1 59.59 356 LYS B CA 1
ATOM 5919 C C . LYS B 1 356 ? -9.773 6.211 13.984 1 59.59 356 LYS B C 1
ATOM 5921 O O . LYS B 1 356 ? -10 5.332 14.82 1 59.59 356 LYS B O 1
ATOM 5926 N N . CYS B 1 357 ? -9.648 5.777 12.797 1 53 357 CYS B N 1
ATOM 5927 C CA . CYS B 1 357 ? -9.922 4.383 12.461 1 53 357 CYS B CA 1
ATOM 5928 C C . CYS B 1 357 ? -8.875 3.459 13.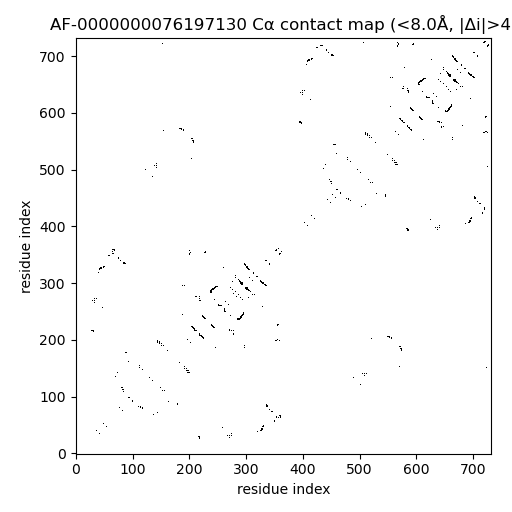078 1 53 357 CYS B C 1
ATOM 5930 O O . CYS B 1 357 ? -9.148 2.285 13.328 1 53 357 CYS B O 1
ATOM 5932 N N . ASN B 1 358 ? -7.805 3.975 13.539 1 49.88 358 ASN B N 1
ATOM 5933 C CA . ASN B 1 358 ? -6.828 2.961 13.93 1 49.88 358 ASN B CA 1
ATOM 5934 C C . ASN B 1 358 ? -6.551 2.99 15.43 1 49.88 358 ASN B C 1
ATOM 5936 O O . ASN B 1 358 ? -6.91 2.059 16.141 1 49.88 358 ASN B O 1
ATOM 5940 N N . LEU B 1 359 ? -5.824 3.99 15.914 1 52.47 359 LEU B N 1
ATOM 5941 C CA . LEU B 1 359 ? -5.414 4.008 17.312 1 52.47 359 LEU B CA 1
ATOM 5942 C C . LEU B 1 359 ? -6.59 4.348 18.219 1 52.47 359 LEU B C 1
ATOM 5944 O O . LEU B 1 359 ? -6.734 3.773 19.297 1 52.47 359 LEU B O 1
ATOM 5948 N N . GLN B 1 360 ? -7.406 5.273 17.797 1 51.22 360 GLN B N 1
ATOM 5949 C CA . GLN B 1 360 ? -8.492 5.723 18.656 1 51.22 360 GLN B CA 1
ATOM 5950 C C . GLN B 1 360 ? -9.57 4.652 18.781 1 51.22 360 GLN B C 1
ATOM 5952 O O . GLN B 1 360 ? -10.172 4.492 19.844 1 51.22 360 GLN B O 1
ATOM 5957 N N . GLY B 1 361 ? -9.883 4.105 17.641 1 50.56 361 GLY B N 1
ATOM 5958 C CA . GLY B 1 361 ? -10.859 3.035 17.797 1 50.56 361 GLY B CA 1
ATOM 5959 C C . GLY B 1 361 ? -10.469 2.025 18.859 1 50.56 361 GLY B C 1
ATOM 5960 O O . GLY B 1 361 ? -11.328 1.478 19.562 1 50.56 361 GLY B O 1
ATOM 5961 N N . TYR B 1 362 ? -9.234 1.813 18.828 1 47.75 362 TYR B N 1
ATOM 5962 C CA . TYR B 1 362 ? -8.727 0.931 19.875 1 47.75 362 TYR B CA 1
ATOM 5963 C C . TYR B 1 362 ? -8.898 1.565 21.25 1 47.75 362 TYR B C 1
ATOM 5965 O O . TYR B 1 362 ? -9.18 0.872 22.234 1 47.75 362 TYR B O 1
ATOM 5973 N N . TYR B 1 363 ? -8.742 2.904 21.328 1 44.62 363 TYR B N 1
ATOM 5974 C CA . TYR B 1 363 ? -8.719 3.617 22.594 1 44.62 363 TYR B CA 1
ATOM 5975 C C . TYR B 1 363 ? -10.133 3.945 23.062 1 44.62 363 TYR B C 1
ATOM 5977 O O . TYR B 1 363 ? -10.406 4 24.266 1 44.62 363 TYR B O 1
ATOM 5985 N N . LEU B 1 364 ? -10.836 4.398 22.156 1 40.91 364 LEU B N 1
ATOM 5986 C CA . LEU B 1 364 ? -12.086 4.977 22.625 1 40.91 364 LEU B CA 1
ATOM 5987 C C . LEU B 1 364 ? -13.047 3.891 23.109 1 40.91 364 LEU B C 1
ATOM 5989 O O . LEU B 1 364 ? -14.016 4.176 23.812 1 40.91 364 LEU B O 1
ATOM 5993 N N . LYS B 1 365 ? -13.062 2.803 22.516 1 37.31 365 LYS B N 1
ATOM 5994 C CA . LYS B 1 365 ? -14.117 1.913 22.984 1 37.31 365 LYS B CA 1
ATOM 5995 C C . LYS B 1 365 ? -13.742 1.271 24.312 1 37.31 365 LYS B C 1
ATOM 5997 O O . LYS B 1 365 ? -14.445 0.393 24.812 1 37.31 365 LYS B O 1
ATOM 6002 N N . GLN B 1 366 ? -12.648 1.569 24.797 1 35.12 366 GLN B N 1
ATOM 6003 C CA . GLN B 1 366 ? -12.555 1.146 26.188 1 35.12 366 GLN B CA 1
ATOM 6004 C C . GLN B 1 366 ? -13.188 2.172 27.125 1 35.12 366 GLN B C 1
ATOM 6006 O O . GLN B 1 366 ? -13.055 3.379 26.906 1 35.12 366 GLN B O 1
#

pLDDT: mean 71.4, std 20.91, range [19.05, 97.06]